Protein AF-0000000081952532 (afdb_homodimer)

Nearest PDB structures (foldseek):
  5fhx-assembly1_L  TM=3.819E-01  e=1.721E-14  Homo sapiens
  8blq-assembly1_B  TM=4.104E-01  e=1.950E-13  Homo sapiens
  5hcg-assembly1_L  TM=3.894E-01  e=5.265E-13  Homo sapiens
  6o8d-assembly1_L-2  TM=3.913E-01  e=1.157E-11  Homo sapiens
  5wlg-assembly2_I  TM=5.351E-01  e=2.099E-08  Mus musculus

Foldseek 3Di:
DPPPPPCPVPPPVPQLDFQEEAEAEAQAKDKHKDFDDDDFWKKWKWWAALLRDTHTAWIDGVVVRDTPDHDPQWDWDDDPGIIIIMGGRDALLNFTWMWMWTDDPVDTDIDHIYGYHYDDDDAQWDDKEKDDQEAEDEFQDKDKIKIKTKGFSFDLQRKKKWKFFDDVDGHTDDIDGSVPQKDWDADPPNRMIMIMHMDMDGRDDPVNAGKMKMWMDTSNDIDIYPIYGYDYDPVPDPPCPPDPPVVVVVVVVVVVVVVVVVVVVVVVVVVVVVVVVPPPPPPPPPVPPPDDPPPPPDPPPPDPPPPPDDD/DPPPPPCPVPPPVPQLDFQEEAEAEAQAKDKHKDFDDDDFWKKWKWWAALLRDTHTAWIDGVVVRDTPDHDPQWDWDDDPGIIIIMGGRDALLPFTWMWMWTDDPVDTGIDHIYGYHYDDDDAQWDDKEKDDQEAEDEFQDKDKIKIKTKGFSFDLQRKKKWKFFDDVDGHTDDIDGSVPQKDWDADPPNRMIMIMHMDMDGRDDPVNAGKMKMWMATSNDIDIYPIYGYDYDPVPPPPCPPDPPVVVVVVVVVVVVVVVVVVVVVVVVVVVVVVVVPPPPPDDPPPPPPDDPDDDPPPPPPDPPPPDDPD

InterPro domains:
  IPR003599 Immunoglobulin domain subtype [SM00409] (19-119)
  IPR003599 Immunoglobulin domain subtype [SM00409] (132-233)
  IPR007110 Immunoglobulin-like domain [PS50835] (10-116)
  IPR007110 Immunoglobulin-like domain [PS50835] (124-231)
  IPR013106 Immunoglobulin V-set domain [PF07686] (23-117)
  IPR013106 Immunoglobulin V-set domain [PF07686] (131-230)
  IPR013783 Immunoglobulin-like fold [G3DSA:2.60.40.10] (16-123)
  IPR013783 Immunoglobulin-like fold [G3DSA:2.60.40.10] (124-231)
  IPR036179 Immunoglobulin-like domain superfamily [SSF48726] (19-118)
  IPR036179 Immunoglobulin-like domain superfamily [SSF48726] (127-230)
  IPR052051 T cell receptor complex component [PTHR19433] (20-122)

Sequence (622 aa):
IILCPLHVRPILEAQCQSGSLQKVTLGDTLHVSCQVYTGQRTLVWYKLDSSRKLQLLVSVNTHEGQSIYSDNRYSFQSSESCDILSVSNVTWVDEGTYFCGVMNKNDVRFEPGTVVEIEGQSRPLQSVLQRPVYIRAQPGDSVTLSCSFNISHCPKEHTSVTWRKNNLAFRMISWTSGNDDITCQNRVNHREASCVHNLILKNASSSEDGTYLCVVTACGDTLLGTGTRIHLFNDTLLEVFGPSFTVMALSGLSVVLGVTVAVLLGVMCRKRRTNARGMRFTLPEDLHEAKSRSPIEEPVVYSQVEIRQKDIILCPLHVRPILEAQCQSGSLQKVTLGDTLHVSCQVYTGQRTLVWYKLDSSRKLQLLVSVNTHEGQSIYSDNRYSFQSSESCDILSVSNVTWVDEGTYFCGVMNKNDVRFEPGTVVEIEGQSRPLQSVLQRPVYIRAQPGDSVTLSCSFNISHCPKEHTSVTWRKNNLAFRMISWTSGNDDITCQNRVNHREASCVHNLILKNASSSEDGTYLCVVTACGDTLLGTGTRIHLFNDTLLEVFGPSFTVMALSGLSVVLGVTVAVLLGVMCRKRRTNARGMRFTLPEDLHEAKSRSPIEEPVVYSQVEIRQKD

Solvent-accessible surface area (backbone atoms only — not comparable to full-atom values): 34810 Å² total; per-residue (Å²): 134,82,79,72,76,77,74,65,68,74,74,63,86,65,68,45,58,55,45,41,81,42,79,43,50,62,56,36,70,48,75,46,43,28,73,62,68,88,67,80,38,39,39,35,32,32,37,35,42,66,68,43,32,60,40,78,40,35,18,28,33,60,70,75,70,41,69,77,39,59,43,89,68,49,46,80,46,81,52,95,66,27,31,35,41,35,32,65,59,34,52,49,76,70,24,29,33,36,32,39,28,40,53,51,97,69,48,65,53,50,44,39,29,27,36,38,44,71,43,68,90,84,51,27,52,74,50,60,46,42,38,54,56,65,44,82,42,48,72,60,36,72,47,71,40,37,41,35,34,35,36,26,76,44,63,57,66,36,19,27,45,30,35,26,37,49,66,91,40,54,42,78,75,47,75,41,42,29,78,55,79,41,51,68,44,78,39,94,53,85,55,31,30,46,32,40,37,72,49,74,46,67,54,32,44,80,81,55,46,37,31,37,30,44,38,38,33,30,34,68,37,34,47,67,31,83,32,25,38,35,45,59,56,57,82,74,71,71,71,71,74,62,72,53,67,62,60,56,49,55,53,49,51,53,51,53,53,50,51,52,52,51,50,54,50,49,53,57,52,52,58,56,53,62,66,60,65,68,74,68,77,80,71,79,71,71,71,64,73,76,59,82,76,74,75,80,78,74,81,77,75,79,76,82,79,77,80,75,82,78,132,135,83,78,72,76,76,73,65,68,73,74,63,86,64,67,48,57,55,45,42,82,43,78,43,50,61,56,36,69,46,76,47,42,27,73,61,67,87,68,80,36,37,39,34,32,31,38,35,42,67,69,42,32,58,41,80,40,35,18,29,33,60,70,76,69,42,68,78,40,59,41,88,68,49,45,80,47,81,53,93,65,27,30,33,40,35,30,65,57,35,52,50,76,70,23,29,34,38,32,40,29,41,53,52,98,70,48,65,55,51,44,39,28,27,37,39,44,72,42,70,88,83,50,28,53,74,50,60,46,42,39,56,56,66,44,83,42,47,72,59,36,71,46,72,41,35,39,34,35,34,35,26,76,45,64,56,68,37,19,26,42,32,36,26,38,48,65,89,40,53,41,78,75,45,77,41,40,29,78,54,79,42,50,67,43,79,40,93,53,85,55,29,31,45,32,40,37,72,48,76,45,68,54,32,43,78,82,54,45,36,30,37,30,44,38,40,33,30,34,69,37,36,46,67,31,83,32,26,39,35,45,58,56,57,82,74,71,70,71,73,75,63,71,52,68,63,60,56,49,54,53,51,51,54,51,54,51,50,52,51,52,51,49,53,49,49,53,55,51,53,58,57,56,61,66,61,67,68,72,69,77,79,71,81,75,76,69,67,75,80,64,77,79,75,78,85,78,73,80,77,77,77,76,79,80,74,83,76,77,85,127

Structure (mmCIF, N/CA/C/O backbone):
data_AF-0000000081952532-model_v1
#
loop_
_entity.id
_entity.type
_entity.pdbx_description
1 polymer 'Ig-like domain-containing protein'
#
loop_
_atom_site.group_PDB
_atom_site.id
_atom_site.type_symbol
_atom_site.label_atom_id
_atom_site.label_alt_id
_atom_site.label_comp_id
_atom_site.label_asym_id
_atom_site.label_entity_id
_atom_site.label_seq_id
_atom_site.pdbx_PDB_ins_code
_atom_site.Cartn_x
_atom_site.Cartn_y
_atom_site.Cartn_z
_atom_site.occupancy
_atom_site.B_iso_or_equiv
_atom_site.auth_seq_id
_atom_site.auth_comp_id
_atom_site.auth_asym_id
_atom_site.auth_atom_id
_atom_site.pdbx_PDB_model_num
ATOM 1 N N . ILE A 1 1 ? 37.312 -30.297 27.812 1 29.75 1 ILE A N 1
ATOM 2 C CA . ILE A 1 1 ? 36.5 -30.078 26.641 1 29.75 1 ILE A CA 1
ATOM 3 C C . ILE A 1 1 ? 35.062 -29.766 27.078 1 29.75 1 ILE A C 1
ATOM 5 O O . ILE A 1 1 ? 34.344 -30.641 27.609 1 29.75 1 ILE A O 1
ATOM 9 N N . ILE A 1 2 ? 34.812 -28.594 27.609 1 33.72 2 ILE A N 1
ATOM 10 C CA . ILE A 1 2 ? 33.531 -28.109 28.094 1 33.72 2 ILE A CA 1
ATOM 11 C C . ILE A 1 2 ? 32.531 -28 26.938 1 33.72 2 ILE A C 1
ATOM 13 O O . ILE A 1 2 ? 32.75 -27.219 26.016 1 33.72 2 ILE A O 1
ATOM 17 N N . LEU A 1 3 ? 31.734 -29.047 26.688 1 31.7 3 LEU A N 1
ATOM 18 C CA . LEU A 1 3 ? 30.641 -29.109 25.734 1 31.7 3 LEU A CA 1
ATOM 19 C C . LEU A 1 3 ? 29.625 -27.984 25.984 1 31.7 3 LEU A C 1
ATOM 21 O O . LEU A 1 3 ? 28.984 -27.953 27.031 1 31.7 3 LEU A O 1
ATOM 25 N N . CYS A 1 4 ? 29.891 -26.797 25.594 1 34.47 4 CYS A N 1
ATOM 26 C CA . CYS A 1 4 ? 28.891 -25.734 25.641 1 34.47 4 CYS A CA 1
ATOM 27 C C . CYS A 1 4 ? 27.625 -26.156 24.906 1 34.47 4 CYS A C 1
ATOM 29 O O . CYS A 1 4 ? 27.672 -26.438 23.703 1 34.47 4 CYS A O 1
ATOM 31 N N . PRO A 1 5 ? 26.625 -26.625 25.656 1 36.69 5 PRO A N 1
ATOM 32 C CA . PRO A 1 5 ? 25.375 -26.875 24.953 1 36.69 5 PRO A CA 1
ATOM 33 C C . PRO A 1 5 ? 24.859 -25.641 24.219 1 36.69 5 PRO A C 1
ATOM 35 O O . PRO A 1 5 ? 24.797 -24.547 24.781 1 36.69 5 PRO A O 1
ATOM 38 N N . LEU A 1 6 ? 25.156 -25.609 22.938 1 35.56 6 LEU A N 1
ATOM 39 C CA . LEU A 1 6 ? 24.438 -24.672 22.094 1 35.56 6 LEU A CA 1
ATOM 40 C C . LEU A 1 6 ? 22.938 -24.688 22.391 1 35.56 6 LEU A C 1
ATOM 42 O O . LEU A 1 6 ? 22.266 -25.703 22.156 1 35.56 6 LEU A O 1
ATOM 46 N N . HIS A 1 7 ? 22.484 -24.094 23.453 1 30.64 7 HIS A N 1
ATOM 47 C CA . HIS A 1 7 ? 21.062 -23.844 23.641 1 30.64 7 HIS A CA 1
ATOM 48 C C . HIS A 1 7 ? 20.422 -23.328 22.359 1 30.64 7 HIS A C 1
ATOM 50 O O . HIS A 1 7 ? 20.578 -22.156 22 1 30.64 7 HIS A O 1
ATOM 56 N N . VAL A 1 8 ? 20.328 -24.203 21.422 1 33.34 8 VAL A N 1
ATOM 57 C CA . VAL A 1 8 ? 19.328 -23.891 20.422 1 33.34 8 VAL A CA 1
ATOM 58 C C . VAL A 1 8 ? 18.031 -23.484 21.094 1 33.34 8 VAL A C 1
ATOM 60 O O . VAL A 1 8 ? 17.484 -24.219 21.922 1 33.34 8 VAL A O 1
ATOM 63 N N . ARG A 1 9 ? 17.828 -22.266 21.422 1 32.94 9 ARG A N 1
ATOM 64 C CA . ARG A 1 9 ? 16.484 -21.891 21.797 1 32.94 9 ARG A CA 1
ATOM 65 C C . ARG A 1 9 ? 15.445 -22.734 21.062 1 32.94 9 ARG A C 1
ATOM 67 O O . ARG A 1 9 ? 15.578 -22.969 19.859 1 32.94 9 ARG A O 1
ATOM 74 N N . PRO A 1 10 ? 14.781 -23.656 21.781 1 32.28 10 PRO A N 1
ATOM 75 C CA . PRO A 1 10 ? 13.727 -24.406 21.094 1 32.28 10 PRO A CA 1
ATOM 76 C C . PRO A 1 10 ? 13.008 -23.562 20.031 1 32.28 10 PRO A C 1
ATOM 78 O O . PRO A 1 10 ? 12.781 -22.359 20.234 1 32.28 10 PRO A O 1
ATOM 81 N N . ILE A 1 11 ? 13.258 -23.797 18.859 1 35.16 11 ILE A N 1
ATOM 82 C CA . ILE A 1 11 ? 12.289 -23.375 17.844 1 35.16 11 ILE A CA 1
ATOM 83 C C . ILE A 1 11 ? 10.875 -23.516 18.391 1 35.16 11 ILE A C 1
ATOM 85 O O . ILE A 1 11 ? 10.422 -24.625 18.688 1 35.16 11 ILE A O 1
ATOM 89 N N . LEU A 1 12 ? 10.414 -22.828 19.406 1 34.59 12 LEU A N 1
ATOM 90 C CA . LEU A 1 12 ? 8.992 -22.828 19.734 1 34.59 12 LEU A CA 1
ATOM 91 C C . LEU A 1 12 ? 8.172 -23.422 18.594 1 34.59 12 LEU A C 1
ATOM 93 O O . LEU A 1 12 ? 8.508 -23.234 17.422 1 34.59 12 LEU A O 1
ATOM 97 N N . GLU A 1 13 ? 7.473 -24.484 18.703 1 40.34 13 GLU A N 1
ATOM 98 C CA . GLU A 1 13 ? 6.477 -25.062 17.812 1 40.34 13 GLU A CA 1
ATOM 99 C C . GLU A 1 13 ? 5.844 -24.016 16.906 1 40.34 13 GLU A C 1
ATOM 101 O O . GLU A 1 13 ? 4.93 -23.297 17.328 1 40.34 13 GLU A O 1
ATOM 106 N N . ALA A 1 14 ? 6.562 -23.188 16.375 1 43.88 14 ALA A N 1
ATOM 107 C CA . ALA A 1 14 ? 6.137 -22.062 15.555 1 43.88 14 ALA A CA 1
ATOM 108 C C . ALA A 1 14 ? 5.035 -22.453 14.586 1 43.88 14 ALA A C 1
ATOM 110 O O . ALA A 1 14 ? 5.223 -23.359 13.766 1 43.88 14 ALA A O 1
ATOM 111 N N . GLN A 1 15 ? 3.814 -22.625 15.07 1 54.88 15 GLN A N 1
ATOM 112 C CA . GLN A 1 15 ? 2.697 -22.734 14.133 1 54.88 15 GLN A CA 1
ATOM 113 C C . GLN A 1 15 ? 3.027 -22.078 12.797 1 54.88 15 GLN A C 1
ATOM 115 O O . GLN A 1 15 ? 3.584 -20.969 12.766 1 54.88 15 GLN A O 1
ATOM 120 N N . CYS A 1 16 ? 3.082 -22.953 11.867 1 66.06 16 CYS A N 1
ATOM 121 C CA . CYS A 1 16 ? 3.348 -22.5 10.5 1 66.06 16 CYS A CA 1
ATOM 122 C C . CYS A 1 16 ? 2.453 -21.328 10.133 1 66.06 16 CYS A C 1
ATOM 124 O O . CYS A 1 16 ? 1.244 -21.484 9.961 1 66.06 16 CYS A O 1
ATOM 126 N N . GLN A 1 17 ? 2.818 -20.203 10.656 1 64.19 17 GLN A N 1
ATOM 127 C CA . GLN A 1 17 ? 1.94 -19.062 10.445 1 64.19 17 GLN A CA 1
ATOM 128 C C . GLN A 1 17 ? 2.215 -18.406 9.094 1 64.19 17 GLN A C 1
ATOM 130 O O . GLN A 1 17 ? 3.354 -18.031 8.805 1 64.19 17 GLN A O 1
ATOM 135 N N . SER A 1 18 ? 1.271 -18.562 8.195 1 72.06 18 SER A N 1
ATOM 136 C CA . SER A 1 18 ? 1.256 -17.781 6.969 1 72.06 18 SER A CA 1
ATOM 137 C C . SER A 1 18 ? 0.369 -16.547 7.109 1 72.06 18 SER A C 1
ATOM 139 O O . SER A 1 18 ? -0.459 -16.469 8.023 1 72.06 18 SER A O 1
ATOM 141 N N . GLY A 1 19 ? 0.655 -15.602 6.398 1 69.31 19 GLY A N 1
ATOM 142 C CA . GLY A 1 19 ? -0.18 -14.406 6.352 1 69.31 19 GLY A CA 1
ATOM 143 C C . GLY A 1 19 ? 0.127 -13.422 7.461 1 69.31 19 GLY A C 1
ATOM 144 O O . GLY A 1 19 ? -0.734 -12.625 7.848 1 69.31 19 GLY A O 1
ATOM 145 N N . SER A 1 20 ? 1.312 -13.516 7.984 1 83.31 20 SER A N 1
ATOM 146 C CA . SER A 1 20 ? 1.67 -12.633 9.094 1 83.31 20 SER A CA 1
ATOM 147 C C . SER A 1 20 ? 2.639 -11.547 8.641 1 83.31 20 SER A C 1
ATOM 149 O O . SER A 1 20 ? 3.031 -11.5 7.473 1 83.31 20 SER A O 1
ATOM 151 N N . LEU A 1 21 ? 2.738 -10.602 9.508 1 89.31 21 LEU A N 1
ATOM 152 C CA . LEU A 1 21 ? 3.809 -9.617 9.367 1 89.31 21 LEU A CA 1
ATOM 153 C C . LEU A 1 21 ? 5.059 -10.062 10.125 1 89.31 21 LEU A C 1
ATOM 155 O O . LEU A 1 21 ? 4.988 -10.398 11.305 1 89.31 21 LEU A O 1
ATOM 159 N N . GLN A 1 22 ? 6.16 -10.133 9.406 1 92 22 GLN A N 1
ATOM 160 C CA . GLN A 1 22 ? 7.43 -10.516 10.016 1 92 22 GLN A CA 1
ATOM 161 C C . GLN A 1 22 ? 8.461 -9.398 9.891 1 92 22 GLN A C 1
ATOM 163 O O . GLN A 1 22 ? 8.664 -8.852 8.805 1 92 22 GLN A O 1
ATOM 168 N N . LYS A 1 23 ? 9.031 -9.094 11 1 90.88 23 LYS A N 1
ATOM 169 C CA . LYS A 1 23 ? 10.117 -8.117 11.023 1 90.88 23 LYS A CA 1
ATOM 170 C C . LYS A 1 23 ? 11.477 -8.805 11.164 1 90.88 23 LYS A C 1
ATOM 172 O O . LYS A 1 23 ? 11.641 -9.695 12 1 90.88 23 LYS A O 1
ATOM 177 N N . VAL A 1 24 ? 12.391 -8.414 10.32 1 93.56 24 VAL A N 1
ATOM 178 C CA . VAL A 1 24 ? 13.719 -9.016 10.336 1 93.56 24 VAL A CA 1
ATOM 179 C C . VAL A 1 24 ? 14.789 -7.93 10.266 1 93.56 24 VAL A C 1
ATOM 181 O O . VAL A 1 24 ? 14.625 -6.941 9.547 1 93.56 24 VAL A O 1
ATOM 184 N N . THR A 1 25 ? 15.836 -8.094 11 1 93.75 25 THR A N 1
ATOM 185 C CA . THR A 1 25 ? 16.938 -7.133 10.992 1 93.75 25 THR A CA 1
ATOM 186 C C . THR A 1 25 ? 17.891 -7.414 9.836 1 93.75 25 THR A C 1
ATOM 188 O O . THR A 1 25 ? 18.156 -8.57 9.5 1 93.75 25 THR A O 1
ATOM 191 N N . LEU A 1 26 ? 18.438 -6.332 9.352 1 93.56 26 LEU A N 1
ATOM 192 C CA . LEU A 1 26 ? 19.422 -6.457 8.289 1 93.56 26 LEU A CA 1
ATOM 193 C C . LEU A 1 26 ? 20.547 -7.398 8.711 1 93.56 26 LEU A C 1
ATOM 195 O O . LEU A 1 26 ? 21.047 -7.32 9.836 1 93.56 26 LEU A O 1
ATOM 199 N N . GLY A 1 27 ? 20.938 -8.305 7.832 1 94.75 27 GLY A N 1
ATOM 200 C CA . GLY A 1 27 ? 22.031 -9.211 8.094 1 94.75 27 GLY A CA 1
ATOM 201 C C . GLY A 1 27 ? 21.609 -10.5 8.758 1 94.75 27 GLY A C 1
ATOM 202 O O . GLY A 1 27 ? 22.359 -11.477 8.797 1 94.75 27 GLY A O 1
ATOM 203 N N . ASP A 1 28 ? 20.406 -10.539 9.25 1 96.19 28 ASP A N 1
ATOM 204 C CA . ASP A 1 28 ? 19.906 -11.734 9.914 1 96.19 28 ASP A CA 1
ATOM 205 C C . ASP A 1 28 ? 19.344 -12.727 8.898 1 96.19 28 ASP A C 1
ATOM 207 O O . ASP A 1 28 ? 19.469 -12.531 7.688 1 96.19 28 ASP A O 1
ATOM 211 N N . THR A 1 29 ? 18.844 -13.805 9.43 1 96.19 29 THR A N 1
ATOM 212 C CA . THR A 1 29 ? 18.234 -14.828 8.578 1 96.19 29 THR A CA 1
ATOM 213 C C . THR A 1 29 ? 16.719 -14.742 8.633 1 96.19 29 THR A C 1
ATOM 215 O O . THR A 1 29 ? 16.125 -14.602 9.711 1 96.19 29 THR A O 1
ATOM 218 N N . LEU A 1 30 ? 16.094 -14.758 7.461 1 95.5 30 LEU A N 1
ATOM 219 C CA . LEU A 1 30 ? 14.648 -14.75 7.348 1 95.5 30 LEU A CA 1
ATOM 220 C C . LEU A 1 30 ? 14.109 -16.172 7.156 1 95.5 30 LEU A C 1
ATOM 222 O O . LEU A 1 30 ? 14.648 -16.938 6.359 1 95.5 30 LEU A O 1
ATOM 226 N N . HIS A 1 31 ? 13.086 -16.5 7.914 1 93.69 31 HIS A N 1
ATOM 227 C CA . HIS A 1 31 ? 12.375 -17.766 7.77 1 93.69 31 HIS A CA 1
ATOM 228 C C . HIS A 1 31 ? 10.898 -17.531 7.465 1 93.69 31 HIS A C 1
ATOM 230 O O . HIS A 1 31 ? 10.195 -16.875 8.242 1 93.69 31 HIS A O 1
ATOM 236 N N . VAL A 1 32 ? 10.492 -18 6.355 1 92.94 32 VAL A N 1
ATOM 237 C CA . VAL A 1 32 ? 9.078 -17.938 6 1 92.94 32 VAL A CA 1
ATOM 238 C C . VAL A 1 32 ? 8.477 -19.344 6.004 1 92.94 32 VAL A C 1
ATOM 240 O O . VAL A 1 32 ? 8.977 -20.234 5.324 1 92.94 32 VAL A O 1
ATOM 243 N N . SER A 1 33 ? 7.402 -19.453 6.695 1 91.38 33 SER A N 1
ATOM 244 C CA . SER A 1 33 ? 6.82 -20.781 6.871 1 91.38 33 SER A CA 1
ATOM 245 C C . SER A 1 33 ? 5.621 -20.984 5.953 1 91.38 33 SER A C 1
ATOM 247 O O . SER A 1 33 ? 4.957 -20.031 5.57 1 91.38 33 SER A O 1
ATOM 249 N N . CYS A 1 34 ? 5.418 -22.219 5.613 1 88.81 34 CYS A N 1
ATOM 250 C CA . CYS A 1 34 ? 4.277 -22.672 4.832 1 88.81 34 CYS A CA 1
ATOM 251 C C . CYS A 1 34 ? 3.699 -23.953 5.414 1 88.81 34 CYS A C 1
ATOM 253 O O . CYS A 1 34 ? 4.43 -24.766 5.992 1 88.81 34 CYS A O 1
ATOM 255 N N . GLN A 1 35 ? 2.396 -24.094 5.301 1 84.06 35 GLN A N 1
ATOM 256 C CA . GLN A 1 35 ? 1.765 -25.328 5.773 1 84.06 35 GLN A CA 1
ATOM 257 C C . GLN A 1 35 ? 2.236 -26.531 4.965 1 84.06 35 GLN A C 1
ATOM 259 O O . GLN A 1 35 ? 2.482 -26.422 3.762 1 84.06 35 GLN A O 1
ATOM 264 N N . VAL A 1 36 ? 2.34 -27.578 5.707 1 76.31 36 VAL A N 1
ATOM 265 C CA . VAL A 1 36 ? 2.729 -28.812 5.039 1 76.31 36 VAL A CA 1
ATOM 266 C C . VAL A 1 36 ? 1.508 -29.453 4.379 1 76.31 36 VAL A C 1
ATOM 268 O O . VAL A 1 36 ? 0.431 -29.516 4.98 1 76.31 36 VAL A O 1
ATOM 271 N N . TYR A 1 37 ? 1.706 -29.641 3.127 1 74.69 37 TYR A N 1
ATOM 272 C CA . TYR A 1 37 ? 0.618 -30.297 2.416 1 74.69 37 TYR A CA 1
ATOM 273 C C . TYR A 1 37 ? 0.912 -31.781 2.23 1 74.69 37 TYR A C 1
ATOM 275 O O . TYR A 1 37 ? 2.059 -32.156 1.993 1 74.69 37 TYR A O 1
ATOM 283 N N . THR A 1 38 ? -0.065 -32.531 2.574 1 72.19 38 THR A N 1
ATOM 284 C CA . THR A 1 38 ? 0.063 -33.969 2.457 1 72.19 38 THR A CA 1
ATOM 285 C C . THR A 1 38 ? 0.073 -34.406 0.991 1 72.19 38 THR A C 1
ATOM 287 O O . THR A 1 38 ? -0.65 -33.844 0.17 1 72.19 38 THR A O 1
ATOM 290 N N . GLY A 1 39 ? 0.954 -35.375 0.732 1 72.69 39 GLY A N 1
ATOM 291 C CA . GLY A 1 39 ? 1.036 -35.938 -0.595 1 72.69 39 GLY A CA 1
ATOM 292 C C . GLY A 1 39 ? 2.158 -35.375 -1.436 1 72.69 39 GLY A C 1
ATOM 293 O O . GLY A 1 39 ? 2.922 -34.531 -0.964 1 72.69 39 GLY A O 1
ATOM 294 N N . GLN A 1 40 ? 2.314 -36.062 -2.58 1 71.31 40 GLN A N 1
ATOM 295 C CA . GLN A 1 40 ? 3.332 -35.625 -3.531 1 71.31 40 GLN A CA 1
ATOM 296 C C . GLN A 1 40 ? 2.875 -34.375 -4.305 1 71.31 40 GLN A C 1
ATOM 298 O O . GLN A 1 40 ? 2.035 -34.469 -5.199 1 71.31 40 GLN A O 1
ATOM 303 N N . ARG A 1 41 ? 3.404 -33.281 -3.838 1 82.06 41 ARG A N 1
ATOM 304 C CA . ARG A 1 41 ? 3.021 -32.062 -4.531 1 82.06 41 ARG A CA 1
ATOM 305 C C . ARG A 1 41 ? 4.223 -31.141 -4.715 1 82.06 41 ARG A C 1
ATOM 307 O O . ARG A 1 41 ? 5.277 -31.359 -4.117 1 82.06 41 ARG A O 1
ATOM 314 N N . THR A 1 42 ? 4.109 -30.344 -5.711 1 90.19 42 THR A N 1
ATOM 315 C CA . THR A 1 42 ? 5.102 -29.297 -5.902 1 90.19 42 THR A CA 1
ATOM 316 C C . THR A 1 42 ? 4.738 -28.062 -5.094 1 90.19 42 THR A C 1
ATOM 318 O O . THR A 1 42 ? 3.619 -27.547 -5.195 1 90.19 42 THR A O 1
ATOM 321 N N . LEU A 1 43 ? 5.676 -27.688 -4.23 1 91.88 43 LEU A N 1
ATOM 322 C CA . LEU A 1 43 ? 5.523 -26.469 -3.451 1 91.88 43 LEU A CA 1
ATOM 323 C C . LEU A 1 43 ? 6.285 -25.312 -4.098 1 91.88 43 LEU A C 1
ATOM 325 O O . LEU A 1 43 ? 7.422 -25.484 -4.535 1 91.88 43 LEU A O 1
ATOM 329 N N . VAL A 1 44 ? 5.648 -24.172 -4.199 1 94.81 44 VAL A N 1
ATOM 330 C CA . VAL A 1 44 ? 6.281 -23.016 -4.816 1 94.81 44 VAL A CA 1
ATOM 331 C C . VAL A 1 44 ? 6.23 -21.828 -3.863 1 94.81 44 VAL A C 1
ATOM 333 O O . VAL A 1 44 ? 5.27 -21.672 -3.105 1 94.81 44 VAL A O 1
ATOM 336 N N . TRP A 1 45 ? 7.301 -21.047 -3.904 1 95.44 45 TRP A N 1
ATOM 337 C CA . TRP A 1 45 ? 7.355 -19.766 -3.191 1 95.44 45 TRP A CA 1
ATOM 338 C C . TRP A 1 45 ? 7.559 -18.609 -4.16 1 95.44 45 TRP A C 1
ATOM 340 O O . TRP A 1 45 ? 8.422 -18.672 -5.039 1 95.44 45 TRP A O 1
ATOM 350 N N . TYR A 1 46 ? 6.695 -17.594 -4.016 1 96.44 46 TYR A N 1
ATOM 351 C CA . TYR A 1 46 ? 6.809 -16.375 -4.801 1 96.44 46 TYR A CA 1
ATOM 352 C C . TYR A 1 46 ? 6.984 -15.164 -3.898 1 96.44 46 TYR A C 1
ATOM 354 O O . TYR A 1 46 ? 6.496 -15.148 -2.766 1 96.44 46 TYR A O 1
ATOM 362 N N . LYS A 1 47 ? 7.656 -14.203 -4.418 1 96 47 LYS A N 1
ATOM 363 C CA . LYS A 1 47 ? 7.773 -12.906 -3.748 1 96 47 LYS A CA 1
ATOM 364 C C . LYS A 1 47 ? 7.176 -11.789 -4.598 1 96 47 LYS A C 1
ATOM 366 O O . LYS A 1 47 ? 7.406 -11.727 -5.805 1 96 47 LYS A O 1
ATOM 371 N N . LEU A 1 48 ? 6.352 -11.016 -3.934 1 94.5 48 LEU A N 1
ATOM 372 C CA . LEU A 1 48 ? 5.824 -9.797 -4.531 1 94.5 48 LEU A CA 1
ATOM 373 C C . LEU A 1 48 ? 6.52 -8.562 -3.957 1 94.5 48 LEU A C 1
ATOM 375 O O . LEU A 1 48 ? 6.535 -8.367 -2.738 1 94.5 48 LEU A O 1
ATOM 379 N N . ASP A 1 49 ? 7.109 -7.766 -4.797 1 89.75 49 ASP A N 1
ATOM 380 C CA . ASP A 1 49 ? 7.789 -6.562 -4.324 1 89.75 49 ASP A CA 1
ATOM 381 C C . ASP A 1 49 ? 7.27 -5.32 -5.051 1 89.75 49 ASP A C 1
ATOM 383 O O . ASP A 1 49 ? 6.148 -5.32 -5.566 1 89.75 49 ASP A O 1
ATOM 387 N N . SER A 1 50 ? 8.031 -4.25 -5.047 1 82.31 50 SER A N 1
ATOM 388 C CA . SER A 1 50 ? 7.578 -2.959 -5.555 1 82.31 50 SER A CA 1
ATOM 389 C C . SER A 1 50 ? 7.414 -2.99 -7.074 1 82.31 50 SER A C 1
ATOM 391 O O . SER A 1 50 ? 6.793 -2.1 -7.652 1 82.31 50 SER A O 1
ATOM 393 N N . SER A 1 51 ? 7.91 -4.004 -7.723 1 82.25 51 SER A N 1
ATOM 394 C CA . SER A 1 51 ? 7.785 -4.125 -9.172 1 82.25 51 SER A CA 1
ATOM 395 C C . SER A 1 51 ? 6.434 -4.711 -9.562 1 82.25 51 SER A C 1
ATOM 397 O O . SER A 1 51 ? 6.09 -4.766 -10.742 1 82.25 51 SER A O 1
ATOM 399 N N . ARG A 1 52 ? 5.645 -5.176 -8.617 1 87.06 52 ARG A N 1
ATOM 400 C CA . ARG A 1 52 ? 4.328 -5.766 -8.828 1 87.06 52 ARG A CA 1
ATOM 401 C C . ARG A 1 52 ? 4.43 -7.059 -9.633 1 87.06 52 ARG A C 1
ATOM 403 O O . ARG A 1 52 ? 3.547 -7.367 -10.438 1 87.06 52 ARG A O 1
ATOM 410 N N . LYS A 1 53 ? 5.547 -7.688 -9.469 1 90 53 LYS A N 1
ATOM 411 C CA . LYS A 1 53 ? 5.75 -8.984 -10.102 1 90 53 LYS A CA 1
ATOM 412 C C . LYS A 1 53 ? 5.84 -10.102 -9.055 1 90 53 LYS A C 1
ATOM 414 O O . LYS A 1 53 ? 6.453 -9.922 -8 1 90 53 LYS A O 1
ATOM 419 N N . LEU A 1 54 ? 5.141 -11.125 -9.406 1 94.69 54 LEU A N 1
ATOM 420 C CA . LEU A 1 54 ? 5.34 -12.328 -8.609 1 94.69 54 LEU A CA 1
ATOM 421 C C . LEU A 1 54 ? 6.57 -13.094 -9.086 1 94.69 54 LEU A C 1
ATOM 423 O O . LEU A 1 54 ? 6.547 -13.719 -10.148 1 94.69 54 LEU A O 1
ATOM 427 N N . GLN A 1 55 ? 7.602 -13.086 -8.273 1 94.12 55 GLN A N 1
ATOM 428 C CA . GLN A 1 55 ? 8.867 -13.711 -8.633 1 94.12 55 GLN A CA 1
ATOM 429 C C . GLN A 1 55 ? 9.023 -15.07 -7.965 1 94.12 55 GLN A C 1
ATOM 431 O O . GLN A 1 55 ? 8.914 -15.18 -6.742 1 94.12 55 GLN A O 1
ATOM 436 N N . LEU A 1 56 ? 9.32 -16.062 -8.766 1 96.12 56 LEU A N 1
ATOM 437 C CA . LEU A 1 56 ? 9.547 -17.391 -8.227 1 96.12 56 LEU A CA 1
ATOM 438 C C . LEU A 1 56 ? 10.867 -17.453 -7.465 1 96.12 56 LEU A C 1
ATOM 440 O O . LEU A 1 56 ? 11.914 -17.078 -7.996 1 96.12 56 LEU A O 1
ATOM 444 N N . LEU A 1 57 ? 10.773 -17.906 -6.289 1 95.75 57 LEU A N 1
ATOM 445 C CA . LEU A 1 57 ? 11.977 -18.047 -5.473 1 95.75 57 LEU A CA 1
ATOM 446 C C . LEU A 1 57 ? 12.453 -19.484 -5.441 1 95.75 57 LEU A C 1
ATOM 448 O O . LEU A 1 57 ? 13.625 -19.766 -5.688 1 95.75 57 LEU A O 1
ATOM 452 N N . VAL A 1 58 ? 11.523 -20.359 -5.113 1 94 58 VAL A N 1
ATOM 453 C CA . VAL A 1 58 ? 11.852 -21.766 -4.977 1 94 58 VAL A CA 1
ATOM 454 C C . VAL A 1 58 ? 10.664 -22.625 -5.426 1 94 58 VAL A C 1
ATOM 456 O O . VAL A 1 58 ? 9.508 -22.25 -5.215 1 94 58 VAL A O 1
ATOM 459 N N . SER A 1 59 ? 10.914 -23.656 -6.117 1 93.81 59 SER A N 1
ATOM 460 C CA . SER A 1 59 ? 9.984 -24.734 -6.445 1 93.81 59 SER A CA 1
ATOM 461 C C . SER A 1 59 ? 10.523 -26.094 -5.996 1 93.81 59 SER A C 1
ATOM 463 O O . SER A 1 59 ? 11.641 -26.469 -6.348 1 93.81 59 SER A O 1
ATOM 465 N N . VAL A 1 60 ? 9.719 -26.766 -5.191 1 90.69 60 VAL A N 1
ATOM 466 C CA . VAL A 1 60 ? 10.219 -28.016 -4.605 1 90.69 60 VAL A CA 1
ATOM 467 C C . VAL A 1 60 ? 9.195 -29.125 -4.812 1 90.69 60 VAL A C 1
ATOM 469 O O . VAL A 1 60 ? 7.984 -28.906 -4.691 1 90.69 60 VAL A O 1
ATOM 472 N N . ASN A 1 61 ? 9.727 -30.234 -5.195 1 85.81 61 ASN A N 1
ATOM 473 C CA . ASN A 1 61 ? 8.922 -31.453 -5.141 1 85.81 61 ASN A CA 1
ATOM 474 C C . ASN A 1 61 ? 8.984 -32.094 -3.764 1 85.81 61 ASN A C 1
ATOM 476 O O . ASN A 1 61 ? 10.047 -32.562 -3.34 1 85.81 61 ASN A O 1
ATOM 480 N N . THR A 1 62 ? 7.91 -32.094 -3.059 1 76.88 62 THR A N 1
ATOM 481 C CA . THR A 1 62 ? 7.914 -32.531 -1.666 1 76.88 62 THR A CA 1
ATOM 482 C C . THR A 1 62 ? 8.188 -34.031 -1.568 1 76.88 62 THR A C 1
ATOM 484 O O . THR A 1 62 ? 8.609 -34.5 -0.519 1 76.88 62 THR A O 1
ATOM 487 N N . HIS A 1 63 ? 7.938 -34.812 -2.59 1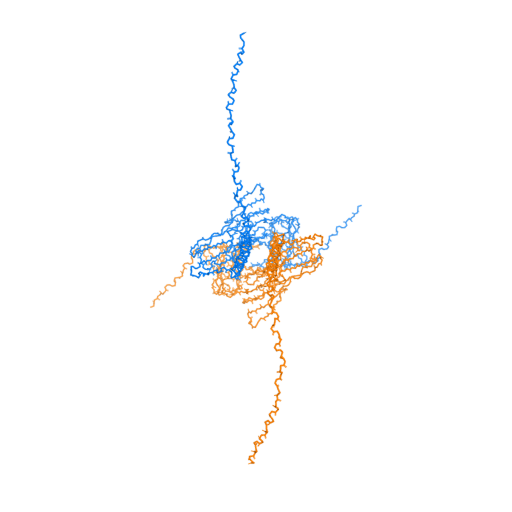 74.5 63 HIS A N 1
ATOM 488 C CA . HIS A 1 63 ? 8.211 -36.219 -2.557 1 74.5 63 HIS A CA 1
ATOM 489 C C . HIS A 1 63 ? 9.711 -36.5 -2.668 1 74.5 63 HIS A C 1
ATOM 491 O O . HIS A 1 63 ? 10.242 -37.344 -1.956 1 74.5 63 HIS A O 1
ATOM 497 N N . GLU A 1 64 ? 10.297 -35.781 -3.533 1 68.75 64 GLU A N 1
ATOM 498 C CA . GLU A 1 64 ? 11.719 -36.031 -3.754 1 68.75 64 GLU A CA 1
ATOM 499 C C . GLU A 1 64 ? 12.578 -35.188 -2.791 1 68.75 64 GLU A C 1
ATOM 501 O O . GLU A 1 64 ? 13.742 -35.531 -2.549 1 68.75 64 GLU A O 1
ATOM 506 N N . GLY A 1 65 ? 11.953 -34.344 -2.168 1 64.56 65 GLY A N 1
ATOM 507 C CA . GLY A 1 65 ? 12.656 -33.469 -1.245 1 64.56 65 GLY A CA 1
ATOM 508 C C . GLY A 1 65 ? 13.672 -32.562 -1.928 1 64.56 65 GLY A C 1
ATOM 509 O O . GLY A 1 65 ? 14.547 -32 -1.271 1 64.56 65 GLY A O 1
ATOM 510 N N . GLN A 1 66 ? 13.633 -32.625 -3.229 1 69.88 66 GLN A N 1
ATOM 511 C CA . GLN A 1 66 ? 14.625 -31.859 -3.969 1 69.88 66 GLN A CA 1
ATOM 512 C C . GLN A 1 66 ? 13.992 -30.625 -4.609 1 69.88 66 GLN A C 1
ATOM 514 O O . GLN A 1 66 ? 12.867 -30.688 -5.105 1 69.88 66 GLN A O 1
ATOM 519 N N . SER A 1 67 ? 14.781 -29.547 -4.508 1 73.56 67 SER A N 1
ATOM 520 C CA . SER A 1 67 ? 14.352 -28.312 -5.168 1 73.56 67 SER A CA 1
ATOM 521 C C . SER A 1 67 ? 14.461 -28.422 -6.684 1 73.56 67 SER A C 1
ATOM 523 O O . SER A 1 67 ? 15.477 -28.891 -7.203 1 73.56 67 SER A O 1
ATOM 525 N N . ILE A 1 68 ? 13.438 -28.25 -7.355 1 79.12 68 ILE A N 1
ATOM 526 C CA . ILE A 1 68 ? 13.414 -28.203 -8.812 1 79.12 68 ILE A CA 1
ATOM 527 C C . ILE A 1 68 ? 14.039 -26.891 -9.289 1 79.12 68 ILE A C 1
ATOM 529 O O . ILE A 1 68 ? 14.836 -26.875 -10.227 1 79.12 68 ILE A O 1
ATOM 533 N N . TYR A 1 69 ? 13.727 -25.812 -8.609 1 84.69 69 TYR A N 1
ATOM 534 C CA . TYR A 1 69 ? 14.281 -24.484 -8.82 1 84.69 69 TYR A CA 1
ATOM 535 C C . TYR A 1 69 ? 14.5 -23.766 -7.496 1 84.69 69 TYR A C 1
ATOM 537 O O . TYR A 1 69 ? 13.688 -23.875 -6.578 1 84.69 69 TYR A O 1
ATOM 545 N N . SER A 1 70 ? 15.641 -23.203 -7.395 1 80.94 70 SER A N 1
ATOM 546 C CA . SER A 1 70 ? 15.891 -22.359 -6.234 1 80.94 70 SER A CA 1
ATOM 547 C C . SER A 1 70 ? 16.781 -21.172 -6.598 1 80.94 70 SER A C 1
ATOM 549 O O . SER A 1 70 ? 17.844 -21.344 -7.195 1 80.94 70 SER A O 1
ATOM 551 N N . 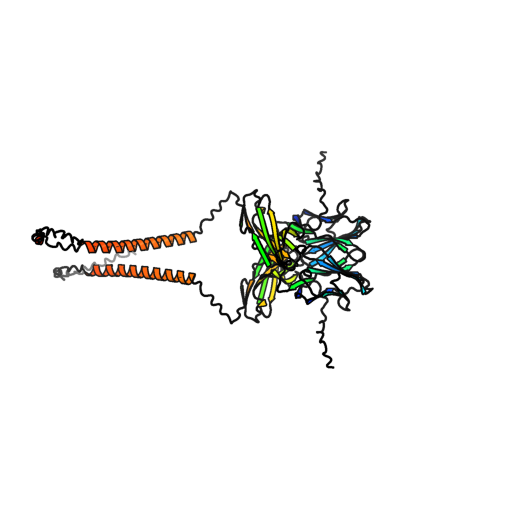ASP A 1 71 ? 16.219 -20.016 -6.398 1 83.19 71 ASP A N 1
ATOM 552 C CA . ASP A 1 71 ? 17.109 -18.859 -6.422 1 83.19 71 ASP A CA 1
ATOM 553 C C . ASP A 1 71 ? 18.281 -19.047 -5.453 1 83.19 71 ASP A C 1
ATOM 555 O O . ASP A 1 71 ? 18.094 -19.516 -4.328 1 83.19 71 ASP A O 1
ATOM 559 N N . ASN A 1 72 ? 19.438 -18.812 -5.742 1 85.38 72 ASN A N 1
ATOM 560 C CA . ASN A 1 72 ? 20.672 -19.109 -5.02 1 85.38 72 ASN A CA 1
ATOM 561 C C . ASN A 1 72 ? 20.641 -18.547 -3.598 1 85.38 72 ASN A C 1
ATOM 563 O O . ASN A 1 72 ? 21.297 -19.094 -2.699 1 85.38 72 ASN A O 1
ATOM 567 N N . ARG A 1 73 ? 19.938 -17.609 -3.377 1 91.88 73 ARG A N 1
ATOM 568 C CA . ARG A 1 73 ? 19.938 -16.984 -2.057 1 91.88 73 ARG A CA 1
ATOM 569 C C . ARG A 1 73 ? 18.969 -17.703 -1.118 1 91.88 73 ARG A C 1
ATOM 571 O O . ARG A 1 73 ? 19 -17.5 0.097 1 91.88 73 ARG A O 1
ATOM 578 N N . TYR A 1 74 ? 18.188 -18.594 -1.698 1 92.88 74 TYR A N 1
ATOM 579 C CA . TYR A 1 74 ? 17.109 -19.156 -0.888 1 92.88 74 TYR A CA 1
ATOM 580 C C . TYR A 1 74 ? 17.312 -20.656 -0.708 1 92.88 74 TYR A C 1
ATOM 582 O O . TYR A 1 74 ? 17.766 -21.344 -1.625 1 92.88 74 TYR A O 1
ATOM 590 N N . SER A 1 75 ? 17 -21.062 0.467 1 90.12 75 SER A N 1
ATOM 591 C CA . SER A 1 75 ? 17.047 -22.484 0.79 1 90.12 75 SER A CA 1
ATOM 592 C C . SER A 1 75 ? 15.719 -22.969 1.345 1 90.12 75 SER A C 1
ATOM 594 O O . SER A 1 75 ? 14.938 -22.188 1.88 1 90.12 75 SER A O 1
ATOM 596 N N . PHE A 1 76 ? 15.492 -24.25 1.126 1 89.19 76 PHE A N 1
ATOM 597 C CA . PHE A 1 76 ? 14.25 -24.875 1.556 1 89.19 76 PHE A CA 1
ATOM 598 C C . PHE A 1 76 ? 14.531 -25.984 2.562 1 89.19 76 PHE A C 1
ATOM 600 O O . PHE A 1 76 ? 15.5 -26.734 2.426 1 89.19 76 PHE A O 1
ATOM 607 N N . GLN A 1 77 ? 13.742 -25.984 3.627 1 84.81 77 GLN A N 1
ATOM 608 C CA . GLN A 1 77 ? 13.781 -27.078 4.602 1 84.81 77 GLN A CA 1
ATOM 609 C C . GLN A 1 77 ? 12.375 -27.562 4.941 1 84.81 77 GLN A C 1
ATOM 611 O O . GLN A 1 77 ? 11.477 -26.766 5.191 1 84.81 77 GLN A O 1
ATOM 616 N N . SER A 1 78 ? 12.227 -28.859 4.824 1 83 78 SER A N 1
ATOM 617 C CA . SER A 1 78 ? 10.93 -29.438 5.168 1 83 78 SER A CA 1
ATOM 618 C C . SER A 1 78 ? 10.961 -30.062 6.562 1 83 78 SER A C 1
ATOM 620 O O . SER A 1 78 ? 11.93 -30.703 6.941 1 83 78 SER A O 1
ATOM 622 N N . SER A 1 79 ? 9.961 -29.609 7.332 1 75.44 79 SER A N 1
ATOM 623 C CA . SER A 1 79 ? 9.773 -30.234 8.633 1 75.44 79 SER A CA 1
ATOM 624 C C . SER A 1 79 ? 8.43 -30.953 8.703 1 75.44 79 SER A C 1
ATOM 626 O O . SER A 1 79 ? 7.668 -30.969 7.734 1 75.44 79 SER A O 1
ATOM 628 N N . GLU A 1 80 ? 8.195 -31.672 9.828 1 74.56 80 GLU A N 1
ATOM 629 C CA . GLU A 1 80 ? 6.938 -32.375 10.031 1 74.56 80 GLU A CA 1
ATOM 630 C C . GLU A 1 80 ? 5.762 -31.422 10.094 1 74.56 80 GLU A C 1
ATOM 632 O O . GLU A 1 80 ? 4.66 -31.734 9.641 1 74.56 80 GLU A O 1
ATOM 637 N N . SER A 1 81 ? 6.086 -30.25 10.586 1 76.31 81 SER A N 1
ATOM 638 C CA . SER A 1 81 ? 4.973 -29.344 10.859 1 76.31 81 SER A CA 1
ATOM 639 C C . SER A 1 81 ? 4.91 -28.219 9.828 1 76.31 81 SER A C 1
ATOM 641 O O . SER A 1 81 ? 3.826 -27.719 9.516 1 76.31 81 SER A O 1
ATOM 643 N N . CYS A 1 82 ? 6.133 -27.828 9.344 1 84.25 82 CYS A N 1
ATOM 644 C CA . CYS A 1 82 ? 6.133 -26.672 8.461 1 84.25 82 CYS A CA 1
ATOM 645 C C . CYS A 1 82 ? 7.203 -26.812 7.387 1 84.25 82 CYS A C 1
ATOM 647 O O . CYS A 1 82 ? 8.25 -27.422 7.621 1 84.25 82 CYS A O 1
ATOM 649 N N . ASP A 1 83 ? 6.879 -26.438 6.258 1 87.69 83 ASP A N 1
ATOM 650 C CA . ASP A 1 83 ? 7.887 -26.156 5.242 1 87.69 83 ASP A CA 1
ATOM 651 C C . ASP A 1 83 ? 8.43 -24.734 5.387 1 87.69 83 ASP A C 1
ATOM 653 O O . ASP A 1 83 ? 7.668 -23.781 5.562 1 87.69 83 ASP A O 1
ATOM 657 N N . ILE A 1 84 ? 9.789 -24.641 5.344 1 90.19 84 ILE A N 1
ATOM 658 C CA . ILE A 1 84 ? 10.375 -23.344 5.684 1 90.19 84 ILE A CA 1
ATOM 659 C C . ILE A 1 84 ? 11.266 -22.875 4.543 1 90.19 84 ILE A C 1
ATOM 661 O O . ILE A 1 84 ? 12.141 -23.609 4.082 1 90.19 84 ILE A O 1
ATOM 665 N N . LEU A 1 85 ? 11.016 -21.703 4.07 1 92.69 85 LEU A N 1
ATOM 666 C CA . LEU A 1 85 ? 11.922 -20.984 3.18 1 92.69 85 LEU A CA 1
ATOM 667 C C . LEU A 1 85 ? 12.859 -20.078 3.975 1 92.69 85 LEU A C 1
ATOM 669 O O . LEU A 1 85 ? 12.414 -19.297 4.824 1 92.69 85 LEU A O 1
ATOM 673 N N . SER A 1 86 ? 14.188 -20.188 3.645 1 93.69 86 SER A N 1
ATOM 674 C CA . SER A 1 86 ? 15.148 -19.391 4.398 1 93.69 8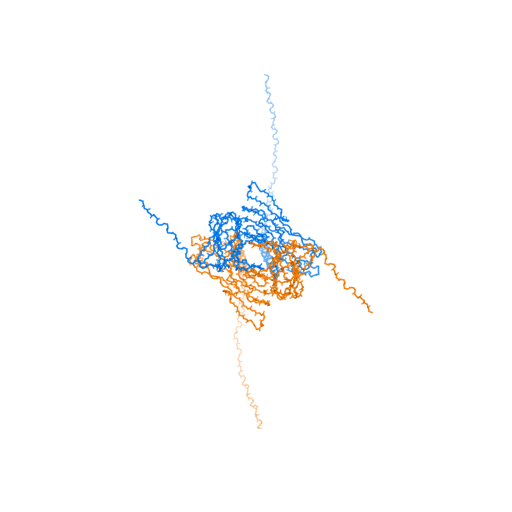6 SER A CA 1
ATOM 675 C C . SER A 1 86 ? 16.062 -18.609 3.469 1 93.69 86 SER A C 1
ATOM 677 O O . SER A 1 86 ? 16.422 -19.078 2.393 1 93.69 86 SER A O 1
ATOM 679 N N . VAL A 1 87 ? 16.406 -17.438 3.859 1 95.44 87 VAL A N 1
ATOM 680 C CA . VAL A 1 87 ? 17.422 -16.625 3.207 1 95.44 87 VAL A CA 1
ATOM 681 C C . VAL A 1 87 ? 18.328 -15.984 4.258 1 95.44 87 VAL A C 1
ATOM 683 O O . VAL A 1 87 ? 17.859 -15.32 5.18 1 95.44 87 VAL A O 1
ATOM 686 N N . SER A 1 88 ? 19.609 -16.219 4.102 1 94.62 88 SER A N 1
ATOM 687 C CA . SER A 1 88 ? 20.578 -15.664 5.043 1 94.62 88 SER A CA 1
ATOM 688 C C . SER A 1 88 ? 21.078 -14.297 4.582 1 94.62 88 SER A C 1
ATOM 690 O O . SER A 1 88 ? 20.906 -13.93 3.418 1 94.62 88 SER A O 1
ATOM 692 N N . ASN A 1 89 ? 21.625 -13.516 5.527 1 95.12 89 ASN A N 1
ATOM 693 C CA . ASN A 1 89 ? 22.172 -12.188 5.242 1 95.12 89 ASN A CA 1
ATOM 694 C C . ASN A 1 89 ? 21.172 -11.328 4.473 1 95.12 89 ASN A C 1
ATOM 696 O O . ASN A 1 89 ? 21.484 -10.82 3.393 1 95.12 89 ASN A O 1
ATOM 700 N N . VAL A 1 90 ? 20.109 -11.188 5.121 1 95.31 90 VAL A N 1
ATOM 701 C CA . VAL A 1 90 ? 18.984 -10.461 4.52 1 95.31 90 VAL A CA 1
ATOM 702 C C . VAL A 1 90 ? 19.422 -9.039 4.168 1 95.31 90 VAL A C 1
ATOM 704 O O . VAL A 1 90 ? 20.125 -8.391 4.945 1 95.31 90 VAL A O 1
ATOM 707 N N . THR A 1 91 ? 19.078 -8.602 2.992 1 93.44 91 THR A N 1
ATOM 708 C CA . THR A 1 91 ? 19.281 -7.242 2.516 1 93.44 91 THR A CA 1
ATOM 709 C C . THR A 1 91 ? 17.953 -6.551 2.268 1 93.44 91 THR A C 1
ATOM 711 O O . THR A 1 91 ? 16.891 -7.176 2.361 1 93.44 91 THR A O 1
ATOM 714 N N . TRP A 1 92 ? 18 -5.27 1.934 1 92.56 92 TRP A N 1
ATOM 715 C CA . TRP A 1 92 ? 16.797 -4.488 1.717 1 92.56 92 TRP A CA 1
ATOM 716 C C . TRP A 1 92 ? 15.992 -5.043 0.541 1 92.56 92 TRP A C 1
ATOM 718 O O . TRP A 1 92 ? 14.766 -4.926 0.507 1 92.56 92 TRP A O 1
ATOM 728 N N . VAL A 1 93 ? 16.656 -5.68 -0.363 1 92.19 93 VAL A N 1
ATOM 729 C CA . VAL A 1 93 ? 16 -6.195 -1.562 1 92.19 93 VAL A CA 1
ATOM 730 C C . VAL A 1 93 ? 15.109 -7.383 -1.196 1 92.19 93 VAL A C 1
ATOM 732 O O . VAL A 1 93 ? 14.234 -7.77 -1.97 1 92.19 93 VAL A O 1
ATOM 735 N N . ASP A 1 94 ? 15.273 -7.938 -0.001 1 94.38 94 ASP A N 1
ATOM 736 C CA . ASP A 1 94 ? 14.508 -9.102 0.427 1 94.38 94 ASP A CA 1
ATOM 737 C C . ASP A 1 94 ? 13.148 -8.695 0.994 1 94.38 94 ASP A C 1
ATOM 739 O O . ASP A 1 94 ? 12.312 -9.547 1.296 1 94.38 94 ASP A O 1
ATOM 743 N N . GLU A 1 95 ? 12.914 -7.398 1.138 1 93.69 95 GLU A N 1
ATOM 744 C CA . GLU A 1 95 ? 11.625 -6.938 1.63 1 93.69 95 GLU A CA 1
ATOM 745 C C . GLU A 1 95 ? 10.516 -7.195 0.607 1 93.69 95 GLU A C 1
ATOM 747 O O . GLU A 1 95 ? 10.734 -7.055 -0.598 1 93.69 95 GLU A O 1
ATOM 752 N N . GLY A 1 96 ? 9.312 -7.598 1.143 1 93 96 GLY A N 1
ATOM 753 C CA . GLY A 1 96 ? 8.18 -7.879 0.277 1 93 96 GLY A CA 1
ATOM 754 C C . GLY A 1 96 ? 7.18 -8.836 0.898 1 93 96 GLY A C 1
ATOM 755 O O . GLY A 1 96 ? 7.227 -9.094 2.102 1 93 96 GLY A O 1
ATOM 756 N N . THR A 1 97 ? 6.223 -9.234 0.059 1 94.19 97 THR A N 1
ATOM 757 C CA . THR A 1 97 ? 5.234 -10.219 0.485 1 94.19 97 THR A CA 1
ATOM 758 C C . THR A 1 97 ? 5.539 -11.586 -0.118 1 94.19 97 THR A C 1
ATOM 760 O O . THR A 1 97 ? 5.719 -11.711 -1.332 1 94.19 97 THR A O 1
ATOM 763 N N . TYR A 1 98 ? 5.613 -12.547 0.75 1 95.62 98 TYR A N 1
ATOM 764 C CA . TYR A 1 98 ? 5.957 -13.898 0.332 1 95.62 98 TYR A CA 1
ATOM 765 C C . TYR A 1 98 ? 4.727 -14.797 0.316 1 95.62 98 TYR A C 1
ATOM 767 O O . TYR A 1 98 ? 3.957 -14.82 1.279 1 95.62 98 TYR A O 1
ATOM 775 N N . PHE A 1 99 ? 4.59 -15.469 -0.779 1 96.06 99 PHE A N 1
ATOM 776 C CA . PHE A 1 99 ? 3.48 -16.406 -0.938 1 96.06 99 PHE A CA 1
ATOM 777 C C . PHE A 1 99 ? 3.994 -17.828 -1.126 1 96.06 99 PHE A C 1
ATOM 779 O O . PHE A 1 99 ? 4.941 -18.062 -1.88 1 96.06 99 PHE A O 1
ATOM 786 N N . CYS A 1 100 ? 3.424 -18.703 -0.448 1 94.44 100 CYS A N 1
ATOM 787 C CA . CYS A 1 100 ? 3.666 -20.125 -0.701 1 94.44 100 CYS A CA 1
ATOM 788 C C . CYS A 1 100 ? 2.395 -20.812 -1.173 1 94.44 100 CYS A C 1
ATOM 790 O O . CYS A 1 100 ? 1.288 -20.406 -0.831 1 94.44 100 CYS A O 1
ATOM 792 N N . GLY A 1 101 ? 2.576 -21.766 -2.002 1 92.69 101 GLY A N 1
ATOM 793 C CA . GLY A 1 101 ? 1.419 -22.469 -2.539 1 92.69 101 GLY A CA 1
ATOM 794 C C . GLY A 1 101 ? 1.75 -23.844 -3.074 1 92.69 101 GLY A C 1
ATOM 795 O O . GLY A 1 101 ? 2.922 -24.188 -3.262 1 92.69 101 GLY A O 1
ATOM 796 N N . VAL A 1 102 ? 0.729 -24.609 -3.248 1 92.81 102 VAL A N 1
ATOM 797 C CA . VAL A 1 102 ? 0.843 -25.953 -3.791 1 92.81 102 VAL A CA 1
ATOM 798 C C . VAL A 1 102 ? 0.321 -25.984 -5.227 1 92.81 102 VAL A C 1
ATOM 800 O O . VAL A 1 102 ? -0.774 -25.484 -5.504 1 92.81 102 VAL A O 1
ATOM 803 N N . MET A 1 103 ? 1.106 -26.594 -6.051 1 92.75 103 MET A N 1
ATOM 804 C CA . MET A 1 103 ? 0.724 -26.703 -7.457 1 92.75 103 MET A CA 1
ATOM 805 C C . MET A 1 103 ? -0.276 -27.828 -7.672 1 92.75 103 MET A C 1
ATOM 807 O O . MET A 1 103 ? -0.063 -28.953 -7.199 1 92.75 103 MET A O 1
ATOM 811 N N . ASN A 1 104 ? -1.345 -27.453 -8.266 1 90.81 104 ASN A N 1
ATOM 812 C CA . ASN A 1 104 ? -2.277 -28.422 -8.828 1 90.81 104 ASN A CA 1
ATOM 813 C C . ASN A 1 104 ? -2.16 -28.5 -10.352 1 90.81 104 ASN A C 1
ATOM 815 O O . ASN A 1 104 ? -1.354 -27.781 -10.953 1 90.81 104 ASN A O 1
ATOM 819 N N . LYS A 1 105 ? -2.842 -29.406 -10.93 1 87 105 LYS A N 1
ATOM 820 C CA . LYS A 1 105 ? -2.766 -29.594 -12.375 1 87 105 LYS A CA 1
ATOM 821 C C . LYS A 1 105 ? -3.094 -28.297 -13.109 1 87 105 LYS A C 1
ATOM 823 O O . LYS A 1 105 ? -2.459 -27.969 -14.117 1 87 105 LYS A O 1
ATOM 828 N N . ASN A 1 106 ? -4.086 -27.516 -12.578 1 90.81 106 ASN A N 1
ATOM 829 C CA . ASN A 1 106 ? -4.586 -26.391 -13.352 1 90.81 106 ASN A CA 1
ATOM 830 C C . ASN A 1 106 ? -4.566 -25.094 -12.547 1 90.81 106 ASN A C 1
ATOM 832 O O . ASN A 1 106 ? -5.137 -24.094 -12.961 1 90.81 106 ASN A O 1
ATOM 836 N N . ASP A 1 107 ? -3.963 -25.141 -11.383 1 93.44 107 ASP A N 1
ATOM 837 C CA . ASP A 1 107 ? -3.898 -23.922 -10.57 1 93.44 107 ASP A CA 1
ATOM 838 C C . ASP A 1 107 ? -2.881 -24.078 -9.438 1 93.44 107 ASP A C 1
ATOM 840 O O . ASP A 1 107 ? -2.232 -25.109 -9.32 1 93.44 107 ASP A O 1
ATOM 844 N N . VAL A 1 108 ? -2.693 -23.031 -8.805 1 94.88 108 VAL A N 1
ATOM 845 C CA . VAL A 1 108 ? -1.918 -23.047 -7.57 1 94.88 108 VAL A CA 1
ATOM 846 C C . VAL A 1 108 ? -2.797 -22.594 -6.402 1 94.88 108 VAL A C 1
ATOM 848 O O . VAL A 1 108 ? -3.516 -21.609 -6.504 1 94.88 108 VAL A O 1
ATOM 851 N N . ARG A 1 109 ? -2.771 -23.406 -5.391 1 93.75 109 ARG A N 1
ATOM 852 C CA . ARG A 1 109 ? -3.445 -23 -4.164 1 93.75 109 ARG A CA 1
ATOM 853 C C . ARG A 1 109 ? -2.479 -22.281 -3.219 1 93.75 109 ARG A C 1
ATOM 855 O O . ARG A 1 109 ? -1.627 -22.922 -2.6 1 93.75 109 ARG A O 1
ATOM 862 N N . PHE A 1 110 ? -2.754 -21 -3.004 1 94.38 110 PHE A N 1
ATOM 863 C CA . PHE A 1 110 ? -1.842 -20.188 -2.203 1 94.38 110 PHE A CA 1
ATOM 864 C C . PHE A 1 110 ? -2.363 -20.031 -0.779 1 94.38 110 PHE A C 1
ATOM 866 O O . PHE A 1 110 ? -3.572 -19.922 -0.564 1 94.38 110 PHE A O 1
ATOM 873 N N . GLU A 1 111 ? -1.442 -19.938 0.115 1 92.38 111 GLU A N 1
ATOM 874 C CA . GLU A 1 111 ? -1.738 -19.453 1.461 1 92.38 111 GLU A CA 1
ATOM 875 C C . GLU A 1 111 ? -1.676 -17.938 1.529 1 92.38 111 GLU A C 1
ATOM 877 O O . GLU A 1 111 ? -1.148 -17.281 0.622 1 92.38 111 GLU A O 1
ATOM 882 N N . PRO A 1 112 ? -2.273 -17.422 2.613 1 91.06 112 PRO A N 1
ATOM 883 C CA . PRO A 1 112 ? -2.141 -15.969 2.762 1 91.06 112 PRO A CA 1
ATOM 884 C C . PRO A 1 112 ? -0.684 -15.508 2.775 1 91.06 112 PRO A C 1
ATOM 886 O O . PRO A 1 112 ? 0.18 -16.203 3.32 1 91.06 112 PRO A O 1
ATOM 889 N N . GLY A 1 113 ? -0.469 -14.414 2.215 1 93.38 113 GLY A N 1
ATOM 890 C CA . GLY A 1 113 ? 0.882 -13.898 2.082 1 93.38 113 GLY A CA 1
ATOM 891 C C . GLY A 1 113 ? 1.477 -13.438 3.4 1 93.38 113 GLY A C 1
ATOM 892 O O . GLY A 1 113 ? 0.772 -12.883 4.246 1 93.38 113 GLY A O 1
ATOM 893 N N . THR A 1 114 ? 2.787 -13.656 3.541 1 93.12 114 THR A N 1
ATOM 894 C CA . THR A 1 114 ? 3.547 -13.148 4.68 1 93.12 114 THR A CA 1
ATOM 895 C C . THR A 1 114 ? 4.305 -11.875 4.301 1 93.12 114 THR A C 1
ATOM 897 O O . THR A 1 114 ? 5.148 -11.898 3.404 1 93.12 114 THR A O 1
ATOM 900 N N . VAL A 1 115 ? 3.965 -10.844 4.984 1 92.88 115 VAL A N 1
ATOM 901 C CA . VAL A 1 115 ? 4.648 -9.578 4.723 1 92.88 115 VAL A CA 1
ATOM 902 C C . VAL A 1 115 ? 5.941 -9.516 5.535 1 92.88 115 VAL A C 1
ATOM 904 O O . VAL A 1 115 ? 5.926 -9.711 6.75 1 92.88 115 VAL A O 1
ATOM 907 N N . VAL A 1 116 ? 7.02 -9.258 4.855 1 94.19 116 VAL A N 1
ATOM 908 C CA . VAL A 1 116 ? 8.32 -9.164 5.504 1 94.19 116 VAL A CA 1
ATOM 909 C C . VAL A 1 116 ? 8.812 -7.719 5.484 1 94.19 116 VAL A C 1
ATOM 911 O O . VAL A 1 116 ? 8.914 -7.105 4.418 1 94.19 116 VAL A O 1
ATOM 914 N N . GLU A 1 117 ? 9.078 -7.211 6.633 1 91.62 117 GLU A N 1
ATOM 915 C CA . GLU A 1 117 ? 9.656 -5.883 6.801 1 91.62 117 GLU A CA 1
ATOM 916 C C . GLU A 1 117 ? 11.078 -5.969 7.352 1 91.62 117 GLU A C 1
ATOM 918 O O . GLU A 1 117 ? 11.328 -6.641 8.352 1 91.62 117 GLU A O 1
ATOM 923 N N . ILE A 1 118 ? 11.945 -5.281 6.742 1 91.69 118 ILE A N 1
ATOM 924 C CA . ILE A 1 118 ? 13.344 -5.289 7.164 1 91.69 118 ILE A CA 1
ATOM 925 C C . ILE A 1 118 ? 13.641 -4.031 7.973 1 91.69 118 ILE A C 1
ATOM 927 O O . ILE A 1 118 ? 13.211 -2.934 7.609 1 91.69 118 ILE A O 1
ATOM 931 N N . GLU A 1 119 ? 14.367 -4.25 9.047 1 87.75 119 GLU A N 1
ATOM 932 C CA . GLU A 1 119 ? 14.773 -3.146 9.914 1 87.75 119 GLU A CA 1
ATOM 933 C C . GLU A 1 119 ? 16.281 -2.953 9.891 1 87.75 119 GLU A C 1
ATOM 935 O O . GLU A 1 119 ? 17.047 -3.928 9.844 1 87.75 119 GLU A O 1
ATOM 940 N N . GLY A 1 120 ? 16.625 -1.639 9.828 1 84.5 120 GLY A N 1
ATOM 941 C CA . GLY A 1 120 ? 18.047 -1.298 9.852 1 84.5 120 GLY A CA 1
ATOM 942 C C . GLY A 1 120 ? 18.297 0.197 9.898 1 84.5 120 GLY A C 1
ATOM 943 O O . GLY A 1 120 ? 17.375 0.994 9.688 1 84.5 120 GLY A O 1
ATOM 944 N N . GLN A 1 121 ? 19.516 0.604 10.258 1 79.88 121 GLN A N 1
ATOM 945 C CA . GLN A 1 121 ? 19.875 2.008 10.422 1 79.88 121 GLN A CA 1
ATOM 946 C C . GLN A 1 121 ? 19.984 2.709 9.07 1 79.88 121 GLN A C 1
ATOM 948 O O . GLN A 1 121 ? 19.531 3.848 8.922 1 79.88 121 GLN A O 1
ATOM 953 N N . SER A 1 122 ? 20.641 2.084 8.055 1 83.75 122 SER A N 1
ATOM 954 C CA . SER A 1 122 ? 20.781 2.678 6.734 1 83.75 122 SER A CA 1
ATOM 955 C C . SER A 1 122 ? 19.609 2.309 5.824 1 83.75 122 SER A C 1
ATOM 957 O O . SER A 1 122 ? 19.672 1.316 5.098 1 83.75 122 SER A O 1
ATOM 959 N N . ARG A 1 123 ? 18.672 3.244 5.801 1 88.25 123 ARG A N 1
ATOM 960 C CA . ARG A 1 123 ? 17.453 2.957 5.055 1 88.25 123 ARG A CA 1
ATOM 961 C C . ARG A 1 123 ? 17.641 3.27 3.572 1 88.25 123 ARG A C 1
ATOM 963 O O . ARG A 1 123 ? 18.422 4.145 3.209 1 88.25 123 ARG A O 1
ATOM 970 N N . PRO A 1 124 ? 16.859 2.553 2.775 1 91.62 124 PRO A N 1
ATOM 971 C CA . PRO A 1 124 ? 16.969 2.773 1.331 1 91.62 124 PRO A CA 1
ATOM 972 C C . PRO A 1 124 ? 16.516 4.176 0.915 1 91.62 124 PRO A C 1
ATOM 974 O O . PRO A 1 124 ? 17.062 4.738 -0.04 1 91.62 124 PRO A O 1
ATOM 977 N N . LEU A 1 125 ? 15.492 4.668 1.594 1 91.44 125 LEU A N 1
ATOM 978 C CA . LEU A 1 125 ? 15 6.008 1.295 1 91.44 125 LEU A CA 1
ATOM 979 C C . LEU A 1 125 ? 15.438 7 2.371 1 91.44 125 LEU A C 1
ATOM 981 O O . LEU A 1 125 ? 15.156 6.797 3.555 1 91.44 125 LEU A O 1
ATOM 985 N N . GLN A 1 126 ? 16.094 8.016 1.922 1 84.69 126 GLN A N 1
ATOM 986 C CA . GLN A 1 126 ? 16.609 8.992 2.881 1 84.69 126 GLN A CA 1
ATOM 987 C C . GLN A 1 126 ? 15.672 10.18 3.008 1 84.69 126 GLN A C 1
ATOM 989 O O . GLN A 1 126 ? 15.461 10.695 4.109 1 84.69 126 GLN A O 1
ATOM 994 N N . SER A 1 127 ? 15.195 10.633 1.856 1 88.75 127 SER A N 1
ATOM 995 C CA . SER A 1 127 ? 14.336 11.805 1.86 1 88.75 127 SER A CA 1
ATOM 996 C C . SER A 1 127 ? 13.461 11.852 0.612 1 88.75 127 SER A C 1
ATOM 998 O O . SER A 1 127 ? 13.812 11.289 -0.424 1 88.75 127 SER A O 1
ATOM 1000 N N . VAL A 1 128 ? 12.344 12.43 0.823 1 93.12 128 VAL A N 1
ATOM 1001 C CA . VAL A 1 128 ? 11.43 12.68 -0.286 1 93.12 128 VAL A CA 1
ATOM 1002 C C . VAL A 1 128 ? 10.992 14.148 -0.276 1 93.12 128 VAL A C 1
ATOM 1004 O O . VAL A 1 128 ? 10.617 14.68 0.77 1 93.12 128 VAL A O 1
ATOM 1007 N N . LEU A 1 129 ? 11.195 14.742 -1.401 1 95.62 129 LEU A N 1
ATOM 1008 C CA . LEU A 1 129 ? 10.781 16.141 -1.56 1 95.62 129 LEU A CA 1
ATOM 1009 C C . LEU A 1 129 ? 9.758 16.281 -2.682 1 95.62 129 LEU A C 1
ATOM 1011 O O . LEU A 1 129 ? 10 15.82 -3.805 1 95.62 129 LEU A O 1
ATOM 1015 N N . GLN A 1 130 ? 8.656 16.828 -2.318 1 95.88 130 GLN A N 1
ATOM 1016 C CA . GLN A 1 130 ? 7.605 17.062 -3.305 1 95.88 130 GLN A CA 1
ATOM 1017 C C . GLN A 1 130 ? 7.398 18.547 -3.549 1 95.88 130 GLN A C 1
ATOM 1019 O O . GLN A 1 130 ? 7.301 19.328 -2.602 1 95.88 130 GLN A O 1
ATOM 1024 N N . ARG A 1 131 ? 7.383 18.906 -4.852 1 95.69 131 ARG A N 1
ATOM 1025 C CA . ARG A 1 131 ? 7.18 20.297 -5.262 1 95.69 131 ARG A CA 1
ATOM 1026 C C . ARG A 1 131 ? 6.227 20.375 -6.449 1 95.69 131 ARG A C 1
ATOM 1028 O O . ARG A 1 131 ? 6.16 19.453 -7.266 1 95.69 131 ARG A O 1
ATOM 1035 N N . PRO A 1 132 ? 5.516 21.469 -6.613 1 95.75 132 PRO A N 1
ATOM 1036 C CA . PRO A 1 132 ? 5.367 22.547 -5.629 1 95.75 132 PRO A CA 1
ATOM 1037 C C . PRO A 1 132 ? 4.406 22.188 -4.5 1 95.75 132 PRO A C 1
ATOM 1039 O O . PRO A 1 132 ? 3.748 21.141 -4.555 1 95.75 132 PRO A O 1
ATOM 1042 N N . VAL A 1 133 ? 4.402 23 -3.439 1 94.44 133 VAL A N 1
ATOM 1043 C CA . VAL A 1 133 ? 3.531 22.734 -2.299 1 94.44 133 VAL A CA 1
ATOM 1044 C C . VAL A 1 133 ? 2.109 23.188 -2.611 1 94.44 133 VAL A C 1
ATOM 1046 O O . VAL A 1 133 ? 1.14 22.625 -2.111 1 94.44 133 VAL A O 1
ATOM 1049 N N . TYR A 1 134 ? 2.01 24.188 -3.406 1 95 134 TYR A N 1
ATOM 1050 C CA . TYR A 1 134 ? 0.717 24.766 -3.766 1 95 134 TYR A CA 1
ATOM 1051 C C . TYR A 1 134 ? 0.717 25.234 -5.211 1 95 134 TYR A C 1
ATOM 1053 O O . TYR A 1 134 ? 1.699 25.828 -5.68 1 95 134 TYR A O 1
ATOM 1061 N N . ILE A 1 135 ? -0.389 24.953 -5.902 1 92.69 135 ILE A N 1
ATOM 1062 C CA . ILE A 1 135 ? -0.545 25.391 -7.281 1 92.69 135 ILE A CA 1
ATOM 1063 C C . ILE A 1 135 ? -1.938 25.984 -7.477 1 92.69 135 ILE A C 1
ATOM 1065 O O . ILE A 1 135 ? -2.941 25.375 -7.125 1 92.69 135 ILE A O 1
ATOM 1069 N N . ARG A 1 136 ? -1.983 27.141 -7.945 1 90.81 136 ARG A N 1
ATOM 1070 C CA . ARG A 1 136 ? -3.225 27.734 -8.43 1 90.81 136 ARG A CA 1
ATOM 1071 C C . ARG A 1 136 ? -3.338 27.625 -9.945 1 90.81 136 ARG A C 1
ATOM 1073 O O . ARG A 1 136 ? -2.51 28.156 -10.68 1 90.81 136 ARG A O 1
ATOM 1080 N N . ALA A 1 137 ? -4.34 26.891 -10.344 1 89.44 137 ALA A N 1
ATOM 1081 C CA . ALA A 1 137 ? -4.441 26.641 -11.781 1 89.44 137 ALA A CA 1
ATOM 1082 C C . ALA A 1 137 ? -5.809 27.062 -12.312 1 89.44 137 ALA A C 1
ATOM 1084 O O . ALA A 1 137 ? -6.777 27.156 -11.555 1 89.44 137 ALA A O 1
ATOM 1085 N N . GLN A 1 138 ? -5.812 27.422 -13.578 1 88.38 138 GLN A N 1
ATOM 1086 C CA . GLN A 1 138 ? -7.062 27.672 -14.289 1 88.38 138 GLN A CA 1
ATOM 1087 C C . GLN A 1 138 ? -7.5 26.438 -15.086 1 88.38 138 GLN A C 1
ATOM 1089 O O . GLN A 1 138 ? -6.668 25.625 -15.484 1 88.38 138 GLN A O 1
ATOM 1094 N N . PRO A 1 139 ? -8.82 26.438 -15.227 1 86.62 139 PRO A N 1
ATOM 1095 C CA . PRO A 1 139 ? -9.281 25.312 -16.047 1 86.62 139 PRO A CA 1
ATOM 1096 C C . PRO A 1 139 ? -8.609 25.281 -17.422 1 86.62 139 PRO A C 1
ATOM 1098 O O . PRO A 1 139 ? -8.438 26.312 -18.062 1 86.62 139 PRO A O 1
ATOM 1101 N N . GLY A 1 140 ? -8.07 24.141 -17.797 1 87.94 140 GLY A N 1
ATOM 1102 C CA . GLY A 1 140 ? -7.41 23.984 -19.094 1 87.94 140 GLY A CA 1
ATOM 1103 C C . GLY A 1 140 ? -5.898 23.969 -18.984 1 87.94 140 GLY A C 1
ATOM 1104 O O . GLY A 1 140 ? -5.211 23.547 -19.922 1 87.94 140 GLY A O 1
ATOM 1105 N N . ASP A 1 141 ? -5.434 24.406 -17.859 1 89.5 141 ASP A N 1
ATOM 1106 C CA . ASP A 1 141 ? -3.99 24.469 -17.656 1 89.5 141 ASP A CA 1
ATOM 1107 C C . ASP A 1 141 ? -3.4 23.062 -17.484 1 89.5 141 ASP A C 1
ATOM 1109 O O . ASP A 1 141 ? -4.113 22.125 -17.125 1 89.5 141 ASP A O 1
ATOM 1113 N N . SER A 1 142 ? -2.125 23.031 -17.859 1 91.75 142 SER A N 1
ATOM 1114 C CA . SER A 1 142 ? -1.349 21.859 -17.5 1 91.75 142 SER A CA 1
ATOM 1115 C C . SER A 1 142 ? -0.487 22.109 -16.266 1 91.75 142 SER A C 1
ATOM 1117 O O . SER A 1 142 ? 0.135 23.172 -16.156 1 91.75 142 SER A O 1
ATOM 1119 N N . VAL A 1 143 ? -0.6 21.156 -15.391 1 92.5 143 VAL A N 1
ATOM 1120 C CA . VAL A 1 143 ? 0.164 21.312 -14.156 1 92.5 143 VAL A CA 1
ATOM 1121 C C . VAL A 1 143 ? 1.143 20.141 -14.008 1 92.5 143 VAL A C 1
ATOM 1123 O O . VAL A 1 143 ? 0.815 19 -14.336 1 92.5 143 VAL A O 1
ATOM 1126 N N . THR A 1 144 ? 2.344 20.469 -13.555 1 94.56 144 THR A N 1
ATOM 1127 C CA . THR A 1 144 ? 3.365 19.453 -13.336 1 94.56 144 THR A CA 1
ATOM 1128 C C . THR A 1 144 ? 3.719 19.344 -11.859 1 94.56 144 THR A C 1
ATOM 1130 O O . THR A 1 144 ? 4.059 20.344 -11.219 1 94.56 144 THR A O 1
ATOM 1133 N N . LEU A 1 145 ? 3.602 18.156 -11.32 1 95.88 145 LEU A N 1
ATOM 1134 C CA . LEU A 1 145 ? 4.031 17.844 -9.961 1 95.88 145 LEU A CA 1
ATOM 1135 C C . LEU A 1 145 ? 5.332 17.047 -9.969 1 95.88 145 LEU A C 1
ATOM 1137 O O . LEU A 1 145 ? 5.496 16.125 -10.773 1 95.88 145 LEU A O 1
ATOM 1141 N N . SER A 1 146 ? 6.211 17.391 -9.109 1 97.31 146 SER A N 1
ATOM 1142 C CA . SER A 1 146 ? 7.52 16.734 -9.078 1 97.31 146 SER A CA 1
ATOM 1143 C C . SER A 1 146 ? 7.781 16.094 -7.715 1 97.31 146 SER A C 1
ATOM 1145 O O . SER A 1 146 ? 7.434 16.656 -6.68 1 97.31 146 SER A O 1
ATOM 1147 N N . CYS A 1 147 ? 8.344 15 -7.77 1 97.06 147 CYS A N 1
ATOM 1148 C CA . CYS A 1 147 ? 8.75 14.258 -6.582 1 97.06 147 CYS A CA 1
ATOM 1149 C C . CYS A 1 147 ? 10.211 13.828 -6.684 1 97.06 147 CYS A C 1
ATOM 1151 O O . CYS A 1 147 ? 10.578 13.047 -7.566 1 97.06 147 CYS A O 1
ATOM 1153 N N . SER A 1 148 ? 11.047 14.344 -5.777 1 96.94 148 SER A N 1
ATOM 1154 C CA . SER A 1 148 ? 12.469 14.016 -5.738 1 96.94 148 SER A CA 1
ATOM 1155 C C . SER A 1 148 ? 12.82 13.219 -4.484 1 96.94 148 SER A C 1
ATOM 1157 O O . SER A 1 148 ? 12.297 13.492 -3.404 1 96.94 148 SER A O 1
ATOM 1159 N N . PHE A 1 149 ? 13.688 12.25 -4.711 1 95.25 149 PHE A N 1
ATOM 1160 C CA . PHE A 1 149 ? 14.062 11.414 -3.576 1 95.25 149 PHE A CA 1
ATOM 1161 C C . PHE A 1 149 ? 15.461 10.844 -3.764 1 95.25 149 PHE A C 1
ATOM 1163 O O . PHE A 1 149 ? 15.969 10.781 -4.887 1 95.25 149 PHE A O 1
ATOM 1170 N N . ASN A 1 150 ? 16.078 10.5 -2.67 1 94 150 ASN A N 1
ATOM 1171 C CA . ASN A 1 150 ? 17.391 9.883 -2.66 1 94 150 ASN A CA 1
ATOM 1172 C C . ASN A 1 150 ? 17.328 8.43 -2.217 1 94 150 ASN A C 1
ATOM 1174 O O . ASN A 1 150 ? 16.641 8.102 -1.245 1 94 150 ASN A O 1
ATOM 1178 N N . ILE A 1 151 ? 17.984 7.629 -2.996 1 93.56 151 ILE A N 1
ATOM 1179 C CA . ILE A 1 151 ? 18 6.215 -2.633 1 93.56 151 ILE A CA 1
ATOM 1180 C C . ILE A 1 151 ? 19.422 5.789 -2.279 1 93.56 151 ILE A C 1
ATOM 1182 O O . ILE A 1 151 ? 20.391 6.34 -2.803 1 93.56 151 ILE A O 1
ATOM 1186 N N . SER A 1 152 ? 19.469 4.852 -1.308 1 91.12 152 SER A N 1
ATOM 1187 C CA . SER A 1 152 ? 20.719 4.219 -0.891 1 91.12 152 SER A CA 1
ATOM 1188 C C . SER A 1 152 ? 20.531 2.719 -0.678 1 91.12 152 SER A C 1
ATOM 1190 O O . SER A 1 152 ? 19.469 2.277 -0.227 1 91.12 152 SER A O 1
ATOM 1192 N N . HIS A 1 153 ? 21.5 1.924 -1.061 1 88.75 153 HIS A N 1
ATOM 1193 C CA . HIS A 1 153 ? 21.516 0.48 -0.853 1 88.75 153 HIS A CA 1
ATOM 1194 C C . HIS A 1 153 ? 20.344 -0.19 -1.572 1 88.75 153 HIS A C 1
ATOM 1196 O O . HIS A 1 153 ? 19.844 -1.217 -1.117 1 88.75 153 HIS A O 1
ATOM 1202 N N . CYS A 1 154 ? 19.797 0.485 -2.533 1 90.94 154 CYS A N 1
ATOM 1203 C CA . CYS A 1 154 ? 18.688 -0.057 -3.312 1 90.94 154 CYS A CA 1
ATOM 1204 C C . CYS A 1 154 ? 18.859 0.272 -4.793 1 90.94 154 CYS A C 1
ATOM 1206 O O . CYS A 1 154 ? 19 1.439 -5.16 1 90.94 154 CYS A O 1
ATOM 1208 N N . PRO A 1 155 ? 18.859 -0.765 -5.543 1 88.44 155 PRO A N 1
ATOM 1209 C CA . PRO A 1 155 ? 18.906 -0.492 -6.98 1 88.44 155 PRO A CA 1
ATOM 1210 C C . PRO A 1 155 ? 17.641 0.204 -7.492 1 88.44 155 PRO A C 1
ATOM 1212 O O . PRO A 1 155 ? 16.562 -0.016 -6.957 1 88.44 155 PRO A O 1
ATOM 1215 N N . LYS A 1 156 ? 17.828 0.951 -8.516 1 87.5 156 LYS A N 1
ATOM 1216 C CA . LYS A 1 156 ? 16.734 1.75 -9.086 1 87.5 156 LYS A CA 1
ATOM 1217 C C . LYS A 1 156 ? 15.57 0.867 -9.523 1 87.5 156 LYS A C 1
ATOM 1219 O O . LYS A 1 156 ? 14.414 1.273 -9.438 1 87.5 156 LYS A O 1
ATOM 1224 N N . GLU A 1 157 ? 15.867 -0.344 -9.977 1 87.62 157 GLU A N 1
ATOM 1225 C CA . GLU A 1 157 ? 14.844 -1.243 -10.5 1 87.62 157 GLU A CA 1
ATOM 1226 C C . GLU A 1 157 ? 13.852 -1.652 -9.414 1 87.62 157 GLU A C 1
ATOM 1228 O O . GLU A 1 157 ? 12.758 -2.129 -9.711 1 87.62 157 GLU A O 1
ATOM 1233 N N . HIS A 1 158 ? 14.195 -1.427 -8.18 1 89.38 158 HIS A N 1
ATOM 1234 C CA . HIS A 1 158 ? 13.336 -1.796 -7.062 1 89.38 158 HIS A CA 1
ATOM 1235 C C . HIS A 1 158 ? 12.68 -0.566 -6.441 1 89.38 158 HIS A C 1
ATOM 1237 O O . HIS A 1 158 ? 12.328 -0.575 -5.258 1 89.38 158 HIS A O 1
ATOM 1243 N N . THR A 1 159 ? 12.57 0.45 -7.203 1 92.5 159 THR A N 1
ATOM 1244 C CA . THR A 1 159 ? 11.906 1.667 -6.746 1 92.5 159 THR A CA 1
ATOM 1245 C C . THR A 1 159 ? 10.617 1.904 -7.523 1 92.5 159 THR A C 1
ATOM 1247 O O . THR A 1 159 ? 10.438 1.374 -8.625 1 92.5 159 THR A O 1
ATOM 1250 N N . SER A 1 160 ? 9.719 2.545 -6.891 1 93.44 160 SER A N 1
ATOM 1251 C CA . SER A 1 160 ? 8.477 2.934 -7.547 1 93.44 160 SER A CA 1
ATOM 1252 C C . SER A 1 160 ? 7.918 4.227 -6.961 1 93.44 160 SER A C 1
ATOM 1254 O O . SER A 1 160 ? 8.211 4.57 -5.812 1 93.44 160 SER A O 1
ATOM 1256 N N . VAL A 1 161 ? 7.211 4.941 -7.762 1 94.81 161 VAL A N 1
ATOM 1257 C CA . VAL A 1 161 ? 6.527 6.156 -7.332 1 94.81 161 VAL A CA 1
ATOM 1258 C C . VAL A 1 161 ? 5.035 6.051 -7.648 1 94.81 161 VAL A C 1
ATOM 1260 O O . VAL A 1 161 ? 4.656 5.727 -8.773 1 94.81 161 VAL A O 1
ATOM 1263 N N . THR A 1 162 ? 4.277 6.266 -6.68 1 93 162 THR A N 1
ATOM 1264 C CA . THR A 1 162 ? 2.83 6.328 -6.844 1 93 162 THR A CA 1
ATOM 1265 C C . THR A 1 162 ? 2.305 7.711 -6.473 1 93 162 THR A C 1
ATOM 1267 O O . THR A 1 162 ? 2.723 8.289 -5.469 1 93 162 THR A O 1
ATOM 1270 N N . TRP A 1 163 ? 1.444 8.266 -7.32 1 93.56 163 TRP A N 1
ATOM 1271 C CA . TRP A 1 163 ? 0.749 9.508 -6.992 1 93.56 163 TRP A CA 1
ATOM 1272 C C . TRP A 1 163 ? -0.681 9.227 -6.543 1 93.56 163 TRP A C 1
ATOM 1274 O O . TRP A 1 163 ? -1.391 8.43 -7.168 1 93.56 163 TRP A O 1
ATOM 1284 N N . ARG A 1 164 ? -0.953 9.789 -5.453 1 91 164 ARG A N 1
ATOM 1285 C CA . ARG A 1 164 ? -2.293 9.602 -4.902 1 91 164 ARG A CA 1
ATOM 1286 C C . ARG A 1 164 ? -2.973 10.945 -4.656 1 91 164 ARG A C 1
ATOM 1288 O O . ARG A 1 164 ? -2.314 11.922 -4.293 1 91 164 ARG A O 1
ATOM 1295 N N . LYS A 1 165 ? -4.195 10.93 -4.883 1 87.56 165 LYS A N 1
ATOM 1296 C CA . LYS A 1 165 ? -5.008 12.102 -4.598 1 87.56 165 LYS A CA 1
ATOM 1297 C C . LYS A 1 165 ? -5.766 11.945 -3.283 1 87.56 165 LYS A C 1
ATOM 1299 O O . LYS A 1 165 ? -6.438 10.938 -3.066 1 87.56 165 LYS A O 1
ATOM 1304 N N . ASN A 1 166 ? -5.441 12.891 -2.379 1 77.06 166 ASN A N 1
ATOM 1305 C CA . ASN A 1 166 ? -6.059 12.867 -1.059 1 77.06 166 ASN A CA 1
ATOM 1306 C C . ASN A 1 166 ? -7.207 13.867 -0.962 1 77.06 166 ASN A C 1
ATOM 1308 O O . ASN A 1 166 ? -6.992 15.039 -0.641 1 77.06 166 ASN A O 1
ATOM 1312 N N . ASN A 1 167 ? -8.242 13.523 -1.226 1 68.5 167 ASN A N 1
ATOM 1313 C CA . ASN A 1 167 ? -9.461 14.289 -0.978 1 68.5 167 ASN A CA 1
ATOM 1314 C C . ASN A 1 167 ? -10.422 13.531 -0.069 1 68.5 167 ASN A C 1
ATOM 1316 O O . ASN A 1 167 ? -10.109 13.266 1.092 1 68.5 167 ASN A O 1
ATOM 1320 N N . LEU A 1 168 ? -11.359 13.07 -0.648 1 64.06 168 LEU A N 1
ATOM 1321 C CA . LEU A 1 168 ? -12.297 12.234 0.098 1 64.06 168 LEU A CA 1
ATOM 1322 C C . LEU A 1 168 ? -11.758 10.812 0.239 1 64.06 168 LEU A C 1
ATOM 1324 O O . LEU A 1 168 ? -12.18 10.07 1.129 1 64.06 168 LEU A O 1
ATOM 1328 N N . ALA A 1 169 ? -10.727 10.609 -0.607 1 70.5 169 ALA A N 1
ATOM 1329 C CA . ALA A 1 169 ? -10.117 9.281 -0.589 1 70.5 169 ALA A CA 1
ATOM 1330 C C . ALA A 1 169 ? -8.641 9.352 -0.958 1 70.5 169 ALA A C 1
ATOM 1332 O O . ALA A 1 169 ? -8.172 10.367 -1.487 1 70.5 169 ALA A O 1
ATOM 1333 N N . PHE A 1 170 ? -7.973 8.43 -0.571 1 79.25 170 PHE A N 1
ATOM 1334 C CA . PHE A 1 170 ? -6.566 8.289 -0.92 1 79.25 170 PHE A CA 1
ATOM 1335 C C . PHE A 1 170 ? -6.398 7.402 -2.146 1 79.25 170 PHE A C 1
ATOM 1337 O O . PHE A 1 170 ? -5.863 6.293 -2.049 1 79.25 170 PHE A O 1
ATOM 1344 N N . ARG A 1 171 ? -6.789 7.957 -3.299 1 83.25 171 ARG A N 1
ATOM 1345 C CA . ARG A 1 171 ? -6.875 7.18 -4.531 1 83.25 171 ARG A CA 1
ATOM 1346 C C . ARG A 1 171 ? -5.566 7.242 -5.312 1 83.25 171 ARG A C 1
ATOM 1348 O O . ARG A 1 171 ? -4.93 8.297 -5.379 1 83.25 171 ARG A O 1
ATOM 1355 N N . MET A 1 172 ? -5.324 6.168 -5.922 1 86.56 172 MET A N 1
ATOM 1356 C CA . MET A 1 172 ? -4.125 6.117 -6.75 1 86.56 172 MET A CA 1
ATOM 1357 C C . MET A 1 172 ? -4.387 6.719 -8.125 1 86.56 172 MET A C 1
ATOM 1359 O O . MET A 1 172 ? -5.383 6.387 -8.773 1 86.56 172 MET A O 1
ATOM 1363 N N . ILE A 1 173 ? -3.504 7.602 -8.57 1 87.38 173 ILE A N 1
ATOM 1364 C CA . ILE A 1 173 ? -3.623 8.281 -9.859 1 87.38 173 ILE A CA 1
ATOM 1365 C C . ILE A 1 173 ? -2.66 7.648 -10.867 1 87.38 173 ILE A C 1
ATOM 1367 O O . ILE A 1 173 ? -3 7.48 -12.039 1 87.38 173 ILE A O 1
ATOM 1371 N N . SER A 1 174 ? -1.611 7.305 -10.391 1 90.12 174 SER A N 1
ATOM 1372 C CA . SER A 1 174 ? -0.597 6.742 -11.273 1 90.12 174 SER A CA 1
ATOM 1373 C C . SER A 1 174 ? 0.4 5.887 -10.5 1 90.12 174 SER A C 1
ATOM 1375 O O . SER A 1 174 ? 0.489 5.988 -9.273 1 90.12 174 SER A O 1
ATOM 1377 N N . TRP A 1 175 ? 1.034 5.023 -11.203 1 89.75 175 TRP A N 1
ATOM 1378 C CA . TRP A 1 175 ? 2.121 4.188 -10.711 1 89.75 175 TRP A CA 1
ATOM 1379 C C . TRP A 1 175 ? 3.246 4.09 -11.734 1 89.75 175 TRP A C 1
ATOM 1381 O O . TRP A 1 175 ? 2.996 3.852 -12.914 1 89.75 175 TRP A O 1
ATOM 1391 N N . THR A 1 176 ? 4.426 4.324 -11.25 1 91.19 176 THR A N 1
ATOM 1392 C CA . THR A 1 176 ? 5.594 4.234 -12.117 1 91.19 176 THR A CA 1
ATOM 1393 C C . THR A 1 176 ? 6.703 3.428 -11.453 1 91.19 176 THR A C 1
ATOM 1395 O O . THR A 1 176 ? 7.016 3.645 -10.281 1 91.19 176 THR A O 1
ATOM 1398 N N . SER A 1 177 ? 7.246 2.521 -12.188 1 87.81 177 SER A N 1
ATOM 1399 C CA . SER A 1 177 ? 8.344 1.716 -11.672 1 87.81 177 SER A CA 1
ATOM 1400 C C . SER A 1 177 ? 9.688 2.387 -11.93 1 87.81 177 SER A C 1
ATOM 1402 O O . SER A 1 177 ? 9.789 3.277 -12.773 1 87.81 177 SER A O 1
ATOM 1404 N N . GLY A 1 178 ? 10.688 1.916 -11.234 1 83.06 178 GLY A N 1
ATOM 1405 C CA . GLY A 1 178 ? 12.031 2.443 -11.383 1 83.06 178 GLY A CA 1
ATOM 1406 C C . GLY A 1 178 ? 12.609 2.23 -12.766 1 83.06 178 GLY A C 1
ATOM 1407 O O . GLY A 1 178 ? 13.555 2.92 -13.164 1 83.06 178 GLY A O 1
ATOM 1408 N N . ASN A 1 179 ? 12.062 1.357 -13.469 1 77.75 179 ASN A N 1
ATOM 1409 C CA . ASN A 1 179 ? 12.547 1.08 -14.82 1 77.75 179 ASN A CA 1
ATOM 1410 C C . ASN A 1 179 ? 11.898 1.999 -15.844 1 77.75 179 ASN A C 1
ATOM 1412 O O . ASN A 1 179 ? 12.312 2.027 -17 1 77.75 179 ASN A O 1
ATOM 1416 N N . ASP A 1 180 ? 11.031 2.703 -15.438 1 83.56 180 ASP A N 1
ATOM 1417 C CA . ASP A 1 180 ? 10.25 3.527 -16.359 1 83.56 180 ASP A CA 1
ATOM 1418 C C . ASP A 1 180 ? 10.664 4.996 -16.266 1 83.56 180 ASP A C 1
ATOM 1420 O O . ASP A 1 180 ? 11.836 5.328 -16.438 1 83.56 180 ASP A O 1
ATOM 1424 N N . ASP A 1 181 ? 9.758 5.883 -16.062 1 84.94 181 ASP A N 1
ATOM 1425 C CA . ASP A 1 181 ? 9.938 7.324 -16.172 1 84.94 181 ASP A CA 1
ATOM 1426 C C . ASP A 1 181 ? 10.453 7.914 -14.859 1 84.94 181 ASP A C 1
ATOM 1428 O O . ASP A 1 181 ? 9.969 8.953 -14.406 1 84.94 181 ASP A O 1
ATOM 1432 N N . ILE A 1 182 ? 11.32 7.18 -14.195 1 91.31 182 ILE A N 1
ATOM 1433 C CA . ILE A 1 182 ? 12.031 7.734 -13.047 1 91.31 182 ILE A CA 1
ATOM 1434 C C . ILE A 1 182 ? 13.484 8.008 -13.422 1 91.31 182 ILE A C 1
ATOM 1436 O O . ILE A 1 182 ? 14.203 7.094 -13.828 1 91.31 182 ILE A O 1
ATOM 1440 N N . THR A 1 183 ? 13.953 9.234 -13.336 1 92.25 183 THR A N 1
ATOM 1441 C CA . THR A 1 183 ? 15.312 9.617 -13.68 1 92.25 183 THR A CA 1
ATOM 1442 C C . THR A 1 183 ? 16.188 9.664 -12.438 1 92.25 183 THR A C 1
ATOM 1444 O O . THR A 1 183 ? 15.883 10.367 -11.477 1 92.25 183 THR A O 1
ATOM 1447 N N . CYS A 1 184 ? 17.234 8.906 -12.539 1 91.25 184 CYS A N 1
ATOM 1448 C CA . CYS A 1 184 ? 18.141 8.875 -11.391 1 91.25 184 CYS A CA 1
ATOM 1449 C C . CYS A 1 184 ? 19.547 9.266 -11.805 1 91.25 184 CYS A C 1
ATOM 1451 O O . CYS A 1 184 ? 19.984 8.953 -12.914 1 91.25 184 CYS A O 1
ATOM 1453 N N . GLN A 1 185 ? 20.234 10.023 -10.961 1 90.38 185 GLN A N 1
ATOM 1454 C CA . GLN A 1 185 ? 21.625 10.391 -11.117 1 90.38 185 GLN A CA 1
ATOM 1455 C C . GLN A 1 185 ? 22.469 9.828 -9.977 1 90.38 185 GLN A C 1
ATOM 1457 O O . GLN A 1 185 ? 22.172 10.07 -8.805 1 90.38 185 GLN A O 1
ATOM 1462 N N . ASN A 1 186 ? 23.422 9.078 -10.375 1 85.19 186 ASN A N 1
ATOM 1463 C CA . ASN A 1 186 ? 24.312 8.508 -9.359 1 85.19 186 ASN A CA 1
ATOM 1464 C C . ASN A 1 186 ? 25.094 9.594 -8.625 1 85.19 186 ASN A C 1
ATOM 1466 O O . ASN A 1 186 ? 25.516 10.578 -9.242 1 85.19 186 ASN A O 1
ATOM 1470 N N . ARG A 1 187 ? 25.156 9.43 -7.336 1 75.62 187 ARG A N 1
ATOM 1471 C CA . ARG A 1 187 ? 25.953 10.344 -6.531 1 75.62 187 ARG A CA 1
ATOM 1472 C C . ARG A 1 187 ? 27.375 9.82 -6.352 1 75.62 187 ARG A C 1
ATOM 1474 O O . ARG A 1 187 ? 27.703 8.719 -6.805 1 75.62 187 ARG A O 1
ATOM 1481 N N . VAL A 1 188 ? 28.219 10.602 -5.805 1 66.06 188 VAL A N 1
ATOM 1482 C CA . VAL A 1 188 ? 29.641 10.328 -5.66 1 66.06 188 VAL A CA 1
ATOM 1483 C C . VAL A 1 188 ? 29.844 8.961 -5.016 1 66.06 188 VAL A C 1
ATOM 1485 O O . VAL A 1 188 ? 30.688 8.18 -5.449 1 66.06 188 VAL A O 1
ATOM 1488 N N . ASN A 1 189 ? 28.969 8.688 -4.031 1 63.78 189 ASN A N 1
ATOM 1489 C CA . ASN A 1 189 ? 29 7.348 -3.455 1 63.78 189 ASN A CA 1
ATOM 1490 C C . ASN A 1 189 ? 28.156 6.371 -4.266 1 63.78 189 ASN A C 1
ATOM 1492 O O . ASN A 1 189 ? 26.969 6.586 -4.449 1 63.78 189 ASN A O 1
ATOM 1496 N N . HIS A 1 190 ? 28.719 5.473 -4.828 1 64.31 190 HIS A N 1
ATOM 1497 C CA . HIS A 1 190 ? 28.172 4.57 -5.836 1 64.31 190 HIS A CA 1
ATOM 1498 C C . HIS A 1 190 ? 26.938 3.844 -5.316 1 64.31 190 HIS A C 1
ATOM 1500 O O . HIS A 1 190 ? 26.203 3.236 -6.094 1 64.31 190 HIS A O 1
ATOM 1506 N N . ARG A 1 191 ? 26.641 4.062 -4.051 1 75.81 191 ARG A N 1
ATOM 1507 C CA . ARG A 1 191 ? 25.484 3.316 -3.555 1 75.81 191 ARG A CA 1
ATOM 1508 C C . ARG A 1 191 ? 24.312 4.246 -3.275 1 75.81 191 ARG A C 1
ATOM 1510 O O . ARG A 1 191 ? 23.328 3.842 -2.658 1 75.81 191 ARG A O 1
ATOM 1517 N N . GLU A 1 192 ? 24.547 5.551 -3.771 1 87.5 192 GLU A N 1
ATOM 1518 C CA . GLU A 1 192 ? 23.484 6.531 -3.578 1 87.5 192 GLU A CA 1
ATOM 1519 C C . GLU A 1 192 ? 23.094 7.18 -4.898 1 87.5 192 GLU A C 1
ATOM 1521 O O . GLU A 1 192 ? 23.922 7.324 -5.801 1 87.5 192 GLU A O 1
ATOM 1526 N N . ALA A 1 193 ? 21.891 7.383 -5.047 1 92.5 193 ALA A N 1
ATOM 1527 C CA . ALA A 1 193 ? 21.391 8.047 -6.25 1 92.5 193 ALA A CA 1
ATOM 1528 C C . ALA A 1 193 ? 20.281 9.047 -5.906 1 92.5 193 ALA A C 1
ATOM 1530 O O . ALA A 1 193 ? 19.547 8.859 -4.938 1 92.5 193 ALA A O 1
ATOM 1531 N N . SER A 1 194 ? 20.312 10.148 -6.641 1 94.38 194 SER A N 1
ATOM 1532 C CA . SER A 1 194 ? 19.219 11.109 -6.59 1 94.38 194 SER A CA 1
ATOM 1533 C C . SER A 1 194 ? 18.234 10.891 -7.742 1 94.38 194 SER A C 1
ATOM 1535 O O . SER A 1 194 ? 18.641 10.883 -8.906 1 94.38 194 SER A O 1
ATOM 1537 N N . CYS A 1 195 ? 16.969 10.758 -7.363 1 95.69 195 CYS A N 1
ATOM 1538 C CA . CYS A 1 195 ? 15.977 10.422 -8.375 1 95.69 195 CYS A CA 1
ATOM 1539 C C . CYS A 1 195 ? 14.852 11.445 -8.406 1 95.69 195 CYS A C 1
ATOM 1541 O O . CYS A 1 195 ? 14.602 12.117 -7.402 1 95.69 195 CYS A O 1
ATOM 1543 N N . VAL A 1 196 ? 14.234 11.586 -9.586 1 96.44 196 VAL A N 1
ATOM 1544 C CA . VAL A 1 196 ? 13.133 12.523 -9.75 1 96.44 196 VAL A CA 1
ATOM 1545 C C . VAL A 1 196 ? 12.055 11.906 -10.641 1 96.44 196 VAL A C 1
ATOM 1547 O O . VAL A 1 196 ? 12.367 11.234 -11.625 1 96.44 196 VAL A O 1
ATOM 1550 N N . HIS A 1 197 ? 10.828 12.055 -10.266 1 96.94 197 HIS A N 1
ATOM 1551 C CA . HIS A 1 197 ? 9.68 11.711 -11.102 1 96.94 197 HIS A CA 1
ATOM 1552 C C . HIS A 1 197 ? 8.719 12.891 -11.227 1 96.94 197 HIS A C 1
ATOM 1554 O O . HIS A 1 197 ? 8.445 13.578 -10.234 1 96.94 197 HIS A O 1
ATOM 1560 N N . ASN A 1 198 ? 8.227 13.062 -12.406 1 96.38 198 ASN A N 1
ATOM 1561 C CA . ASN A 1 198 ? 7.273 14.141 -12.672 1 96.38 198 ASN A CA 1
ATOM 1562 C C . ASN A 1 198 ? 5.922 13.602 -13.125 1 96.38 198 ASN A C 1
ATOM 1564 O O . ASN A 1 198 ? 5.859 12.727 -13.992 1 96.38 198 ASN A O 1
ATOM 1568 N N . LEU A 1 199 ? 4.891 14.062 -12.508 1 94.88 199 LEU A N 1
ATOM 1569 C CA . LEU A 1 199 ? 3.527 13.789 -12.953 1 94.88 199 LEU A CA 1
ATOM 1570 C C . LEU A 1 199 ? 2.936 14.984 -13.68 1 94.88 199 LEU A C 1
ATOM 1572 O O . LEU A 1 199 ? 2.873 16.094 -13.125 1 94.88 199 LEU A O 1
ATOM 1576 N N . ILE A 1 200 ? 2.5 14.805 -14.82 1 93.56 200 ILE A N 1
ATOM 1577 C CA . ILE A 1 200 ? 1.893 15.883 -15.594 1 93.56 200 ILE A CA 1
ATOM 1578 C C . ILE A 1 200 ? 0.378 15.688 -15.648 1 93.56 200 ILE A C 1
ATOM 1580 O O . ILE A 1 200 ? -0.107 14.672 -16.156 1 93.56 200 ILE A O 1
ATOM 1584 N N . LEU A 1 201 ? -0.344 16.562 -15.109 1 91.62 201 LEU A N 1
ATOM 1585 C CA . LEU A 1 201 ? -1.8 16.594 -15.203 1 91.62 201 LEU A CA 1
ATOM 1586 C C . LEU A 1 201 ? -2.252 17.547 -16.312 1 91.62 201 LEU A C 1
ATOM 1588 O O . LEU A 1 201 ? -2.059 18.75 -16.203 1 91.62 201 LEU A O 1
ATOM 1592 N N . LYS A 1 202 ? -2.828 17.016 -17.234 1 90.19 202 LYS A N 1
ATOM 1593 C CA . LYS A 1 202 ? -3.248 17.828 -18.359 1 90.19 202 LYS A CA 1
ATOM 1594 C C . LYS A 1 202 ? -4.703 18.266 -18.219 1 90.19 202 LYS A C 1
ATOM 1596 O O . LYS A 1 202 ? -5.508 17.562 -17.609 1 90.19 202 LYS A O 1
ATOM 1601 N N . ASN A 1 203 ? -5.012 19.438 -18.781 1 85.88 203 ASN A N 1
ATOM 1602 C CA . ASN A 1 203 ? -6.375 19.953 -18.828 1 85.88 203 ASN A CA 1
ATOM 1603 C C . ASN A 1 203 ? -7.027 19.922 -17.438 1 85.88 203 ASN A C 1
ATOM 1605 O O . ASN A 1 203 ? -8.062 19.281 -17.25 1 85.88 203 ASN A O 1
ATOM 1609 N N . ALA A 1 204 ? -6.445 20.688 -16.672 1 82.06 204 ALA A N 1
ATOM 1610 C CA . ALA A 1 204 ? -6.934 20.734 -15.297 1 82.06 204 ALA A CA 1
ATOM 1611 C C . ALA A 1 204 ? -8.406 21.125 -15.25 1 82.06 204 ALA A C 1
ATOM 1613 O O . ALA A 1 204 ? -8.828 22.062 -15.938 1 82.06 204 ALA A O 1
ATOM 1614 N N . SER A 1 205 ? -9.211 20.281 -14.742 1 82.69 205 SER A N 1
ATOM 1615 C CA . SER A 1 205 ? -10.625 20.562 -14.469 1 82.69 205 SER A CA 1
ATOM 1616 C C . SER A 1 205 ? -10.922 20.469 -12.977 1 82.69 205 SER A C 1
ATOM 1618 O O . SER A 1 205 ? -10.008 20.328 -12.156 1 82.69 205 SER A O 1
ATOM 1620 N N . SER A 1 206 ? -12.164 20.75 -12.625 1 76.81 206 SER A N 1
ATOM 1621 C CA . SER A 1 206 ? -12.57 20.719 -11.219 1 76.81 206 SER A CA 1
ATOM 1622 C C . SER A 1 206 ? -12.227 19.375 -10.586 1 76.81 206 SER A C 1
ATOM 1624 O O . SER A 1 206 ? -12.062 19.281 -9.367 1 76.81 206 SER A O 1
ATOM 1626 N N . SER A 1 207 ? -12.023 18.438 -11.461 1 77.12 207 SER A N 1
ATOM 1627 C CA . SER A 1 207 ? -11.711 17.109 -10.961 1 77.12 207 SER A CA 1
ATOM 1628 C C . SER A 1 207 ? -10.297 17.047 -10.391 1 77.12 207 SER A C 1
ATOM 1630 O O . SER A 1 207 ? -9.984 16.188 -9.57 1 77.12 207 SER A O 1
ATOM 1632 N N . GLU A 1 208 ? -9.594 18.078 -10.812 1 79.25 208 GLU A N 1
ATOM 1633 C CA . GLU A 1 208 ? -8.203 18.047 -10.367 1 79.25 208 GLU A CA 1
ATOM 1634 C C . GLU A 1 208 ? -8.031 18.812 -9.055 1 79.25 208 GLU A C 1
ATOM 1636 O O . GLU A 1 208 ? -6.965 18.766 -8.445 1 79.25 208 GLU A O 1
ATOM 1641 N N . ASP A 1 209 ? -9.016 19.422 -8.641 1 84.75 209 ASP A N 1
ATOM 1642 C CA . ASP A 1 209 ? -8.938 20.094 -7.348 1 84.75 209 ASP A CA 1
ATOM 1643 C C . ASP A 1 209 ? -8.75 19.094 -6.215 1 84.75 209 ASP A C 1
ATOM 1645 O O . ASP A 1 209 ? -9.508 18.125 -6.094 1 84.75 209 ASP A O 1
ATOM 1649 N N . GLY A 1 210 ? -7.699 19.281 -5.539 1 88.19 210 GLY A N 1
ATOM 1650 C CA . GLY A 1 210 ? -7.402 18.359 -4.441 1 88.19 210 GLY A CA 1
ATOM 1651 C C . GLY A 1 210 ? -5.934 18.344 -4.062 1 88.19 210 GLY A C 1
ATOM 1652 O O . GLY A 1 210 ? -5.145 19.141 -4.574 1 88.19 210 GLY A O 1
ATOM 1653 N N . THR A 1 211 ? -5.613 17.594 -3.072 1 90.94 211 THR A N 1
ATOM 1654 C CA . THR A 1 211 ? -4.234 17.438 -2.627 1 90.94 211 THR A CA 1
ATOM 1655 C C . THR A 1 211 ? -3.631 16.141 -3.188 1 90.94 211 THR A C 1
ATOM 1657 O O . THR A 1 211 ? -4.219 15.07 -3.061 1 90.94 211 THR A O 1
ATOM 1660 N N . TYR A 1 212 ? -2.514 16.344 -3.807 1 92.75 212 TYR A N 1
ATOM 1661 C CA . TYR A 1 212 ? -1.812 15.211 -4.406 1 92.75 212 TYR A CA 1
ATOM 1662 C C . TYR A 1 212 ? -0.572 14.844 -3.598 1 92.75 212 TYR A C 1
ATOM 1664 O O . TYR A 1 212 ? 0.217 15.719 -3.232 1 92.75 212 TYR A O 1
ATOM 1672 N N . LEU A 1 213 ? -0.405 13.586 -3.336 1 92.19 213 LEU A N 1
ATOM 1673 C CA . LEU A 1 213 ? 0.746 13.078 -2.594 1 92.19 213 LEU A CA 1
ATOM 1674 C C . LEU A 1 213 ? 1.517 12.055 -3.42 1 92.19 213 LEU A C 1
ATOM 1676 O O . LEU A 1 213 ? 0.916 11.211 -4.086 1 92.19 213 LEU A O 1
ATOM 1680 N N . CYS A 1 214 ? 2.785 12.203 -3.434 1 95.06 214 CYS A N 1
ATOM 1681 C CA . CYS A 1 214 ? 3.59 11.141 -4.016 1 95.06 214 CYS A CA 1
ATOM 1682 C C . CYS A 1 214 ? 4.043 10.148 -2.951 1 95.06 214 CYS A C 1
ATOM 1684 O O . CYS A 1 214 ? 4.363 10.547 -1.828 1 95.06 214 CYS A O 1
ATOM 1686 N N . VAL A 1 215 ? 3.904 8.977 -3.207 1 91.94 215 VAL A N 1
ATOM 1687 C CA . VAL A 1 215 ? 4.363 7.879 -2.359 1 91.94 215 VAL A CA 1
ATOM 1688 C C . VAL A 1 215 ? 5.527 7.156 -3.035 1 91.94 215 VAL A C 1
ATOM 1690 O O . VAL A 1 215 ? 5.355 6.547 -4.094 1 91.94 215 VAL A O 1
ATOM 1693 N N . VAL A 1 216 ? 6.66 7.191 -2.406 1 94.19 216 VAL A N 1
ATOM 1694 C CA . VAL A 1 216 ? 7.855 6.582 -2.977 1 94.19 216 VAL A CA 1
ATOM 1695 C C . VAL A 1 216 ? 8.195 5.301 -2.217 1 94.19 216 VAL A C 1
ATOM 1697 O O . VAL A 1 216 ? 8.156 5.277 -0.985 1 94.19 216 VAL A O 1
ATOM 1700 N N . THR A 1 217 ? 8.445 4.285 -2.959 1 92.94 217 THR A N 1
ATOM 1701 C CA . THR A 1 217 ? 8.883 3.023 -2.371 1 92.94 217 THR A CA 1
ATOM 1702 C C . THR A 1 217 ? 10.219 2.582 -2.963 1 92.94 217 THR A C 1
ATOM 1704 O O . THR A 1 217 ? 10.391 2.592 -4.184 1 92.94 217 THR A O 1
ATOM 1707 N N . ALA A 1 218 ? 11.188 2.283 -2.141 1 93.31 218 ALA A N 1
ATOM 1708 C CA . ALA A 1 218 ? 12.484 1.731 -2.527 1 93.31 218 ALA A CA 1
ATOM 1709 C C . ALA A 1 218 ? 12.836 0.51 -1.682 1 93.31 218 ALA A C 1
ATOM 1711 O O . ALA A 1 218 ? 13.07 0.627 -0.477 1 93.31 218 ALA A O 1
ATOM 1712 N N . CYS A 1 219 ? 12.945 -0.624 -2.291 1 91.62 219 CYS A N 1
ATOM 1713 C CA . CYS A 1 219 ? 13.242 -1.88 -1.609 1 91.62 219 CYS A CA 1
ATOM 1714 C C . CYS A 1 219 ? 12.359 -2.053 -0.378 1 91.62 219 CYS A C 1
ATOM 1716 O O . CYS A 1 219 ? 12.859 -2.346 0.71 1 91.62 219 CYS A O 1
ATOM 1718 N N . GLY A 1 220 ? 11.055 -1.761 -0.614 1 88.19 220 GLY A N 1
ATOM 1719 C CA . GLY A 1 220 ? 10.062 -1.979 0.433 1 88.19 220 GLY A CA 1
ATOM 1720 C C . GLY A 1 220 ? 9.922 -0.798 1.376 1 88.19 220 GLY A C 1
ATOM 1721 O O . GLY A 1 220 ? 8.922 -0.677 2.082 1 88.19 220 GLY A O 1
ATOM 1722 N N . ASP A 1 221 ? 11.016 0.047 1.474 1 89.44 221 ASP A N 1
ATOM 1723 C CA . ASP A 1 221 ? 10.945 1.27 2.27 1 89.44 221 ASP A CA 1
ATOM 1724 C C . ASP A 1 221 ? 10.055 2.314 1.594 1 89.44 221 ASP A C 1
ATOM 1726 O O . ASP A 1 221 ? 10.164 2.537 0.386 1 89.44 221 ASP A O 1
ATOM 1730 N N . THR A 1 222 ? 9.141 2.865 2.4 1 91 222 THR A N 1
ATOM 1731 C CA . THR A 1 222 ? 8.172 3.783 1.806 1 91 222 THR A CA 1
ATOM 1732 C C . THR A 1 222 ? 8.172 5.121 2.543 1 91 222 THR A C 1
ATOM 1734 O O . THR A 1 222 ? 8.281 5.156 3.771 1 91 222 THR A O 1
ATOM 1737 N N . LEU A 1 223 ? 8.125 6.211 1.773 1 91.38 223 LEU A N 1
ATOM 1738 C CA . LEU A 1 223 ? 7.988 7.559 2.311 1 91.38 223 LEU A CA 1
ATOM 1739 C C . LEU A 1 223 ? 6.934 8.344 1.537 1 91.38 223 LEU A C 1
ATOM 1741 O O . LEU A 1 223 ? 6.73 8.109 0.344 1 91.38 223 LEU A O 1
ATOM 1745 N N . LEU A 1 224 ? 6.27 9.18 2.256 1 89.31 224 LEU A N 1
ATOM 1746 C CA . LEU A 1 224 ? 5.25 10.031 1.656 1 89.31 224 LEU A CA 1
ATOM 1747 C C . LEU A 1 224 ? 5.785 11.438 1.421 1 89.31 224 LEU A C 1
ATOM 1749 O O . LEU A 1 224 ? 6.508 11.984 2.26 1 89.31 224 LEU A O 1
ATOM 1753 N N . GLY A 1 225 ? 5.449 11.977 0.294 1 90.31 225 GLY A N 1
ATOM 1754 C CA . GLY A 1 225 ? 5.715 13.391 0.083 1 90.31 225 GLY A CA 1
ATOM 1755 C C . GLY A 1 225 ? 4.848 14.297 0.938 1 90.31 225 GLY A C 1
ATOM 1756 O O . GLY A 1 225 ? 3.891 13.836 1.562 1 90.31 225 GLY A O 1
ATOM 1757 N N . THR A 1 226 ? 5.199 15.578 0.948 1 88.75 226 THR A N 1
ATOM 1758 C CA . THR A 1 226 ? 4.492 16.531 1.786 1 88.75 226 THR A CA 1
ATOM 1759 C C . THR A 1 226 ? 3.148 16.906 1.168 1 88.75 226 THR A C 1
ATOM 1761 O O . THR A 1 226 ? 2.27 17.438 1.852 1 88.75 226 THR A O 1
ATOM 1764 N N . GLY A 1 227 ? 2.98 16.672 -0.076 1 91.38 227 GLY A N 1
ATOM 1765 C CA . GLY A 1 227 ? 1.717 16.953 -0.735 1 91.38 227 GLY A CA 1
ATOM 1766 C C . GLY A 1 227 ? 1.728 18.266 -1.511 1 91.38 227 GLY A C 1
ATOM 1767 O O . GLY A 1 227 ? 2.434 19.203 -1.144 1 91.38 227 GLY A O 1
ATOM 1768 N N . THR A 1 228 ? 0.992 18.266 -2.557 1 94.06 228 THR A N 1
ATOM 1769 C CA . THR A 1 228 ? 0.744 19.469 -3.354 1 94.06 228 THR A CA 1
ATOM 1770 C C . THR A 1 228 ? -0.75 19.766 -3.428 1 94.06 228 THR A C 1
ATOM 1772 O O . THR A 1 228 ? -1.533 18.938 -3.895 1 94.06 228 THR A O 1
ATOM 1775 N N . ARG A 1 229 ? -1.132 20.922 -3 1 93.44 229 ARG A N 1
ATOM 1776 C CA . ARG A 1 229 ? -2.525 21.344 -3.09 1 93.44 229 ARG A CA 1
ATOM 1777 C C . ARG A 1 229 ? -2.785 22.109 -4.387 1 93.44 229 ARG A C 1
ATOM 1779 O O . ARG A 1 229 ? -2.172 23.141 -4.637 1 93.44 229 ARG A O 1
ATOM 1786 N N . ILE A 1 230 ? -3.68 21.562 -5.168 1 91.5 230 ILE A N 1
ATOM 1787 C CA . ILE A 1 230 ? -4.09 22.234 -6.398 1 91.5 230 ILE A CA 1
ATOM 1788 C C . ILE A 1 230 ? -5.453 22.891 -6.195 1 91.5 230 ILE A C 1
ATOM 1790 O O . ILE A 1 230 ? -6.418 22.234 -5.812 1 91.5 230 ILE A O 1
ATOM 1794 N N . HIS A 1 231 ? -5.539 24.172 -6.398 1 90.56 231 HIS A N 1
ATOM 1795 C CA . HIS A 1 231 ? -6.793 24.906 -6.336 1 90.56 231 HIS A CA 1
ATOM 1796 C C . HIS A 1 231 ? -7.195 25.422 -7.711 1 90.56 231 HIS A C 1
ATOM 1798 O O . HIS A 1 231 ? -6.426 26.141 -8.359 1 90.56 231 HIS A O 1
ATOM 1804 N N . LEU A 1 232 ? -8.352 24.984 -8.102 1 86.31 232 LEU A N 1
ATOM 1805 C CA . LEU A 1 232 ? -8.844 25.469 -9.391 1 86.31 232 LEU A CA 1
ATOM 1806 C C . LEU A 1 232 ? -9.797 26.641 -9.211 1 86.31 232 LEU A C 1
ATOM 1808 O O . LEU A 1 232 ? -10.727 26.578 -8.398 1 86.31 232 LEU A O 1
ATOM 1812 N N . PHE A 1 233 ? -9.367 27.828 -9.633 1 76.25 233 PHE A N 1
ATOM 1813 C CA . PHE A 1 233 ? -10.188 29.031 -9.547 1 76.25 233 PHE A CA 1
ATOM 1814 C C . PHE A 1 233 ? -11.266 29.031 -10.625 1 76.25 233 PHE A C 1
ATOM 1816 O O . PHE A 1 233 ? -10.984 28.781 -11.797 1 76.25 233 PHE A O 1
ATOM 1823 N N . ASN A 1 234 ? -12.344 28.5 -10.234 1 61.66 234 ASN A N 1
ATOM 1824 C CA . ASN A 1 234 ? -13.391 28.875 -11.18 1 61.66 234 ASN A CA 1
ATOM 1825 C C . ASN A 1 234 ? -13.68 30.359 -11.148 1 61.66 234 ASN A C 1
ATOM 1827 O O . ASN A 1 234 ? -13.695 30.984 -10.078 1 61.66 234 ASN A O 1
ATOM 1831 N N . ASP A 1 235 ? -13.242 31.141 -12.117 1 53.69 235 ASP A N 1
ATOM 1832 C CA . ASP A 1 235 ? -13.523 32.562 -12.219 1 53.69 235 ASP A CA 1
ATOM 1833 C C . ASP A 1 235 ? -14.789 32.938 -11.445 1 53.69 235 ASP A C 1
ATOM 1835 O O . ASP A 1 235 ? -15.07 34.125 -11.219 1 53.69 235 ASP A O 1
ATOM 1839 N N . THR A 1 236 ? -15.727 32.094 -11.492 1 50.12 236 THR A N 1
ATOM 1840 C CA . THR A 1 236 ? -16.922 32.781 -11.023 1 50.12 236 THR A CA 1
ATOM 1841 C C . THR A 1 236 ? -16.766 33.188 -9.562 1 50.12 236 THR A C 1
ATOM 1843 O O . THR A 1 236 ? -17.266 34.25 -9.148 1 50.12 236 THR A O 1
ATOM 1846 N N . LEU A 1 237 ? -16.75 32.219 -8.609 1 43.75 237 LEU A N 1
ATOM 1847 C CA . LEU A 1 237 ? -17.031 32.625 -7.246 1 43.75 237 LEU A CA 1
ATOM 1848 C C . LEU A 1 237 ? -15.773 33.188 -6.582 1 43.75 237 LEU A C 1
ATOM 1850 O O . LEU A 1 237 ? -14.781 32.469 -6.426 1 43.75 237 LEU A O 1
ATOM 1854 N N . LEU A 1 238 ? -15.375 34.375 -6.898 1 41.97 238 LEU A N 1
ATOM 1855 C CA . LEU A 1 238 ? -14.531 35.219 -6.066 1 41.97 238 LEU A CA 1
ATOM 1856 C C . LEU A 1 238 ? -14.695 34.875 -4.59 1 41.97 238 LEU A C 1
ATOM 1858 O O . LEU A 1 238 ? -15.727 35.188 -3.982 1 41.97 238 LEU A O 1
ATOM 1862 N N . GLU A 1 239 ? -14.508 33.812 -4.219 1 44.34 239 GLU A N 1
ATOM 1863 C CA . GLU A 1 239 ? -14.508 33.719 -2.764 1 44.34 239 GLU A CA 1
ATOM 1864 C C . GLU A 1 239 ? -13.633 34.781 -2.135 1 44.34 239 GLU A C 1
ATOM 1866 O O . GLU A 1 239 ? -12.414 34.812 -2.338 1 44.34 239 GLU A O 1
ATOM 1871 N N . VAL A 1 240 ? -14.164 35.969 -2.066 1 39.5 240 VAL A N 1
ATOM 1872 C CA . VAL A 1 240 ? -13.703 37.062 -1.203 1 39.5 240 VAL A CA 1
ATOM 1873 C C . VAL A 1 240 ? -13.188 36.5 0.115 1 39.5 240 VAL A C 1
ATOM 1875 O O . VAL A 1 240 ? -13.969 36.031 0.949 1 39.5 240 VAL A O 1
ATOM 1878 N N . PHE A 1 241 ? -12.281 35.719 0.094 1 44.56 241 PHE A N 1
ATOM 1879 C CA . PHE A 1 241 ? -11.641 35.531 1.39 1 44.56 241 PHE A CA 1
ATOM 1880 C C . PHE A 1 241 ? -11.492 36.844 2.137 1 44.56 241 PHE A C 1
ATOM 1882 O O . PHE A 1 241 ? -10.711 37.719 1.73 1 44.56 241 PHE A O 1
ATOM 1889 N N . GLY A 1 242 ? -12.578 37.375 2.619 1 42 242 GLY A N 1
ATOM 1890 C CA . GLY A 1 242 ? -12.555 38.531 3.525 1 42 242 GLY A CA 1
ATOM 1891 C C . GLY A 1 242 ? -11.508 38.406 4.613 1 42 242 GLY A C 1
ATOM 1892 O O . GLY A 1 242 ? -11.195 37.312 5.059 1 42 242 GLY A O 1
ATOM 1893 N N . PRO A 1 243 ? -10.523 39.219 4.559 1 47.72 243 PRO A N 1
ATOM 1894 C CA . PRO A 1 243 ? -9.633 39.25 5.723 1 47.72 243 PRO A CA 1
ATOM 1895 C C . PRO A 1 243 ? -10.359 38.875 7.023 1 47.72 243 PRO A C 1
ATOM 1897 O O . PRO A 1 243 ? -11.555 39.156 7.152 1 47.72 243 PRO A O 1
ATOM 1900 N N . SER A 1 244 ? -9.961 37.969 7.668 1 51.41 244 SER A N 1
ATOM 1901 C CA . SER A 1 244 ? -10.609 37.594 8.922 1 51.41 244 SER A CA 1
ATOM 1902 C C . SER A 1 244 ? -11.008 38.812 9.727 1 51.41 244 SER A C 1
ATOM 1904 O O . SER A 1 244 ? -10.258 39.781 9.805 1 51.41 244 SER A O 1
ATOM 1906 N N . PHE A 1 245 ? -12.336 39.031 9.93 1 54.22 245 PHE A N 1
ATOM 1907 C CA . PHE A 1 245 ? -12.922 40.062 10.766 1 54.22 245 PHE A CA 1
ATOM 1908 C C . PHE A 1 245 ? -12.094 40.281 12.023 1 54.22 245 PHE A C 1
ATOM 1910 O O . PHE A 1 245 ? -11.906 41.406 12.477 1 54.22 245 PHE A O 1
ATOM 1917 N N . THR A 1 246 ? -11.461 39.25 12.43 1 57.47 246 THR A N 1
ATOM 1918 C CA . THR A 1 246 ? -10.68 39.312 13.656 1 57.47 246 THR A CA 1
ATOM 1919 C C . THR A 1 246 ? -9.383 40.094 13.422 1 57.47 246 THR A C 1
ATOM 1921 O O . THR A 1 246 ? -8.969 40.875 14.258 1 57.47 246 THR A O 1
ATOM 1924 N N . VAL A 1 247 ? -8.758 39.812 12.305 1 57.59 247 VAL A N 1
ATOM 1925 C CA . VAL A 1 247 ? -7.535 40.562 12.016 1 57.59 247 VAL A CA 1
ATOM 1926 C C . VAL A 1 247 ? -7.867 42.031 11.75 1 57.59 247 VAL A C 1
ATOM 1928 O O . VAL A 1 247 ? -7.172 42.906 12.234 1 57.59 247 VAL A O 1
ATOM 1931 N N . MET A 1 248 ? -8.977 42.219 11.109 1 59.56 248 MET A N 1
ATOM 1932 C CA . MET A 1 248 ? -9.414 43.594 10.852 1 59.56 248 MET A CA 1
ATOM 1933 C C . MET A 1 248 ? -9.797 44.281 12.148 1 59.56 248 MET A C 1
ATOM 1935 O O . MET A 1 248 ? -9.461 45.438 12.352 1 59.56 248 MET A O 1
ATOM 1939 N N . ALA A 1 249 ? -10.328 43.594 13.117 1 61.41 249 ALA A N 1
ATOM 1940 C CA . ALA A 1 249 ? -10.742 44.156 14.398 1 61.41 249 ALA A CA 1
ATOM 1941 C C . ALA A 1 249 ? -9.531 44.469 15.281 1 61.41 249 ALA A C 1
ATOM 1943 O O . ALA A 1 249 ? -9.445 45.531 15.883 1 61.41 249 ALA A O 1
ATOM 1944 N N . LEU A 1 250 ? -8.516 43.625 15.32 1 62.38 250 LEU A N 1
ATOM 1945 C CA . LEU A 1 250 ? -7.328 43.812 16.141 1 62.38 250 LEU A CA 1
ATOM 1946 C C . LEU A 1 250 ? -6.449 44.906 15.586 1 62.38 250 LEU A C 1
ATOM 1948 O O . LEU A 1 250 ? -5.883 45.719 16.344 1 62.38 250 LEU A O 1
ATOM 1952 N N . SER A 1 251 ? -6.434 45 14.32 1 64.62 251 SER A N 1
ATOM 1953 C CA . SER A 1 251 ? -5.699 46.125 13.711 1 64.62 251 SER A CA 1
ATOM 1954 C C . SER A 1 251 ? -6.398 47.438 13.961 1 64.62 251 SER A C 1
ATOM 1956 O O . SER A 1 251 ? -5.742 48.469 14.227 1 64.62 251 SER A O 1
ATOM 1958 N N . GLY A 1 252 ? -7.719 47.438 13.914 1 66.94 252 GLY A N 1
ATOM 1959 C CA . GLY A 1 252 ? -8.477 48.625 14.25 1 66.94 252 GLY A CA 1
ATOM 1960 C C . GLY A 1 252 ? -8.273 49.062 15.688 1 66.94 252 GLY A C 1
ATOM 1961 O O . GLY A 1 252 ? -8.062 50.25 15.953 1 66.94 252 GLY A O 1
ATOM 1962 N N . LEU A 1 253 ? -8.156 48.156 16.656 1 70.81 253 LEU A N 1
ATOM 1963 C CA . LEU A 1 253 ? -7.945 48.438 18.078 1 70.81 253 LEU A CA 1
ATOM 1964 C C . LEU A 1 253 ? -6.559 49.031 18.312 1 70.81 253 LEU A C 1
ATOM 1966 O O . LEU A 1 253 ? -6.402 49.969 19.078 1 70.81 253 LEU A O 1
ATOM 1970 N N . SER A 1 254 ? -5.605 48.594 17.609 1 71.75 254 SER A N 1
ATOM 1971 C CA . SER A 1 254 ? -4.246 49.094 17.734 1 71.75 254 SER A CA 1
ATOM 1972 C C . SER A 1 254 ? -4.145 50.531 17.219 1 71.75 254 SER A C 1
ATOM 1974 O O . SER A 1 254 ? -3.467 51.375 17.812 1 71.75 254 SER A O 1
ATOM 1976 N N . VAL A 1 255 ? -4.918 50.844 16.234 1 72.38 255 VAL A N 1
ATOM 1977 C CA . VAL A 1 255 ? -4.934 52.188 15.672 1 72.38 255 VAL A CA 1
ATOM 1978 C C . VAL A 1 255 ? -5.656 53.156 16.625 1 72.38 255 VAL A C 1
ATOM 1980 O O . VAL A 1 255 ? -5.176 54.25 16.891 1 72.38 255 VAL A O 1
ATOM 1983 N N . VAL A 1 256 ? -6.703 52.656 17.25 1 71.81 256 VAL A N 1
ATOM 1984 C CA . VAL A 1 256 ? -7.461 53.5 18.172 1 71.81 256 VAL A CA 1
ATOM 1985 C C . VAL A 1 256 ? -6.625 53.781 19.406 1 71.81 256 VAL A C 1
ATOM 1987 O O . VAL A 1 256 ? -6.57 54.938 19.875 1 71.81 256 VAL A O 1
ATOM 1990 N N . LEU A 1 257 ? -5.844 52.844 19.859 1 74.44 257 LEU A N 1
ATOM 1991 C CA . LEU A 1 257 ? -4.988 53 21.031 1 74.44 257 LEU A CA 1
ATOM 1992 C C . LEU A 1 257 ? -3.811 53.938 20.719 1 74.44 257 LEU A C 1
ATOM 1994 O O . LEU A 1 257 ? -3.432 54.75 21.531 1 74.44 257 LEU A O 1
ATOM 1998 N N . GLY A 1 258 ? -3.344 53.875 19.578 1 75.88 258 GLY A N 1
ATOM 1999 C CA . GLY A 1 258 ? -2.283 54.75 19.141 1 75.88 258 GLY A CA 1
ATOM 2000 C C . GLY A 1 258 ? -2.73 56.188 19.031 1 75.88 258 GLY A C 1
ATOM 2001 O O . GLY A 1 258 ? -2.035 57.125 19.484 1 75.88 258 GLY A O 1
ATOM 2002 N N . VAL A 1 259 ? -3.928 56.344 18.547 1 78 259 VAL A N 1
ATOM 2003 C CA . VAL A 1 259 ? -4.477 57.688 18.391 1 78 259 VAL A CA 1
ATOM 2004 C C . VAL A 1 259 ? -4.789 58.281 19.766 1 78 259 VAL A C 1
ATOM 2006 O O . VAL A 1 259 ? -4.52 59.469 20.016 1 78 259 VAL A O 1
ATOM 2009 N N . THR A 1 260 ? -5.215 57.438 20.672 1 77.44 260 THR A N 1
ATOM 2010 C CA . THR A 1 260 ? -5.52 57.875 22.016 1 77.44 260 THR A CA 1
ATOM 2011 C C . THR A 1 260 ? -4.246 58.312 22.75 1 77.44 260 THR A C 1
ATOM 2013 O O . THR A 1 260 ? -4.223 59.344 23.422 1 77.44 260 THR A O 1
ATOM 2016 N N . VAL A 1 261 ? -3.17 57.625 22.562 1 76.81 261 VAL A N 1
ATOM 2017 C CA . VAL A 1 261 ? -1.885 57.969 23.156 1 76.81 261 VAL A CA 1
ATOM 2018 C C . VAL A 1 261 ? -1.344 59.25 22.531 1 76.81 261 VAL A C 1
ATOM 2020 O O . VAL A 1 261 ? -0.852 60.125 23.234 1 76.81 261 VAL A O 1
ATOM 2023 N N . ALA A 1 262 ? -1.536 59.406 21.312 1 79.62 262 ALA A N 1
ATOM 2024 C CA . ALA A 1 262 ? -1.064 60.625 20.609 1 79.62 262 ALA A CA 1
ATOM 2025 C C . ALA A 1 262 ? -1.852 61.844 21.047 1 79.62 262 ALA A C 1
ATOM 2027 O O . ALA A 1 262 ? -1.272 62.906 21.266 1 79.62 262 ALA A O 1
ATOM 2028 N N . VAL A 1 263 ? -3.096 61.688 21.266 1 79.19 263 VAL A N 1
ATOM 2029 C CA . VAL A 1 263 ? -3.945 62.781 21.703 1 79.19 263 VAL A CA 1
ATOM 2030 C C . VAL A 1 263 ? -3.604 63.156 23.141 1 79.19 263 VAL A C 1
ATOM 2032 O O . VAL A 1 263 ? -3.471 64.312 23.469 1 79.19 263 VAL A O 1
ATOM 2035 N N . LEU A 1 264 ? -3.322 62.188 23.953 1 77.5 264 LEU A N 1
ATOM 2036 C CA . LEU A 1 264 ? -2.992 62.438 25.344 1 77.5 264 LEU A CA 1
ATOM 2037 C C . LEU A 1 264 ? -1.624 63.125 25.469 1 77.5 264 LEU A C 1
ATOM 2039 O O . LEU A 1 264 ? -1.45 64.062 26.266 1 77.5 264 LEU A O 1
ATOM 2043 N N . LEU A 1 265 ? -0.782 62.75 24.594 1 78 265 LEU A N 1
ATOM 2044 C CA . LEU A 1 265 ? 0.527 63.406 24.562 1 78 265 LEU A CA 1
ATOM 2045 C C . LEU A 1 265 ? 0.417 64.812 24.016 1 78 265 LEU A C 1
ATOM 2047 O O . LEU A 1 265 ? 1.08 65.75 24.516 1 78 265 LEU A O 1
ATOM 2051 N N . GLY A 1 266 ? -0.435 65 23.031 1 75.69 266 GLY A N 1
ATOM 2052 C CA . GLY A 1 266 ? -0.688 66.312 22.516 1 75.69 266 GLY A CA 1
ATOM 2053 C C . GLY A 1 266 ? -1.29 67.25 23.547 1 75.69 266 GLY A C 1
ATOM 2054 O O . GLY A 1 266 ? -0.865 68.375 23.672 1 75.69 266 GLY A O 1
ATOM 2055 N N . VAL A 1 267 ? -2.191 66.75 24.312 1 75.25 267 VAL A N 1
ATOM 2056 C CA . VAL A 1 267 ? -2.834 67.5 25.359 1 75.25 267 VAL A CA 1
ATOM 2057 C C . VAL A 1 267 ? -1.827 67.875 26.453 1 75.25 267 VAL A C 1
ATOM 2059 O O . VAL A 1 267 ? -1.796 69 26.953 1 75.25 267 VAL A O 1
ATOM 2062 N N . MET A 1 268 ? -0.934 67 26.75 1 72.44 268 MET A N 1
ATOM 2063 C CA . MET A 1 268 ? 0.092 67.188 27.766 1 72.44 268 MET A CA 1
ATOM 2064 C C . MET A 1 268 ? 1.128 68.188 27.281 1 72.44 268 MET A C 1
ATOM 2066 O O . MET A 1 268 ? 1.586 69.062 28.062 1 72.44 268 MET A O 1
ATOM 2070 N N . CYS A 1 269 ? 1.341 68.188 26.031 1 72.88 269 CYS A N 1
ATOM 2071 C CA . CYS A 1 269 ? 2.299 69.125 25.453 1 72.88 269 CYS A CA 1
ATOM 2072 C C . CYS A 1 269 ? 1.687 70.562 25.328 1 72.88 269 CYS A C 1
ATOM 2074 O O . CYS A 1 269 ? 2.365 71.562 25.531 1 72.88 269 CYS A O 1
ATOM 2076 N N . ARG A 1 270 ? 0.443 70.688 25.016 1 70.75 270 ARG A N 1
ATOM 2077 C CA . ARG A 1 270 ? -0.226 72 24.875 1 70.75 270 ARG A CA 1
ATOM 2078 C C . ARG A 1 270 ? -0.39 72.688 26.234 1 70.75 270 ARG A C 1
ATOM 2080 O O . ARG A 1 270 ? -0.214 73.875 26.359 1 70.75 270 ARG A O 1
ATOM 2087 N N . LYS A 1 271 ? -0.625 71.938 27.312 1 68.06 271 LYS A N 1
ATOM 2088 C CA . LYS A 1 271 ? -0.757 72.5 28.656 1 68.06 271 LYS A CA 1
ATOM 2089 C C . LYS A 1 271 ? 0.59 72.938 29.188 1 68.06 271 LYS A C 1
ATOM 2091 O O . LYS A 1 271 ? 0.657 73.938 29.906 1 68.06 271 LYS A O 1
ATOM 2096 N N . ARG A 1 272 ? 1.632 72.438 28.688 1 62.25 272 ARG A N 1
ATOM 2097 C CA . ARG A 1 272 ? 2.965 72.875 29.078 1 62.25 272 ARG A CA 1
ATOM 2098 C C . ARG A 1 272 ? 3.346 74.188 28.328 1 62.25 272 ARG A C 1
ATOM 2100 O O . ARG A 1 272 ? 4.062 75 28.875 1 62.25 272 ARG A O 1
ATOM 2107 N N . ARG A 1 273 ? 2.768 74.438 27.141 1 62.41 273 ARG A N 1
ATOM 2108 C CA . ARG A 1 273 ? 3.109 75.625 26.375 1 62.41 273 ARG A CA 1
ATOM 2109 C C . ARG A 1 273 ? 2.318 76.812 26.859 1 62.41 273 ARG A C 1
ATOM 2111 O O . ARG A 1 273 ? 2.814 77.938 26.812 1 62.41 273 ARG A O 1
ATOM 2118 N N . THR A 1 274 ? 1.134 76.75 27.391 1 63 274 THR A N 1
ATOM 2119 C CA . THR A 1 274 ? 0.383 77.875 27.875 1 63 274 THR A CA 1
ATOM 2120 C C . THR A 1 274 ? 0.908 78.375 29.234 1 63 274 THR A C 1
ATOM 2122 O O . THR A 1 274 ? 0.869 79.562 29.547 1 63 274 THR A O 1
ATOM 2125 N N . ASN A 1 275 ? 1.447 77.5 30.078 1 58.75 275 ASN A N 1
ATOM 2126 C CA . ASN A 1 275 ? 1.989 78 31.359 1 58.75 275 ASN A CA 1
ATOM 2127 C C . ASN A 1 275 ? 3.35 78.625 31.156 1 58.75 275 ASN A C 1
ATOM 2129 O O . ASN A 1 275 ? 3.793 79.438 32.031 1 58.75 275 ASN A O 1
ATOM 2133 N N . ALA A 1 276 ? 4 78.5 30.125 1 54 276 ALA A N 1
ATOM 2134 C CA . ALA A 1 276 ? 5.289 79.125 29.938 1 54 276 ALA A CA 1
ATOM 2135 C C . ALA A 1 276 ? 5.105 80.5 29.344 1 54 276 ALA A C 1
ATOM 2137 O O . ALA A 1 276 ? 6.031 81.312 29.344 1 54 276 ALA A O 1
ATOM 2138 N N . ARG A 1 277 ? 4.004 80.875 28.688 1 49.81 277 ARG A N 1
ATOM 2139 C CA . ARG A 1 277 ? 3.914 82.188 28.109 1 49.81 277 ARG A CA 1
ATOM 2140 C C . ARG A 1 277 ? 3.664 83.25 29.188 1 49.81 277 ARG A C 1
ATOM 2142 O O . ARG A 1 277 ? 3.676 84.438 28.906 1 49.81 277 ARG A O 1
ATOM 2149 N N . GLY A 1 278 ? 3.236 82.875 30.453 1 48.16 278 GLY A N 1
ATOM 2150 C CA . GLY A 1 278 ? 2.936 84 31.359 1 48.16 278 GLY A CA 1
ATOM 2151 C C . GLY A 1 278 ? 4.176 84.625 31.938 1 48.16 278 GLY A C 1
ATOM 2152 O O . GLY A 1 278 ? 4.082 85.625 32.688 1 48.16 278 GLY A O 1
ATOM 2153 N N . MET A 1 279 ? 5.285 83.938 32.156 1 43.19 279 MET A N 1
ATOM 2154 C CA . MET A 1 279 ? 6.309 84.688 32.875 1 43.19 279 MET A CA 1
ATOM 2155 C C . MET A 1 279 ? 7.082 85.625 31.938 1 43.19 279 MET A C 1
ATOM 2157 O O . MET A 1 279 ? 8.117 85.25 31.391 1 43.19 279 MET A O 1
ATOM 2161 N N . ARG A 1 280 ? 6.418 86.312 31.031 1 39.22 280 ARG A N 1
ATOM 2162 C CA . ARG A 1 280 ? 7.23 87.375 30.422 1 39.22 280 ARG A CA 1
ATOM 2163 C C . ARG A 1 280 ? 7.598 88.438 31.438 1 39.22 280 ARG A C 1
ATOM 2165 O O . ARG A 1 280 ? 6.727 89.188 31.906 1 39.22 280 ARG A O 1
ATOM 2172 N N . PHE A 1 281 ? 8.664 88.25 32.344 1 39.38 281 PHE A N 1
ATOM 2173 C CA . PHE A 1 281 ? 9.297 89.312 33.094 1 39.38 281 PHE A CA 1
ATOM 2174 C C . PHE A 1 281 ? 9.734 90.438 32.125 1 39.38 281 PHE A C 1
ATOM 2176 O O . PHE A 1 281 ? 10.422 90.188 31.141 1 39.38 281 PHE A O 1
ATOM 2183 N N . THR A 1 282 ? 8.938 91.5 31.969 1 36.38 282 THR A N 1
ATOM 2184 C CA . THR A 1 282 ? 9.328 92.812 31.344 1 36.38 282 THR A CA 1
ATOM 2185 C C . THR A 1 282 ? 10.562 93.375 32.031 1 36.38 282 THR A C 1
ATOM 2187 O O . THR A 1 282 ? 10.523 93.688 33.219 1 36.38 282 THR A O 1
ATOM 2190 N N . LEU A 1 283 ? 11.742 92.875 31.812 1 35.78 283 LEU A N 1
ATOM 2191 C CA . LEU A 1 283 ? 12.969 93.562 32.219 1 35.78 283 LEU A CA 1
ATOM 2192 C C . LEU A 1 283 ? 12.969 95 31.766 1 35.78 283 LEU A C 1
ATOM 2194 O O . LEU A 1 283 ? 12.539 95.312 30.641 1 35.78 283 LEU A O 1
ATOM 2198 N N . PRO A 1 284 ? 12.852 96 32.75 1 37.84 284 PRO A N 1
ATOM 2199 C CA . PRO A 1 284 ? 12.875 97.438 32.438 1 37.84 284 PRO A CA 1
ATOM 2200 C C . PRO A 1 284 ? 14.047 97.875 31.547 1 37.84 284 PRO A C 1
ATOM 2202 O O . PRO A 1 284 ? 15.117 97.25 31.625 1 37.84 284 PRO A O 1
ATOM 2205 N N . GLU A 1 285 ? 13.836 98.25 30.312 1 36.06 285 GLU A N 1
ATOM 2206 C CA . GLU A 1 285 ? 14.648 98.688 29.172 1 36.06 285 GLU A CA 1
ATOM 2207 C C . GLU A 1 285 ? 15.68 99.688 29.578 1 36.06 285 GLU A C 1
ATOM 2209 O O . GLU A 1 285 ? 16.422 100.25 28.734 1 36.06 285 GLU A O 1
ATOM 2214 N N . ASP A 1 286 ? 15.508 100.312 30.844 1 35.44 286 ASP A N 1
ATOM 2215 C CA . ASP A 1 286 ? 16.203 101.562 30.812 1 35.44 286 ASP A CA 1
ATOM 2216 C C . ASP A 1 286 ? 17.703 101.375 30.625 1 35.44 286 ASP A C 1
ATOM 2218 O O . ASP A 1 286 ? 18.469 102.375 30.578 1 35.44 286 ASP A O 1
ATOM 2222 N N . LEU A 1 287 ? 18.078 100.188 31.094 1 32.12 287 LEU A N 1
ATOM 2223 C CA . LEU A 1 287 ? 19.484 100.375 31.422 1 32.12 287 LEU A CA 1
ATOM 2224 C C . LEU A 1 287 ? 20.328 100.562 30.156 1 32.12 287 LEU A C 1
ATOM 2226 O O . LEU A 1 287 ? 21.531 100.375 30.188 1 32.12 287 LEU A O 1
ATOM 2230 N N . HIS A 1 288 ? 19.609 100.625 28.953 1 29.95 288 HIS A N 1
ATOM 2231 C CA . HIS A 1 288 ? 20.438 100.438 27.781 1 29.95 288 HIS A CA 1
ATOM 2232 C C . HIS A 1 288 ? 21.531 101.5 27.688 1 29.95 288 HIS A C 1
ATOM 2234 O O . HIS A 1 288 ? 22.188 101.625 26.656 1 29.95 288 HIS A O 1
ATOM 2240 N N . GLU A 1 289 ? 21.391 102.5 28.703 1 30.12 289 GLU A N 1
ATOM 2241 C CA . GLU A 1 289 ? 22.156 103.625 28.219 1 30.12 289 GLU A CA 1
ATOM 2242 C C . GLU A 1 289 ? 23.594 103.25 27.875 1 30.12 289 GLU A C 1
ATOM 2244 O O . GLU A 1 289 ? 24.266 103.938 27.094 1 30.12 289 GLU A O 1
ATOM 2249 N N . ALA A 1 290 ? 24.172 102.438 28.766 1 30 290 ALA A N 1
ATOM 2250 C CA . ALA A 1 290 ? 25.578 102.75 28.922 1 30 290 ALA A CA 1
ATOM 2251 C C . ALA A 1 290 ? 26.422 102.188 27.797 1 30 290 ALA A C 1
ATOM 2253 O O . ALA A 1 290 ? 27.625 101.938 27.953 1 30 290 ALA A O 1
ATOM 2254 N N . LYS A 1 291 ? 25.766 101.562 26.844 1 28.06 291 LYS A N 1
ATOM 2255 C CA . LYS A 1 291 ? 26.578 100.562 26.156 1 28.06 291 LYS A CA 1
ATOM 2256 C C . LYS A 1 291 ? 27.875 101.125 25.609 1 28.06 291 LYS A C 1
ATOM 2258 O O . LYS A 1 291 ? 28.953 100.625 25.828 1 28.06 291 LYS A O 1
ATOM 2263 N N . SER A 1 292 ? 27.828 101.312 24.344 1 28.36 292 SER A N 1
ATOM 2264 C CA . SER A 1 292 ? 28.844 100.812 23.422 1 28.36 292 SER A CA 1
ATOM 2265 C C . SER A 1 292 ? 29.969 101.812 23.219 1 28.36 292 SER A C 1
ATOM 2267 O O . SER A 1 292 ? 29.797 102.812 22.516 1 28.36 292 SER A O 1
ATOM 2269 N N . ARG A 1 293 ? 30.516 102.312 24.375 1 26.36 293 ARG A N 1
ATOM 2270 C CA . ARG A 1 293 ? 31.672 103.125 24.141 1 26.36 293 ARG A CA 1
ATOM 2271 C C . ARG A 1 293 ? 32.688 102.438 23.266 1 26.36 293 ARG A C 1
ATOM 2273 O O . ARG A 1 293 ? 33.031 101.25 23.5 1 26.36 293 ARG A O 1
ATOM 2280 N N . SER A 1 294 ? 32.75 102.75 21.969 1 29.86 294 SER A N 1
ATOM 2281 C CA . SER A 1 294 ? 33.562 102.375 20.812 1 29.86 294 SER A CA 1
ATOM 2282 C C . SER A 1 294 ? 35.031 102.438 21.125 1 29.86 294 SER A C 1
ATOM 2284 O O . SER A 1 294 ? 35.562 103.5 21.469 1 29.86 294 SER A O 1
ATOM 2286 N N . PRO A 1 295 ? 35.594 101.562 22.047 1 30.44 295 PRO A N 1
ATOM 2287 C CA . PRO A 1 295 ? 37 101.875 22.312 1 30.44 295 PRO A CA 1
ATOM 2288 C C . PRO A 1 295 ? 37.844 102 21.031 1 30.44 295 PRO A C 1
ATOM 2290 O O . PRO A 1 295 ? 37.531 101.312 20.031 1 30.44 295 PRO A O 1
ATOM 2293 N N . ILE A 1 296 ? 38.5 103.125 20.781 1 30.81 296 ILE A N 1
ATOM 2294 C CA . ILE A 1 296 ? 39.406 103.625 19.781 1 30.81 296 ILE A CA 1
ATOM 2295 C C . ILE A 1 296 ? 40.594 102.75 19.625 1 30.81 296 ILE A C 1
ATOM 2297 O O . ILE A 1 296 ? 41.469 102.688 20.5 1 30.81 296 ILE A O 1
ATOM 2301 N N . GLU A 1 297 ? 40.375 101.375 19.531 1 29.48 297 GLU A N 1
ATOM 2302 C CA . GLU A 1 297 ? 41.656 100.625 19.469 1 29.48 297 GLU A CA 1
ATOM 2303 C C . GLU A 1 297 ? 42.531 101.125 18.344 1 29.48 297 GLU A C 1
ATOM 2305 O O . GLU A 1 297 ? 42.094 101.25 17.203 1 29.48 297 GLU A O 1
ATOM 2310 N N . GLU A 1 298 ? 43.531 101.938 18.578 1 32.81 298 GLU A N 1
ATOM 2311 C CA . GLU A 1 298 ? 44.719 102.438 17.859 1 32.81 298 GLU A CA 1
ATOM 2312 C C . GLU A 1 298 ? 45.469 101.312 17.172 1 32.81 298 GLU A C 1
ATOM 2314 O O . GLU A 1 298 ? 45.625 100.25 17.734 1 32.81 298 GLU A O 1
ATOM 2319 N N . PRO A 1 299 ? 45.562 101.312 15.781 1 36.03 299 PRO A N 1
ATOM 2320 C CA . PRO A 1 299 ? 46.156 100.375 14.852 1 36.03 299 PRO A CA 1
ATOM 2321 C C . PRO A 1 299 ? 47.656 100.125 15.125 1 36.03 299 PRO A C 1
ATOM 2323 O O . PRO A 1 299 ? 48.469 101 15.016 1 36.03 299 PRO A O 1
ATOM 2326 N N . VAL A 1 300 ? 48.094 99.625 16.344 1 30.81 300 VAL A N 1
ATOM 2327 C CA . VAL A 1 300 ? 49.531 99.562 16.531 1 30.81 300 VAL A CA 1
ATOM 2328 C C . VAL A 1 300 ? 50.188 98.75 15.43 1 30.81 300 VAL A C 1
ATOM 2330 O O . VAL A 1 300 ? 49.875 97.562 15.305 1 30.81 300 VAL A O 1
ATOM 2333 N N . VAL A 1 301 ? 50.5 99.375 14.32 1 30.98 301 VAL A N 1
ATOM 2334 C CA . VAL A 1 301 ? 51.219 98.875 13.117 1 30.98 301 VAL A CA 1
ATOM 2335 C C . VAL A 1 301 ? 52.531 98.25 13.508 1 30.98 301 VAL A C 1
ATOM 2337 O O . VAL A 1 301 ? 53.438 98.938 14.031 1 30.98 301 VAL A O 1
ATOM 2340 N N . TYR A 1 302 ? 52.594 97.125 14.18 1 29.53 302 TYR A N 1
ATOM 2341 C CA . TYR A 1 302 ? 53.875 96.5 14.492 1 29.53 302 TYR A CA 1
ATOM 2342 C C . TYR A 1 302 ? 54.719 96.312 13.234 1 29.53 302 TYR A C 1
ATOM 2344 O O . TYR A 1 302 ? 54.188 95.875 12.188 1 29.53 302 TYR A O 1
ATOM 2352 N N . SER A 1 303 ? 55.781 97.125 13.062 1 30.8 303 SER A N 1
ATOM 2353 C CA . SER A 1 303 ? 56.875 97.312 12.125 1 30.8 303 SER A CA 1
ATOM 2354 C C . SER A 1 303 ? 57.562 95.938 11.828 1 30.8 303 SER A C 1
ATOM 2356 O O . SER A 1 303 ? 57.656 95.125 12.703 1 30.8 303 SER A O 1
ATOM 2358 N N . GLN A 1 304 ? 57.594 95.5 10.57 1 31.22 304 GLN A N 1
ATOM 2359 C CA . GLN A 1 304 ? 58.156 94.438 9.789 1 31.22 304 GLN A CA 1
ATOM 2360 C C . GLN A 1 304 ? 59.656 94.312 10.008 1 31.22 304 GLN A C 1
ATOM 2362 O O . GLN A 1 304 ? 60.406 95.188 9.586 1 31.22 304 GLN A O 1
ATOM 2367 N N . VAL A 1 305 ? 60.25 94.125 11.242 1 32.03 305 VAL A N 1
ATOM 2368 C CA . VAL A 1 305 ? 61.719 94.062 11.328 1 32.03 305 VAL A CA 1
ATOM 2369 C C . VAL A 1 305 ? 62.25 92.938 10.469 1 32.03 305 VAL A C 1
ATOM 2371 O O . VAL A 1 305 ? 61.844 91.75 10.641 1 32.03 305 VAL A O 1
ATOM 2374 N N . GLU A 1 306 ? 62.594 93.188 9.195 1 32.75 306 GLU A N 1
ATOM 2375 C CA . GLU A 1 306 ? 63.281 92.375 8.188 1 32.75 306 GLU A CA 1
ATOM 2376 C C . GLU A 1 306 ? 64.625 91.812 8.727 1 32.75 306 GLU A C 1
ATOM 2378 O O . GLU A 1 306 ? 65.438 92.625 9.18 1 32.75 306 GLU A O 1
ATOM 2383 N N . ILE A 1 307 ? 64.625 90.688 9.43 1 32.06 307 ILE A N 1
ATOM 2384 C CA . ILE A 1 307 ? 65.875 90.062 9.852 1 32.06 307 ILE A CA 1
ATOM 2385 C C . ILE A 1 307 ? 66.688 89.688 8.625 1 32.06 307 ILE A C 1
ATOM 2387 O O . ILE A 1 307 ? 66.312 88.875 7.801 1 32.06 307 ILE A O 1
ATOM 2391 N N . ARG A 1 308 ? 67.438 90.562 8.07 1 30.75 308 ARG A N 1
ATOM 2392 C CA . ARG A 1 308 ? 68.5 90.438 7.051 1 30.75 308 ARG A CA 1
ATOM 2393 C C . ARG A 1 308 ? 69.625 89.5 7.5 1 30.75 308 ARG A C 1
ATOM 2395 O O . ARG A 1 308 ? 70.312 89.812 8.5 1 30.75 308 ARG A O 1
ATOM 2402 N N . GLN A 1 309 ? 69.312 88.125 7.531 1 29.47 309 GLN A N 1
ATOM 2403 C CA . GLN A 1 309 ? 70.438 87.25 7.59 1 29.47 309 GLN A CA 1
ATOM 2404 C C . GLN A 1 309 ? 71.5 87.688 6.566 1 29.47 309 GLN A C 1
ATOM 2406 O O . GLN A 1 309 ? 71.188 87.938 5.406 1 29.47 309 GLN A O 1
ATOM 2411 N N . LYS A 1 310 ? 72.688 88 7.086 1 32.47 310 LYS A N 1
ATOM 2412 C CA . LYS A 1 310 ? 74.062 88.375 6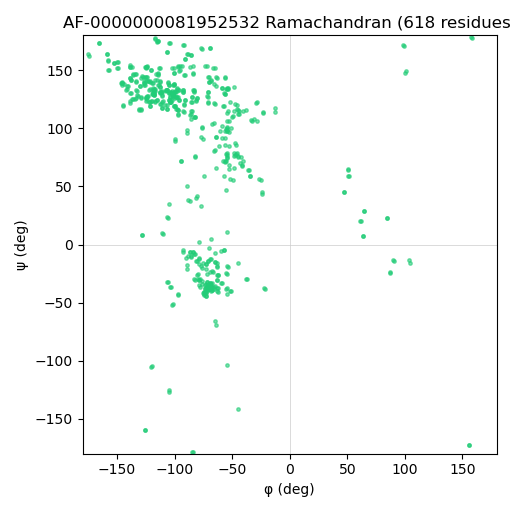.777 1 32.47 310 LYS A CA 1
ATOM 2413 C C . LYS A 1 310 ? 74.625 87.438 5.723 1 32.47 310 LYS A C 1
ATOM 2415 O O . LYS A 1 310 ? 74.5 86.188 5.816 1 32.47 310 LYS A O 1
ATOM 2420 N N . ASP A 1 311 ? 75.312 87.938 4.727 1 28.78 311 ASP A N 1
ATOM 2421 C CA . ASP A 1 311 ? 76.438 87.5 3.947 1 28.78 311 ASP A CA 1
ATOM 2422 C C . ASP A 1 311 ? 77.562 87 4.859 1 28.78 311 ASP A C 1
ATOM 2424 O O . ASP A 1 311 ? 77.938 87.625 5.848 1 28.78 311 ASP A O 1
ATOM 2428 N N . ILE B 1 1 ? -36.156 -0.392 -41.656 1 29.59 1 ILE B N 1
ATOM 2429 C CA . ILE B 1 1 ? -35.281 -1.084 -40.719 1 29.59 1 ILE B CA 1
ATOM 2430 C C . ILE B 1 1 ? -33.906 -0.428 -40.75 1 29.59 1 ILE B C 1
ATOM 2432 O O . ILE B 1 1 ? -33.156 -0.512 -41.719 1 29.59 1 ILE B O 1
ATOM 2436 N N . ILE B 1 2 ? -33.75 0.715 -40.156 1 33.69 2 ILE B N 1
ATOM 2437 C CA . ILE B 1 2 ? -32.531 1.505 -40.031 1 33.69 2 ILE B CA 1
ATOM 2438 C C . ILE B 1 2 ? -31.484 0.732 -39.188 1 33.69 2 ILE B C 1
ATOM 2440 O O . ILE B 1 2 ? -31.703 0.455 -38.031 1 33.69 2 ILE B O 1
ATOM 2444 N N . LEU B 1 3 ? -30.609 -0.044 -39.844 1 31.5 3 LEU B N 1
ATOM 2445 C CA . LEU B 1 3 ? -29.469 -0.739 -39.281 1 31.5 3 LEU B CA 1
ATOM 2446 C C . LEU B 1 3 ? -28.562 0.234 -38.531 1 31.5 3 LEU B C 1
ATOM 2448 O O . LEU B 1 3 ? -27.969 1.127 -39.156 1 31.5 3 LEU B O 1
ATOM 2452 N N . CYS B 1 4 ? -28.891 0.636 -37.375 1 34.91 4 CYS B N 1
ATOM 2453 C CA . CYS B 1 4 ? -27.953 1.4 -36.562 1 34.91 4 CYS B CA 1
ATOM 2454 C C . CYS B 1 4 ? -26.625 0.66 -36.406 1 34.91 4 CYS B C 1
ATOM 2456 O O . CYS B 1 4 ? -26.594 -0.464 -35.906 1 34.91 4 CYS B O 1
ATOM 2458 N N . PRO B 1 5 ? -25.641 1.042 -37.219 1 36.94 5 PRO B N 1
ATOM 2459 C CA . PRO B 1 5 ? -24.344 0.44 -36.969 1 36.94 5 PRO B CA 1
ATOM 2460 C C . PRO B 1 5 ? -23.875 0.639 -35.5 1 36.94 5 PRO B C 1
ATOM 2462 O O . PRO B 1 5 ? -23.922 1.758 -35 1 36.94 5 PRO B O 1
ATOM 2465 N N . LEU B 1 6 ? -24.109 -0.382 -34.719 1 35.81 6 LEU B N 1
ATOM 2466 C CA . LEU B 1 6 ? -23.406 -0.428 -33.438 1 35.81 6 LEU B CA 1
ATOM 2467 C C . LEU B 1 6 ? -21.938 -0.078 -33.625 1 35.81 6 LEU B C 1
ATOM 2469 O O . LEU B 1 6 ? -21.188 -0.831 -34.25 1 35.81 6 LEU B O 1
ATOM 2473 N N . HIS B 1 7 ? -21.609 1.16 -33.812 1 30.95 7 HIS B N 1
ATOM 2474 C CA . HIS B 1 7 ? -20.203 1.563 -33.656 1 30.95 7 HIS B CA 1
ATOM 2475 C C . HIS B 1 7 ? -19.547 0.908 -32.469 1 30.95 7 HIS B C 1
ATOM 2477 O O . HIS B 1 7 ? -19.766 1.348 -31.328 1 30.95 7 HIS B O 1
ATOM 2483 N N . VAL B 1 8 ? -19.391 -0.345 -32.594 1 33.34 8 VAL B N 1
ATOM 2484 C CA . VAL B 1 8 ? -18.359 -0.874 -31.688 1 33.34 8 VAL B CA 1
ATOM 2485 C C . VAL B 1 8 ? -17.109 0.009 -31.75 1 33.34 8 VAL B C 1
ATOM 2487 O O . VAL B 1 8 ? -16.547 0.209 -32.812 1 33.34 8 VAL B O 1
ATOM 2490 N N . ARG B 1 9 ? -17.031 1.027 -31.016 1 33.59 9 ARG B N 1
ATOM 2491 C CA . ARG B 1 9 ? -15.711 1.652 -30.891 1 33.59 9 ARG B CA 1
ATOM 2492 C C . ARG B 1 9 ? -14.602 0.624 -31.078 1 33.59 9 ARG B C 1
ATOM 2494 O O . ARG B 1 9 ? -14.664 -0.471 -30.516 1 33.59 9 ARG B O 1
ATOM 2501 N N . PRO B 1 10 ? -13.906 0.64 -32.219 1 32.31 10 PRO B N 1
ATOM 2502 C CA . PRO B 1 10 ? -12.781 -0.287 -32.312 1 32.31 10 PRO B CA 1
ATOM 2503 C C . PRO B 1 10 ? -12.07 -0.521 -30.984 1 32.31 10 PRO B C 1
ATOM 2505 O O . PRO B 1 10 ? -11.914 0.412 -30.188 1 32.31 10 PRO B O 1
ATOM 2508 N N . ILE B 1 11 ? -12.25 -1.619 -30.453 1 35.84 11 ILE B N 1
ATOM 2509 C CA . ILE B 1 11 ? -11.266 -2.057 -29.469 1 35.84 11 ILE B CA 1
ATOM 2510 C C . ILE B 1 11 ? -9.867 -1.608 -29.891 1 35.84 11 ILE B C 1
ATOM 2512 O O . ILE B 1 11 ? -9.367 -2.039 -30.938 1 35.84 11 ILE B O 1
ATOM 2516 N N . LEU B 1 12 ? -9.5 -0.365 -29.984 1 34.88 12 LEU B N 1
ATOM 2517 C CA . LEU B 1 12 ? -8.102 0.009 -30.156 1 34.88 12 LEU B CA 1
ATOM 2518 C C . LEU B 1 12 ? -7.18 -1.178 -29.891 1 34.88 12 LEU B C 1
ATOM 2520 O O . LEU B 1 12 ? -7.434 -1.969 -28.984 1 34.88 12 LEU B O 1
ATOM 2524 N N . GLU B 1 13 ? -6.449 -1.727 -30.797 1 40.22 13 GLU B N 1
ATOM 2525 C CA . GLU B 1 13 ? -5.367 -2.699 -30.672 1 40.22 13 GLU B CA 1
ATOM 2526 C C . GLU B 1 13 ? -4.719 -2.645 -29.297 1 40.22 13 GLU B C 1
ATOM 2528 O O . GLU B 1 13 ? -3.861 -1.796 -29.047 1 40.22 13 GLU B O 1
ATOM 2533 N N . ALA B 1 14 ? -5.441 -2.586 -28.312 1 43.78 14 ALA B N 1
ATOM 2534 C CA . ALA B 1 14 ? -5.004 -2.424 -26.938 1 43.78 14 ALA B CA 1
ATOM 2535 C C . ALA B 1 14 ? -3.842 -3.361 -26.609 1 43.78 14 ALA B C 1
ATOM 2537 O O . ALA B 1 14 ? -3.953 -4.578 -26.781 1 43.78 14 ALA B O 1
ATOM 2538 N N . GLN B 1 15 ? -2.639 -3.002 -27.031 1 54.47 15 GLN B N 1
ATOM 2539 C CA . GLN B 1 15 ? -1.477 -3.717 -26.516 1 54.47 15 GLN B CA 1
ATOM 2540 C C . GLN B 1 15 ? -1.782 -4.363 -25.172 1 54.47 15 GLN B C 1
ATOM 2542 O O . GLN B 1 15 ? -2.395 -3.738 -24.297 1 54.47 15 GLN B O 1
ATOM 2547 N N . CYS B 1 16 ? -1.769 -5.66 -25.266 1 65.12 16 CYS B N 1
ATOM 2548 C CA . CYS B 1 16 ? -2.002 -6.449 -24.062 1 65.12 16 CYS B CA 1
ATOM 2549 C C . CYS B 1 16 ? -1.157 -5.941 -22.906 1 65.12 16 CYS B C 1
ATOM 2551 O O . CYS B 1 16 ? 0.068 -6.066 -22.922 1 65.12 16 CYS B O 1
ATOM 2553 N N . GLN B 1 17 ? -1.62 -4.879 -22.375 1 63.38 17 GLN B N 1
ATOM 2554 C CA . GLN B 1 17 ? -0.792 -4.262 -21.344 1 63.38 17 GLN B CA 1
ATOM 2555 C C . GLN B 1 17 ? -1.063 -4.887 -19.969 1 63.38 17 GLN B C 1
ATOM 2557 O O . GLN B 1 17 ? -2.203 -4.898 -19.5 1 63.38 17 GLN B O 1
ATOM 2562 N N . SER B 1 18 ? -0.101 -5.645 -19.516 1 71.94 18 SER B N 1
ATOM 2563 C CA . SER B 1 18 ? -0.085 -6.082 -18.125 1 71.94 18 SER B CA 1
ATOM 2564 C C . SER B 1 18 ? 0.733 -5.129 -17.266 1 71.94 18 SER B C 1
ATOM 2566 O O . SER B 1 18 ? 1.524 -4.336 -17.781 1 71.94 18 SER B O 1
ATOM 2568 N N . GLY B 1 19 ? 0.428 -5.074 -16.078 1 69.25 19 GLY B N 1
ATOM 2569 C CA . GLY B 1 19 ? 1.2 -4.297 -15.117 1 69.25 19 GLY B CA 1
ATOM 2570 C C . GLY B 1 19 ? 0.805 -2.834 -15.078 1 69.25 19 GLY B C 1
ATOM 2571 O O . GLY B 1 19 ? 1.61 -1.979 -14.703 1 69.25 19 GLY B O 1
ATOM 2572 N N . SER B 1 20 ? -0.385 -2.562 -15.508 1 83.12 20 SER B N 1
ATOM 2573 C CA . SER B 1 20 ? -0.827 -1.172 -15.555 1 83.12 20 SER B CA 1
ATOM 2574 C C . SER B 1 20 ? -1.84 -0.878 -14.453 1 83.12 20 SER B C 1
ATOM 2576 O O . SER B 1 20 ? -2.199 -1.768 -13.68 1 83.12 20 SER B O 1
ATOM 2578 N N . LEU B 1 21 ? -2.008 0.393 -14.289 1 89.19 21 LEU B N 1
ATOM 2579 C CA . LEU B 1 21 ? -3.127 0.851 -13.469 1 89.19 21 LEU B CA 1
ATOM 2580 C C . LEU B 1 21 ? -4.367 1.074 -14.328 1 89.19 21 LEU B C 1
ATOM 2582 O O . LEU B 1 21 ? -4.309 1.774 -15.344 1 89.19 21 LEU B O 1
ATOM 2586 N N . GLN B 1 22 ? -5.449 0.413 -13.961 1 91.81 22 GLN B N 1
ATOM 2587 C CA . GLN B 1 22 ? -6.711 0.57 -14.68 1 91.81 22 GLN B CA 1
ATOM 2588 C C . GLN B 1 22 ? -7.793 1.137 -13.766 1 91.81 22 GLN B C 1
ATOM 2590 O O . GLN B 1 22 ? -7.996 0.642 -12.648 1 91.81 22 GLN B O 1
ATOM 2595 N N . LYS B 1 23 ? -8.414 2.148 -14.25 1 90.81 23 LYS B N 1
ATOM 2596 C CA . LYS B 1 23 ? -9.547 2.729 -13.539 1 90.81 23 LYS B CA 1
ATOM 2597 C C . LYS B 1 23 ? -10.867 2.328 -14.188 1 90.81 23 LYS B C 1
ATOM 2599 O O . LYS B 1 23 ? -11.008 2.389 -15.414 1 90.81 23 LYS B O 1
ATOM 2604 N N . VAL B 1 24 ? -11.789 1.876 -13.367 1 93.5 24 VAL B N 1
ATOM 2605 C CA . VAL B 1 24 ? -13.078 1.434 -13.875 1 93.5 24 VAL B CA 1
ATOM 2606 C C . VAL B 1 24 ? -14.203 2.021 -13.023 1 93.5 24 VAL B C 1
ATOM 2608 O O . VAL B 1 24 ? -14.078 2.111 -11.797 1 93.5 24 VAL B O 1
ATOM 2611 N N . THR B 1 25 ? -15.258 2.422 -13.656 1 93.75 25 THR B N 1
ATOM 2612 C CA . THR B 1 25 ? -16.406 2.975 -12.945 1 93.75 25 THR B CA 1
ATOM 2613 C C . THR B 1 25 ? -17.312 1.861 -12.445 1 93.75 25 THR B C 1
ATOM 2615 O O . THR B 1 25 ? -17.5 0.852 -13.125 1 93.75 25 THR B O 1
ATOM 2618 N N . LEU B 1 26 ? -17.906 2.156 -11.305 1 93.5 26 LEU B N 1
ATOM 2619 C CA . LEU B 1 26 ? -18.859 1.209 -10.75 1 93.5 26 LEU B CA 1
ATOM 2620 C C . LEU B 1 26 ? -19.938 0.865 -11.766 1 93.5 26 LEU B C 1
ATOM 2622 O O . LEU B 1 26 ? -20.469 1.751 -12.438 1 93.5 26 LEU B O 1
ATOM 2626 N N . GLY B 1 27 ? -20.25 -0.416 -11.922 1 94.69 27 GLY B N 1
ATOM 2627 C CA . GLY B 1 27 ? -21.312 -0.855 -12.812 1 94.69 27 GLY B CA 1
ATOM 2628 C C . GLY B 1 27 ? -20.828 -1.15 -14.219 1 94.69 27 GLY B C 1
ATOM 2629 O O . GLY B 1 27 ? -21.531 -1.787 -15.008 1 94.69 27 GLY B O 1
ATOM 2630 N N . ASP B 1 28 ? -19.656 -0.715 -14.531 1 96.06 28 ASP B N 1
ATOM 2631 C CA . ASP B 1 28 ? -19.109 -0.947 -15.859 1 96.06 28 ASP B CA 1
ATOM 2632 C C . ASP B 1 28 ? -18.453 -2.326 -15.953 1 96.06 28 ASP B C 1
ATOM 2634 O O . ASP B 1 28 ? -18.578 -3.139 -15.031 1 96.06 28 ASP B O 1
ATOM 2638 N N . THR B 1 29 ? -17.922 -2.58 -17.109 1 96.19 29 THR B N 1
ATOM 2639 C CA . THR B 1 29 ? -17.234 -3.85 -17.344 1 96.19 29 THR B CA 1
ATOM 2640 C C . THR B 1 29 ? -15.719 -3.672 -17.266 1 96.19 29 THR B C 1
ATOM 2642 O O . THR B 1 29 ? -15.172 -2.729 -17.828 1 96.19 29 THR B O 1
ATOM 2645 N N . LEU B 1 30 ? -15.078 -4.539 -16.5 1 95.5 30 LEU B N 1
ATOM 2646 C CA . LEU B 1 30 ? -13.625 -4.543 -16.391 1 95.5 30 LEU B CA 1
ATOM 2647 C C . LEU B 1 30 ? -13.008 -5.566 -17.344 1 95.5 30 LEU B C 1
ATOM 2649 O O . LEU B 1 30 ? -13.492 -6.695 -17.438 1 95.5 30 LEU B O 1
ATOM 2653 N N . HIS B 1 31 ? -11.984 -5.148 -18.062 1 93.69 31 HIS B N 1
ATOM 2654 C CA . HIS B 1 31 ? -11.203 -6.027 -18.922 1 93.69 31 HIS B CA 1
ATOM 2655 C C . HIS B 1 31 ? -9.734 -6.031 -18.516 1 93.69 31 HIS B C 1
ATOM 2657 O O . HIS B 1 31 ? -9.086 -4.984 -18.5 1 93.69 31 HIS B O 1
ATOM 2663 N N . VAL B 1 32 ? -9.273 -7.168 -18.156 1 92.88 32 VAL B N 1
ATOM 2664 C CA . VAL B 1 32 ? -7.855 -7.32 -17.828 1 92.88 32 VAL B CA 1
ATOM 2665 C C . VAL B 1 32 ? -7.176 -8.18 -18.891 1 92.88 32 VAL B C 1
ATOM 2667 O O . VAL B 1 32 ? -7.598 -9.312 -19.141 1 92.88 32 VAL B O 1
ATOM 2670 N N . SER B 1 33 ? -6.129 -7.656 -19.406 1 91.31 33 SER B N 1
ATOM 2671 C CA . SER B 1 33 ? -5.48 -8.344 -20.531 1 91.31 33 SER B CA 1
ATOM 2672 C C . SER B 1 33 ? -4.254 -9.117 -20.062 1 91.31 33 SER B C 1
ATOM 2674 O O . SER B 1 33 ? -3.629 -8.758 -19.062 1 91.31 33 SER B O 1
ATOM 2676 N N . CYS B 1 34 ? -3.977 -10.148 -20.781 1 88.81 34 CYS B N 1
ATOM 2677 C CA . CYS B 1 34 ? -2.797 -10.992 -20.609 1 88.81 34 CYS B CA 1
ATOM 2678 C C . CYS B 1 34 ? -2.166 -11.336 -21.938 1 88.81 34 CYS B C 1
ATOM 2680 O O . CYS B 1 34 ? -2.865 -11.445 -22.953 1 88.81 34 CYS B O 1
ATOM 2682 N N . GLN B 1 35 ? -0.855 -11.445 -21.953 1 84.06 35 GLN B N 1
ATOM 2683 C CA . GLN B 1 35 ? -0.169 -11.836 -23.172 1 84.06 35 GLN B CA 1
ATOM 2684 C C . GLN B 1 35 ? -0.565 -13.25 -23.594 1 84.06 35 GLN B C 1
ATOM 2686 O O . GLN B 1 35 ? -0.796 -14.117 -22.75 1 84.06 35 GLN B O 1
ATOM 2691 N N . VAL B 1 36 ? -0.642 -13.359 -24.875 1 76.56 36 VAL B N 1
ATOM 2692 C CA . VAL B 1 36 ? -0.952 -14.68 -25.406 1 76.56 36 VAL B CA 1
ATOM 2693 C C . VAL B 1 36 ? 0.314 -15.531 -25.453 1 76.56 36 VAL B C 1
ATOM 2695 O O . VAL B 1 36 ? 1.374 -15.062 -25.859 1 76.56 36 VAL B O 1
ATOM 2698 N N . TYR B 1 37 ? 0.154 -16.625 -24.781 1 74.88 37 TYR B N 1
ATOM 2699 C CA . TYR B 1 37 ? 1.292 -17.531 -24.812 1 74.88 37 TYR B CA 1
ATOM 2700 C C . TYR B 1 37 ? 1.082 -18.641 -25.844 1 74.88 37 TYR B C 1
ATOM 2702 O O . TYR B 1 37 ? -0.035 -19.141 -26 1 74.88 37 TYR B O 1
ATOM 2710 N N . THR B 1 38 ? 2.066 -18.797 -26.609 1 72.5 38 THR B N 1
ATOM 2711 C CA . THR B 1 38 ? 2.016 -19.828 -27.641 1 72.5 38 THR B CA 1
ATOM 2712 C C . THR B 1 38 ? 2.084 -21.219 -27.031 1 72.5 38 THR B C 1
ATOM 2714 O O . THR B 1 38 ? 2.803 -21.438 -26.047 1 72.5 38 THR B O 1
ATOM 2717 N N . GLY B 1 39 ? 1.272 -22.094 -27.625 1 73.31 39 GLY B N 1
ATOM 2718 C CA . GLY B 1 39 ? 1.275 -23.5 -27.234 1 73.31 39 GLY B CA 1
ATOM 2719 C C . GLY B 1 39 ? 0.15 -23.844 -26.266 1 73.31 39 GLY B C 1
ATOM 2720 O O . GLY B 1 39 ? -0.683 -22.984 -25.953 1 73.31 39 GLY B O 1
ATOM 2721 N N . GLN B 1 40 ? 0.065 -25.156 -26.062 1 71.81 40 GLN B N 1
ATOM 2722 C CA . GLN B 1 40 ? -0.947 -25.672 -25.141 1 71.81 40 GLN B CA 1
ATOM 2723 C C . GLN B 1 40 ? -0.54 -25.453 -23.688 1 71.81 40 GLN B C 1
ATOM 2725 O O . GLN B 1 40 ? 0.329 -26.156 -23.172 1 71.81 40 GLN B O 1
ATOM 2730 N N . ARG B 1 41 ? -1.153 -24.406 -23.172 1 82.12 41 ARG B N 1
ATOM 2731 C CA . ARG B 1 41 ? -0.818 -24.125 -21.781 1 82.12 41 ARG B CA 1
ATOM 2732 C C . ARG B 1 41 ? -2.061 -23.734 -20.984 1 82.12 41 ARG B C 1
ATOM 2734 O O . ARG B 1 41 ? -3.119 -23.484 -21.562 1 82.12 41 ARG B O 1
ATOM 2741 N N . THR B 1 42 ? -1.968 -24 -19.75 1 90.25 42 THR B N 1
ATOM 2742 C CA . THR B 1 42 ? -3.012 -23.516 -18.844 1 90.25 42 THR B CA 1
ATOM 2743 C C . THR B 1 42 ? -2.732 -22.094 -18.406 1 90.25 42 THR B C 1
ATOM 2745 O O . THR B 1 42 ? -1.642 -21.781 -17.922 1 90.25 42 THR B O 1
ATOM 2748 N N . LEU B 1 43 ? -3.713 -21.25 -18.688 1 91.81 43 LEU B N 1
ATOM 2749 C CA . LEU B 1 43 ? -3.643 -19.859 -18.25 1 91.81 43 LEU B CA 1
ATOM 2750 C C . LEU B 1 43 ? -4.445 -19.656 -16.969 1 91.81 43 LEU B C 1
ATOM 2752 O O . LEU B 1 43 ? -5.559 -20.156 -16.844 1 91.81 43 LEU B O 1
ATOM 2756 N N . VAL B 1 44 ? -3.867 -18.953 -16.016 1 94.81 44 VAL B N 1
ATOM 2757 C CA . VAL B 1 44 ? -4.547 -18.734 -14.75 1 94.81 44 VAL B CA 1
ATOM 2758 C C . VAL B 1 44 ? -4.578 -17.234 -14.445 1 94.81 44 VAL B C 1
ATOM 2760 O O . VAL B 1 44 ? -3.646 -16.5 -14.789 1 94.81 44 VAL B O 1
ATOM 2763 N N . TRP B 1 45 ? -5.688 -16.828 -13.836 1 95.38 45 TRP B N 1
ATOM 2764 C CA . TRP B 1 45 ? -5.82 -15.469 -13.32 1 95.38 45 TRP B CA 1
ATOM 2765 C C . TRP B 1 45 ? -6.059 -15.484 -11.812 1 95.38 45 TRP B C 1
ATOM 2767 O O . TRP B 1 45 ? -6.895 -16.25 -11.32 1 95.38 45 TRP B O 1
ATOM 2777 N N . TYR B 1 46 ? -5.25 -14.68 -11.109 1 96.38 46 TYR B N 1
ATOM 2778 C CA . TYR B 1 46 ? -5.414 -14.508 -9.664 1 96.38 46 TYR B CA 1
ATOM 2779 C C . TYR B 1 46 ? -5.672 -13.047 -9.32 1 96.38 46 TYR B C 1
ATOM 2781 O O . TYR B 1 46 ? -5.207 -12.141 -10.023 1 96.38 46 TYR B O 1
ATOM 2789 N N . LYS B 1 47 ? -6.391 -12.867 -8.258 1 95.88 47 LYS B N 1
ATOM 2790 C CA . LYS B 1 47 ? -6.594 -11.539 -7.703 1 95.88 47 LYS B CA 1
ATOM 2791 C C . LYS B 1 47 ? -6.031 -11.445 -6.285 1 95.88 47 LYS B C 1
ATOM 2793 O O . LYS B 1 47 ? -6.238 -12.344 -5.469 1 95.88 47 LYS B O 1
ATOM 2798 N N . LEU B 1 48 ? -5.262 -10.391 -6.094 1 94.38 48 LEU B N 1
ATOM 2799 C CA . LEU B 1 48 ? -4.789 -10.039 -4.762 1 94.38 48 LEU B CA 1
ATOM 2800 C C . LEU B 1 48 ? -5.562 -8.844 -4.203 1 94.38 48 LEU B C 1
ATOM 2802 O O . LEU B 1 48 ? -5.621 -7.789 -4.832 1 94.38 48 LEU B O 1
ATOM 2806 N N . ASP B 1 49 ? -6.168 -9.016 -3.068 1 89.69 49 ASP B N 1
ATOM 2807 C CA . ASP B 1 49 ? -6.918 -7.918 -2.465 1 89.69 49 ASP B CA 1
ATOM 2808 C C . ASP B 1 49 ? -6.449 -7.652 -1.036 1 89.69 49 ASP B C 1
ATOM 2810 O O . ASP B 1 49 ? -5.32 -7.984 -0.675 1 89.69 49 ASP B O 1
ATOM 2814 N N . SER B 1 50 ? -7.27 -6.996 -0.237 1 82.12 50 SER B N 1
ATOM 2815 C CA . SER B 1 50 ? -6.883 -6.539 1.092 1 82.12 50 SER B CA 1
ATOM 2816 C C . SER B 1 50 ? -6.68 -7.711 2.045 1 82.12 50 SER B C 1
ATOM 2818 O O . SER B 1 50 ? -6.09 -7.551 3.117 1 82.12 50 SER B O 1
ATOM 2820 N N . SER B 1 51 ? -7.098 -8.883 1.67 1 82.06 51 SER B N 1
ATOM 2821 C CA . SER B 1 51 ? -6.93 -10.062 2.51 1 82.06 51 SER B CA 1
ATOM 2822 C C . SER B 1 51 ? -5.539 -10.664 2.344 1 82.06 51 SER B C 1
ATOM 2824 O O . SER B 1 51 ? -5.168 -11.586 3.07 1 82.06 51 SER B O 1
ATOM 2826 N N . ARG B 1 52 ? -4.762 -10.195 1.41 1 86.69 52 ARG B N 1
ATOM 2827 C CA . ARG B 1 52 ? -3.408 -10.664 1.127 1 86.69 52 ARG B CA 1
ATOM 2828 C C . ARG B 1 52 ? -3.422 -12.117 0.646 1 86.69 52 ARG B C 1
ATOM 2830 O O . ARG B 1 52 ? -2.502 -12.883 0.941 1 86.69 52 ARG B O 1
ATOM 2837 N N . LYS B 1 53 ? -4.5 -12.453 0.03 1 89.94 53 LYS B N 1
ATOM 2838 C CA . LYS B 1 53 ? -4.617 -13.789 -0.563 1 89.94 53 LYS B CA 1
ATOM 2839 C C . LYS B 1 53 ? -4.672 -13.703 -2.086 1 89.94 53 LYS B C 1
ATOM 2841 O O . LYS B 1 53 ? -5.324 -12.812 -2.641 1 89.94 53 LYS B O 1
ATOM 2846 N N . LEU B 1 54 ? -3.92 -14.578 -2.633 1 94.62 54 LEU B N 1
ATOM 2847 C CA . LEU B 1 54 ? -4.07 -14.758 -4.074 1 94.62 54 LEU B CA 1
ATOM 2848 C C . LEU B 1 54 ? -5.246 -15.68 -4.387 1 94.62 54 LEU B C 1
ATOM 2850 O O . LEU B 1 54 ? -5.156 -16.891 -4.195 1 94.62 54 LEU B O 1
ATOM 2854 N N . GLN B 1 55 ? -6.289 -15.109 -4.922 1 94.06 55 GLN B N 1
ATOM 2855 C CA . GLN B 1 55 ? -7.512 -15.859 -5.203 1 94.06 55 GLN B CA 1
ATOM 2856 C C . GLN B 1 55 ? -7.605 -16.219 -6.684 1 94.06 55 GLN B C 1
ATOM 2858 O O . GLN B 1 55 ? -7.52 -15.352 -7.547 1 94.06 55 GLN B O 1
ATOM 2863 N N . LEU B 1 56 ? -7.84 -17.484 -6.938 1 96 56 LEU B N 1
ATOM 2864 C CA . LEU B 1 56 ? -8.008 -17.938 -8.312 1 96 56 LEU B CA 1
ATOM 2865 C C . LEU B 1 56 ? -9.336 -17.453 -8.883 1 96 56 LEU B C 1
ATOM 2867 O O . LEU B 1 56 ? -10.391 -17.672 -8.273 1 96 56 LEU B O 1
ATOM 2871 N N . LEU B 1 57 ? -9.25 -16.844 -9.984 1 95.69 57 LEU B N 1
ATOM 2872 C CA . LEU B 1 57 ? -10.461 -16.359 -10.648 1 95.69 57 LEU B CA 1
ATOM 2873 C C . LEU B 1 57 ? -10.859 -17.281 -11.789 1 95.69 57 LEU B C 1
ATOM 2875 O O . LEU B 1 57 ? -12.008 -17.719 -11.875 1 95.69 57 LEU B O 1
ATOM 2879 N N . VAL B 1 58 ? -9.906 -17.531 -12.641 1 93.94 58 VAL B N 1
ATOM 2880 C CA . VAL B 1 58 ? -10.156 -18.344 -13.82 1 93.94 58 VAL B CA 1
ATOM 2881 C C . VAL B 1 58 ? -8.914 -19.172 -14.148 1 93.94 58 VAL B C 1
ATOM 2883 O O . VAL B 1 58 ? -7.785 -18.719 -13.953 1 93.94 58 VAL B O 1
ATOM 2886 N N . SER B 1 59 ? -9.094 -20.391 -14.523 1 93.75 59 SER B N 1
ATOM 2887 C CA . SER B 1 59 ? -8.102 -21.281 -15.109 1 93.75 59 SER B CA 1
ATOM 2888 C C . SER B 1 59 ? -8.578 -21.828 -16.453 1 93.75 59 SER B C 1
ATOM 2890 O O . SER B 1 59 ? -9.664 -22.406 -16.531 1 93.75 59 SER B O 1
ATOM 2892 N N . VAL B 1 60 ? -7.762 -21.594 -17.469 1 90.69 60 VAL B N 1
ATOM 2893 C CA . VAL B 1 60 ? -8.211 -21.969 -18.812 1 90.69 60 VAL B CA 1
ATOM 2894 C C . VAL B 1 60 ? -7.121 -22.781 -19.516 1 90.69 60 VAL B C 1
ATOM 2896 O O . VAL B 1 60 ? -5.93 -22.484 -19.391 1 90.69 60 VAL B O 1
ATOM 2899 N N . ASN B 1 61 ? -7.582 -23.797 -20.125 1 85.94 61 ASN B N 1
ATOM 2900 C CA . ASN B 1 61 ? -6.707 -24.5 -21.062 1 85.94 61 ASN B CA 1
ATOM 2901 C C . ASN B 1 61 ? -6.77 -23.859 -22.453 1 85.94 61 ASN B C 1
ATOM 2903 O O . ASN B 1 61 ? -7.816 -23.891 -23.109 1 85.94 61 ASN B O 1
ATOM 2907 N N . THR B 1 62 ? -5.719 -23.25 -22.875 1 77 62 THR B N 1
ATOM 2908 C CA . THR B 1 62 ? -5.73 -22.469 -24.109 1 77 62 THR B CA 1
ATOM 2909 C C . THR B 1 62 ? -5.93 -23.375 -25.328 1 77 62 THR B C 1
ATOM 2911 O O . THR B 1 62 ? -6.348 -22.906 -26.391 1 77 62 THR B O 1
ATOM 2914 N N . HIS B 1 63 ? -5.617 -24.625 -25.266 1 74.56 63 HIS B N 1
ATOM 2915 C CA . HIS B 1 63 ? -5.824 -25.531 -26.391 1 74.56 63 HIS B CA 1
ATOM 2916 C C . HIS B 1 63 ? -7.301 -25.875 -26.562 1 74.56 63 HIS B C 1
ATOM 2918 O O . HIS B 1 63 ? -7.809 -25.891 -27.688 1 74.56 63 HIS B O 1
ATOM 2924 N N . GLU B 1 64 ? -7.922 -26.078 -25.469 1 68.38 64 GLU B N 1
ATOM 2925 C CA . GLU B 1 64 ? -9.32 -26.469 -25.547 1 68.38 64 GLU B CA 1
ATOM 2926 C C . GLU B 1 64 ? -10.242 -25.25 -25.547 1 68.38 64 GLU B C 1
ATOM 2928 O O . GLU B 1 64 ? -11.391 -25.344 -25.984 1 68.38 64 GLU B O 1
ATOM 2933 N N . GLY B 1 65 ? -9.688 -24.203 -25.266 1 64.5 65 GLY B N 1
ATOM 2934 C CA . GLY B 1 65 ? -10.453 -22.969 -25.188 1 64.5 65 GLY B CA 1
ATOM 2935 C C . GLY B 1 65 ? -11.492 -22.984 -24.094 1 64.5 65 GLY B C 1
ATOM 2936 O O . GLY B 1 65 ? -12.398 -22.141 -24.078 1 64.5 65 GLY B O 1
ATOM 2937 N N . GLN B 1 66 ? -11.422 -24.031 -23.312 1 69.62 66 GLN B N 1
ATOM 2938 C CA . GLN B 1 66 ? -12.438 -24.156 -22.266 1 69.62 66 GLN B CA 1
ATOM 2939 C C . GLN B 1 66 ? -11.852 -23.828 -20.906 1 69.62 66 GLN B C 1
ATOM 2941 O O . GLN B 1 66 ? -10.711 -24.188 -20.609 1 69.62 66 GLN B O 1
ATOM 2946 N N . SER B 1 67 ? -12.695 -23.109 -20.156 1 73.25 67 SER B N 1
ATOM 2947 C CA . SER B 1 67 ? -12.312 -22.812 -18.781 1 73.25 67 SER B CA 1
ATOM 2948 C C . SER B 1 67 ? -12.375 -24.047 -17.906 1 73.25 67 SER B C 1
ATOM 2950 O O . SER B 1 67 ? -13.352 -24.797 -17.953 1 73.25 67 SER B O 1
ATOM 2952 N N . ILE B 1 68 ? -11.352 -24.406 -17.297 1 78.88 68 ILE B N 1
ATOM 2953 C CA . ILE B 1 68 ? -11.289 -25.484 -16.328 1 78.88 68 ILE B CA 1
ATOM 2954 C C . ILE B 1 68 ? -11.969 -25.047 -15.031 1 78.88 68 ILE B C 1
ATOM 2956 O O . ILE B 1 68 ? -12.742 -25.797 -14.438 1 78.88 68 ILE B O 1
ATOM 2960 N N . TYR B 1 69 ? -11.727 -23.812 -14.633 1 84.44 69 TYR B N 1
ATOM 2961 C CA . TYR B 1 69 ? -12.344 -23.156 -13.484 1 84.44 69 TYR B CA 1
ATOM 2962 C C . TYR B 1 69 ? -12.633 -21.688 -13.789 1 84.44 69 TYR B C 1
ATOM 2964 O O . TYR B 1 69 ? -11.836 -21.016 -14.453 1 84.44 69 TYR B O 1
ATOM 2972 N N . SER B 1 70 ? -13.812 -21.312 -13.461 1 80.69 70 SER B N 1
ATOM 2973 C CA . SER B 1 70 ? -14.133 -19.906 -13.562 1 80.69 70 SER B CA 1
ATOM 2974 C C . SER B 1 70 ? -15.078 -19.469 -12.445 1 80.69 70 SER B C 1
ATOM 2976 O O . SER B 1 70 ? -16.125 -20.094 -12.227 1 80.69 70 SER B O 1
ATOM 2978 N N . ASP B 1 71 ? -14.602 -18.547 -11.695 1 83 71 ASP B N 1
ATOM 2979 C CA . ASP B 1 71 ? -15.555 -17.875 -10.812 1 83 71 ASP B CA 1
ATOM 2980 C C . ASP B 1 71 ? -16.719 -17.312 -11.609 1 83 71 ASP B C 1
ATOM 2982 O O . ASP B 1 71 ? -16.531 -16.734 -12.688 1 83 71 ASP B O 1
ATOM 2986 N N . ASN B 1 72 ? -17.891 -17.453 -11.273 1 85.31 72 ASN B N 1
ATOM 2987 C CA . ASN B 1 72 ? -19.109 -17.156 -12 1 85.31 72 ASN B CA 1
ATOM 2988 C C . ASN B 1 72 ? -19.156 -15.711 -12.477 1 85.31 72 ASN B C 1
ATOM 2990 O O . ASN B 1 72 ? -19.797 -15.398 -13.477 1 85.31 72 ASN B O 1
ATOM 2994 N N . ARG B 1 73 ? -18.5 -14.906 -11.867 1 91.88 73 ARG B N 1
ATOM 2995 C CA . ARG B 1 73 ? -18.562 -13.5 -12.234 1 91.88 73 ARG B CA 1
ATOM 2996 C C . ARG B 1 73 ? -17.578 -13.18 -13.359 1 91.88 73 ARG B C 1
ATOM 2998 O O . ARG B 1 73 ? -17.656 -12.117 -13.977 1 91.88 73 ARG B O 1
ATOM 3005 N N . TYR B 1 74 ? -16.734 -14.125 -13.633 1 92.81 74 TYR B N 1
ATOM 3006 C CA . TYR B 1 74 ? -15.648 -13.812 -14.57 1 92.81 74 TYR B CA 1
ATOM 3007 C C . TYR B 1 74 ? -15.773 -14.641 -15.836 1 92.81 74 TYR B C 1
ATOM 3009 O O . TYR B 1 74 ? -16.172 -15.812 -15.797 1 92.81 74 TYR B O 1
ATOM 3017 N N . SER B 1 75 ? -15.477 -13.984 -16.875 1 90.31 75 SER B N 1
ATOM 3018 C CA . SER B 1 75 ? -15.461 -14.648 -18.172 1 90.31 75 SER B CA 1
ATOM 3019 C C . SER B 1 75 ? -14.117 -14.469 -18.875 1 90.31 75 SER B C 1
ATOM 3021 O O . SER B 1 75 ? -13.391 -13.516 -18.594 1 90.31 75 SER B O 1
ATOM 3023 N N . PHE B 1 76 ? -13.797 -15.43 -19.719 1 88.75 76 PHE B N 1
ATOM 3024 C CA . PHE B 1 76 ? -12.531 -15.445 -20.438 1 88.75 76 PHE B CA 1
ATOM 3025 C C . PHE B 1 76 ? -12.773 -15.383 -21.953 1 88.75 76 PHE B C 1
ATOM 3027 O O . PHE B 1 76 ? -13.703 -16.016 -22.453 1 88.75 76 PHE B O 1
ATOM 3034 N N . GLN B 1 77 ? -12.039 -14.523 -22.625 1 85.06 77 GLN B N 1
ATOM 3035 C CA . GLN B 1 77 ? -12.047 -14.469 -24.078 1 85.06 77 GLN B CA 1
ATOM 3036 C C . GLN B 1 77 ? -10.625 -14.438 -24.641 1 85.06 77 GLN B C 1
ATOM 3038 O O . GLN B 1 77 ? -9.773 -13.695 -24.156 1 85.06 77 GLN B O 1
ATOM 3043 N N . SER B 1 78 ? -10.391 -15.344 -25.562 1 83.31 78 SER B N 1
ATOM 3044 C CA . SER B 1 78 ? -9.078 -15.383 -26.203 1 83.31 78 SER B CA 1
ATOM 3045 C C . SER B 1 78 ? -9.109 -14.703 -27.562 1 83.31 78 SER B C 1
ATOM 3047 O O . SER B 1 78 ? -10.062 -14.867 -28.328 1 83.31 78 SER B O 1
ATOM 3049 N N . SER B 1 79 ? -8.18 -13.758 -27.688 1 75.44 79 SER B N 1
ATOM 3050 C CA . SER B 1 79 ? -7.984 -13.156 -29 1 75.44 79 SER B CA 1
ATOM 3051 C C . SER B 1 79 ? -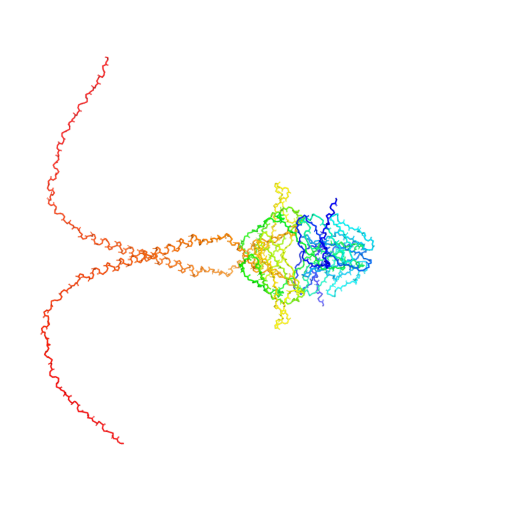6.605 -13.484 -29.562 1 75.44 79 SER B C 1
ATOM 3053 O O . SER B 1 79 ? -5.82 -14.188 -28.922 1 75.44 79 SER B O 1
ATOM 3055 N N . GLU B 1 80 ? -6.352 -13.062 -30.828 1 74.75 80 GLU B N 1
ATOM 3056 C CA . GLU B 1 80 ? -5.059 -13.289 -31.469 1 74.75 80 GLU B CA 1
ATOM 3057 C C . GLU B 1 80 ? -3.941 -12.562 -30.734 1 74.75 80 GLU B C 1
ATOM 3059 O O . GLU B 1 80 ? -2.816 -13.055 -30.641 1 74.75 80 GLU B O 1
ATOM 3064 N N . SER B 1 81 ? -4.324 -11.453 -30.156 1 76.31 81 SER B N 1
ATOM 3065 C CA . SER B 1 81 ? -3.268 -10.609 -29.594 1 76.31 81 SER B CA 1
ATOM 3066 C C . SER B 1 81 ? -3.24 -10.688 -28.078 1 76.31 81 SER B C 1
ATOM 3068 O O . SER B 1 81 ? -2.178 -10.555 -27.453 1 76.31 81 SER B O 1
ATOM 3070 N N . CYS B 1 82 ? -4.469 -10.883 -27.5 1 84.31 82 CYS B N 1
ATOM 3071 C CA . CYS B 1 82 ? -4.512 -10.828 -26.047 1 84.31 82 CYS B CA 1
ATOM 3072 C C . CYS B 1 82 ? -5.555 -11.797 -25.5 1 84.31 82 CYS B C 1
ATOM 3074 O O . CYS B 1 82 ? -6.574 -12.047 -26.141 1 84.31 82 CYS B O 1
ATOM 3076 N N . ASP B 1 83 ? -5.219 -12.422 -24.484 1 87.69 83 ASP B N 1
ATOM 3077 C CA . ASP B 1 83 ? -6.219 -13.078 -23.641 1 87.69 83 ASP B CA 1
ATOM 3078 C C . ASP B 1 83 ? -6.84 -12.094 -22.656 1 87.69 83 ASP B C 1
ATOM 3080 O O . ASP B 1 83 ? -6.129 -11.312 -22.016 1 87.69 83 ASP B O 1
ATOM 3084 N N . ILE B 1 84 ? -8.211 -12.141 -22.594 1 90.25 84 ILE B N 1
ATOM 3085 C CA . ILE B 1 84 ? -8.867 -11.086 -21.828 1 90.25 84 ILE B CA 1
ATOM 3086 C C . ILE B 1 84 ? -9.766 -11.711 -20.75 1 90.25 84 ILE B C 1
ATOM 3088 O O . ILE B 1 84 ? -10.578 -12.578 -21.047 1 90.25 84 ILE B O 1
ATOM 3092 N N . LEU B 1 85 ? -9.555 -11.305 -19.531 1 92.75 85 LEU B N 1
ATOM 3093 C CA . LEU B 1 85 ? -10.477 -11.578 -18.438 1 92.75 85 LEU B CA 1
ATOM 3094 C C . LEU B 1 85 ? -11.477 -10.438 -18.281 1 92.75 85 LEU B C 1
ATOM 3096 O O . LEU B 1 85 ? -11.094 -9.266 -18.203 1 92.75 85 LEU B O 1
ATOM 3100 N N . SER B 1 86 ? -12.781 -10.836 -18.188 1 93.62 86 SER B N 1
ATOM 3101 C CA . SER B 1 86 ? -13.805 -9.797 -18.078 1 93.62 86 SER B CA 1
ATOM 3102 C C . SER B 1 86 ? -14.734 -10.062 -16.891 1 93.62 86 SER B C 1
ATOM 3104 O O . SER B 1 86 ? -15.039 -11.211 -16.578 1 93.62 86 SER B O 1
ATOM 3106 N N . VAL B 1 87 ? -15.156 -9.031 -16.266 1 95.44 87 VAL B N 1
ATOM 3107 C CA . VAL B 1 87 ? -16.203 -9.07 -15.242 1 95.44 87 VAL B CA 1
ATOM 3108 C C . VAL B 1 87 ? -17.172 -7.902 -15.453 1 95.44 87 VAL B C 1
ATOM 3110 O O . VAL B 1 87 ? -16.75 -6.746 -15.516 1 95.44 87 VAL B O 1
ATOM 3113 N N . SER B 1 88 ? -18.422 -8.242 -15.57 1 94.62 88 SER B N 1
ATOM 3114 C CA . SER B 1 88 ? -19.438 -7.215 -15.773 1 94.62 88 SER B CA 1
ATOM 3115 C C . SER B 1 88 ? -20 -6.723 -14.438 1 94.62 88 SER B C 1
ATOM 3117 O O . SER B 1 88 ? -19.828 -7.375 -13.406 1 94.62 88 SER B O 1
ATOM 3119 N N . ASN B 1 89 ? -20.609 -5.523 -14.461 1 95.12 89 ASN B N 1
ATOM 3120 C CA . ASN B 1 89 ? -21.219 -4.93 -13.273 1 95.12 89 ASN B CA 1
ATOM 3121 C C . ASN B 1 89 ? -20.266 -4.922 -12.094 1 95.12 89 ASN B C 1
ATOM 3123 O O . ASN B 1 89 ? -20.578 -5.445 -11.023 1 95.12 89 ASN B O 1
ATOM 3127 N N . VAL B 1 90 ? -19.219 -4.285 -12.359 1 95.25 90 VAL B N 1
ATOM 3128 C CA . VAL B 1 90 ? -18.125 -4.234 -11.391 1 95.25 90 VAL B CA 1
ATOM 3129 C C . VAL B 1 90 ? -18.641 -3.613 -10.086 1 95.25 90 VAL B C 1
ATOM 3131 O O . VAL B 1 90 ? -19.391 -2.633 -10.109 1 95.25 90 VAL B O 1
ATOM 3134 N N . THR B 1 91 ? -18.297 -4.223 -8.992 1 93.38 91 THR B N 1
ATOM 3135 C CA . THR B 1 91 ? -18.547 -3.725 -7.648 1 93.38 91 THR B CA 1
ATOM 3136 C C . THR B 1 91 ? -17.25 -3.398 -6.93 1 93.38 91 THR B C 1
ATOM 3138 O O . THR B 1 91 ? -16.156 -3.672 -7.445 1 93.38 91 THR B O 1
ATOM 3141 N N . TRP B 1 92 ? -17.359 -2.836 -5.73 1 92.5 92 TRP B N 1
ATOM 3142 C CA . TRP B 1 92 ? -16.188 -2.439 -4.965 1 92.5 92 TRP B CA 1
ATOM 3143 C C . TRP B 1 92 ? -15.32 -3.65 -4.617 1 92.5 92 TRP B C 1
ATOM 3145 O O . TRP B 1 92 ? -14.102 -3.537 -4.48 1 92.5 92 TRP B O 1
ATOM 3155 N N . VAL B 1 93 ? -15.93 -4.785 -4.543 1 92.12 93 VAL B N 1
ATOM 3156 C CA . VAL B 1 93 ? -15.219 -5.996 -4.152 1 92.12 93 VAL B CA 1
ATOM 3157 C C . VAL B 1 93 ? -14.281 -6.43 -5.273 1 92.12 93 VAL B C 1
ATOM 3159 O O . VAL B 1 93 ? -13.359 -7.223 -5.055 1 92.12 93 VAL B O 1
ATOM 3162 N N . ASP B 1 94 ? -14.438 -5.879 -6.477 1 94.31 94 ASP B N 1
ATOM 3163 C CA . ASP B 1 94 ? -13.617 -6.254 -7.625 1 94.31 94 ASP B CA 1
ATOM 3164 C C . ASP B 1 94 ? -12.305 -5.484 -7.641 1 94.31 94 ASP B C 1
ATOM 3166 O O . ASP B 1 94 ? -11.43 -5.754 -8.469 1 94.31 94 ASP B O 1
ATOM 3170 N N . GLU B 1 95 ? -12.141 -4.535 -6.738 1 93.69 95 GLU B N 1
ATOM 3171 C CA . GLU B 1 95 ? -10.883 -3.793 -6.664 1 93.69 95 GLU B CA 1
ATOM 3172 C C . GLU B 1 95 ? -9.742 -4.684 -6.176 1 93.69 95 GLU B C 1
ATOM 3174 O O . GLU B 1 95 ? -9.945 -5.531 -5.305 1 93.69 95 GLU B O 1
ATOM 3179 N N . GLY B 1 96 ? -8.539 -4.469 -6.801 1 93 96 GLY B N 1
ATOM 3180 C CA . GLY B 1 96 ? -7.371 -5.254 -6.434 1 93 96 GLY B CA 1
ATOM 3181 C C . GLY B 1 96 ? -6.332 -5.336 -7.535 1 93 96 GLY B C 1
ATOM 3182 O O . GLY B 1 96 ? -6.398 -4.586 -8.516 1 93 96 GLY B O 1
ATOM 3183 N N . THR B 1 97 ? -5.336 -6.176 -7.273 1 94.06 97 THR B N 1
ATOM 3184 C CA . THR B 1 97 ? -4.305 -6.43 -8.281 1 94.06 97 THR B CA 1
ATOM 3185 C C . THR B 1 97 ? -4.523 -7.781 -8.945 1 94.06 97 THR B C 1
ATOM 3187 O O . THR B 1 97 ? -4.664 -8.797 -8.266 1 94.06 97 THR B O 1
ATOM 3190 N N . TYR B 1 98 ? -4.562 -7.738 -10.25 1 95.5 98 TYR B N 1
ATOM 3191 C CA . TYR B 1 98 ? -4.824 -8.945 -11.031 1 95.5 98 TYR B CA 1
ATOM 3192 C C . TYR B 1 98 ? -3.547 -9.461 -11.68 1 95.5 98 TYR B C 1
ATOM 3194 O O . TYR B 1 98 ? -2.805 -8.695 -12.297 1 95.5 98 TYR B O 1
ATOM 3202 N N . PHE B 1 99 ? -3.34 -10.719 -11.484 1 96 99 PHE B N 1
ATOM 3203 C CA . PHE B 1 99 ? -2.178 -11.383 -12.07 1 96 99 PHE B CA 1
ATOM 3204 C C . PHE B 1 99 ? -2.607 -12.461 -13.055 1 96 99 PHE B C 1
ATOM 3206 O O . PHE B 1 99 ? -3.508 -13.25 -12.758 1 96 99 PHE B O 1
ATOM 3213 N N . CYS B 1 100 ? -2.027 -12.461 -14.172 1 94.44 100 CYS B N 1
ATOM 3214 C CA . CYS B 1 100 ? -2.186 -13.578 -15.102 1 94.44 100 CYS B CA 1
ATOM 3215 C C . CYS B 1 100 ? -0.867 -14.312 -15.297 1 94.44 100 CYS B C 1
ATOM 3217 O O . CYS B 1 100 ? 0.207 -13.727 -15.156 1 94.44 100 CYS B O 1
ATOM 3219 N N . GLY B 1 101 ? -0.974 -15.562 -15.508 1 92.62 101 GLY B N 1
ATOM 3220 C CA . GLY B 1 101 ? 0.232 -16.359 -15.664 1 92.62 101 GLY B CA 1
ATOM 3221 C C . GLY B 1 101 ? -0.011 -17.672 -16.391 1 92.62 101 GLY B C 1
ATOM 3222 O O . GLY B 1 101 ? -1.159 -18.078 -16.578 1 92.62 101 GLY B O 1
ATOM 3223 N N . VAL B 1 102 ? 1.048 -18.25 -16.828 1 92.69 102 VAL B N 1
ATOM 3224 C CA . VAL B 1 102 ? 1.02 -19.531 -17.516 1 92.69 102 VAL B CA 1
ATOM 3225 C C . VAL B 1 102 ? 1.575 -20.625 -16.594 1 92.69 102 VAL B C 1
ATOM 3227 O O . VAL B 1 102 ? 2.65 -20.469 -16.016 1 92.69 102 VAL B O 1
ATOM 3230 N N . MET B 1 103 ? 0.838 -21.688 -16.562 1 92.81 103 MET B N 1
ATOM 3231 C CA . MET B 1 103 ? 1.257 -22.812 -15.734 1 92.81 103 MET B CA 1
ATOM 3232 C C . MET B 1 103 ? 2.328 -23.641 -16.438 1 92.81 103 MET B C 1
ATOM 3234 O O . MET B 1 103 ? 2.172 -24.016 -17.594 1 92.81 103 MET B O 1
ATOM 3238 N N . ASN B 1 104 ? 3.391 -23.797 -15.727 1 90.75 104 ASN B N 1
ATOM 3239 C CA . ASN B 1 104 ? 4.391 -24.797 -16.094 1 90.75 104 ASN B CA 1
ATOM 3240 C C . ASN B 1 104 ? 4.324 -26.031 -15.18 1 90.75 104 ASN B C 1
ATOM 3242 O O . ASN B 1 104 ? 3.496 -26.078 -14.266 1 90.75 104 ASN B O 1
ATOM 3246 N N . LYS B 1 105 ? 5.074 -27.016 -15.508 1 87 105 LYS B N 1
ATOM 3247 C CA . LYS B 1 105 ? 5.051 -28.25 -14.727 1 87 105 LYS B CA 1
ATOM 3248 C C . LYS B 1 105 ? 5.328 -27.969 -13.25 1 87 105 LYS B C 1
ATOM 3250 O O . LYS B 1 105 ? 4.711 -28.578 -12.375 1 87 105 LYS B O 1
ATOM 3255 N N . ASN B 1 106 ? 6.258 -27 -12.969 1 90.88 106 ASN B N 1
ATOM 3256 C CA . ASN B 1 106 ? 6.719 -26.859 -11.594 1 90.88 106 ASN B CA 1
ATOM 3257 C C . ASN B 1 106 ? 6.605 -25.406 -11.117 1 90.88 106 ASN B C 1
ATOM 3259 O O . ASN B 1 106 ? 7.129 -25.062 -10.055 1 90.88 106 ASN B O 1
ATOM 3263 N N . ASP B 1 107 ? 5.988 -24.578 -11.891 1 93.44 107 ASP B N 1
ATOM 3264 C CA . ASP B 1 107 ? 5.832 -23.188 -11.477 1 93.44 107 ASP B CA 1
ATOM 3265 C C . ASP B 1 107 ? 4.793 -22.469 -12.344 1 93.44 107 ASP B C 1
ATOM 3267 O O . ASP B 1 107 ? 4.195 -23.078 -13.234 1 93.44 107 ASP B O 1
ATOM 3271 N N . VAL B 1 108 ? 4.527 -21.328 -11.969 1 94.88 108 VAL B N 1
ATOM 3272 C CA . VAL B 1 108 ? 3.721 -20.422 -12.789 1 94.88 108 VAL B CA 1
ATOM 3273 C C . VAL B 1 108 ? 4.543 -19.203 -13.172 1 94.88 108 VAL B C 1
ATOM 3275 O O . VAL B 1 108 ? 5.207 -18.609 -12.328 1 94.88 108 VAL B O 1
ATOM 3278 N N . ARG B 1 109 ? 4.531 -18.938 -14.445 1 93.75 109 ARG B N 1
ATOM 3279 C CA . ARG B 1 109 ? 5.152 -17.703 -14.898 1 93.75 109 ARG B CA 1
ATOM 3280 C C . ARG B 1 109 ? 4.125 -16.578 -14.984 1 93.75 109 ARG B C 1
ATOM 3282 O O . ARG B 1 109 ? 3.289 -16.562 -15.891 1 93.75 109 ARG B O 1
ATOM 3289 N N . PHE B 1 110 ? 4.328 -15.57 -14.117 1 94.38 110 PHE B N 1
ATOM 3290 C CA . PHE B 1 110 ? 3.355 -14.492 -14.039 1 94.38 110 PHE B CA 1
ATOM 3291 C C . PHE B 1 110 ? 3.834 -13.266 -14.812 1 94.38 110 PHE B C 1
ATOM 3293 O O . PHE B 1 110 ? 5.031 -12.969 -14.836 1 94.38 110 PHE B O 1
ATOM 3300 N N . GLU B 1 111 ? 2.885 -12.57 -15.344 1 92.38 111 GLU B N 1
ATOM 3301 C CA . GLU B 1 111 ? 3.121 -11.211 -15.828 1 92.38 111 GLU B CA 1
ATOM 3302 C C . GLU B 1 111 ? 2.977 -10.188 -14.703 1 92.38 111 GLU B C 1
ATOM 3304 O O . GLU B 1 111 ? 2.438 -10.5 -13.641 1 92.38 111 GLU B O 1
ATOM 3309 N N . PRO B 1 112 ? 3.518 -8.992 -14.984 1 91.06 112 PRO B N 1
ATOM 3310 C CA . PRO B 1 112 ? 3.307 -7.957 -13.969 1 91.06 112 PRO B CA 1
ATOM 3311 C C . PRO B 1 112 ? 1.829 -7.727 -13.656 1 91.06 112 PRO B C 1
ATOM 3313 O O . PRO B 1 112 ? 0.988 -7.797 -14.555 1 91.06 112 PRO B O 1
ATOM 3316 N N . GLY B 1 113 ? 1.579 -7.473 -12.461 1 93.38 113 GLY B N 1
ATOM 3317 C CA . GLY B 1 113 ? 0.207 -7.312 -12.008 1 93.38 113 GLY B CA 1
ATOM 3318 C C . GLY B 1 113 ? -0.446 -6.043 -12.516 1 93.38 113 GLY B C 1
ATOM 3319 O O . GLY B 1 113 ? 0.206 -5 -12.617 1 93.38 113 GLY B O 1
ATOM 3320 N N . THR B 1 114 ? -1.749 -6.141 -12.812 1 93.12 114 THR B N 1
ATOM 3321 C CA . THR B 1 114 ? -2.564 -4.984 -13.172 1 93.12 114 THR B CA 1
ATOM 3322 C C . THR B 1 114 ? -3.379 -4.504 -11.977 1 93.12 114 THR B C 1
ATOM 3324 O O . THR B 1 114 ? -4.199 -5.246 -11.438 1 93.12 114 THR B O 1
ATOM 3327 N N . VAL B 1 115 ? -3.115 -3.301 -11.609 1 92.75 115 VAL B N 1
ATOM 3328 C CA . VAL B 1 115 ? -3.857 -2.734 -10.492 1 92.75 115 VAL B CA 1
ATOM 3329 C C . VAL B 1 115 ? -5.172 -2.139 -10.992 1 92.75 115 VAL B C 1
ATOM 3331 O O . VAL B 1 115 ? -5.18 -1.328 -11.922 1 92.75 115 VAL B O 1
ATOM 3334 N N . VAL B 1 116 ? -6.246 -2.561 -10.383 1 94.12 116 VAL B N 1
ATOM 3335 C CA . VAL B 1 116 ? -7.566 -2.074 -10.758 1 94.12 116 VAL B CA 1
ATOM 3336 C C . VAL B 1 116 ? -8.133 -1.193 -9.648 1 94.12 116 VAL B C 1
ATOM 3338 O O . VAL B 1 116 ? -8.242 -1.628 -8.5 1 94.12 116 VAL B O 1
ATOM 3341 N N . GLU B 1 117 ? -8.461 -0.004 -10.008 1 91.62 117 GLU B N 1
ATOM 3342 C CA . GLU B 1 117 ? -9.109 0.942 -9.109 1 91.62 117 GLU B CA 1
ATOM 3343 C C . GLU B 1 117 ? -10.539 1.236 -9.562 1 91.62 117 GLU B C 1
ATOM 3345 O O . GLU B 1 117 ? -10.773 1.573 -10.727 1 91.62 117 GLU B O 1
ATOM 3350 N N . ILE B 1 118 ? -11.422 1.151 -8.664 1 91.75 118 ILE B N 1
ATOM 3351 C CA . ILE B 1 118 ? -12.828 1.399 -8.977 1 91.75 118 ILE B CA 1
ATOM 3352 C C . ILE B 1 118 ? -13.211 2.811 -8.539 1 91.75 118 ILE B C 1
ATOM 3354 O O . ILE B 1 118 ? -12.828 3.256 -7.457 1 91.75 118 ILE B O 1
ATOM 3358 N N . GLU B 1 119 ? -13.945 3.445 -9.422 1 87.75 119 GLU B N 1
ATOM 3359 C CA . GLU B 1 119 ? -14.43 4.793 -9.148 1 87.75 119 GLU B CA 1
ATOM 3360 C C . GLU B 1 119 ? -15.953 4.824 -9.016 1 87.75 119 GLU B C 1
ATOM 3362 O O . GLU B 1 119 ? -16.656 4.125 -9.75 1 87.75 119 GLU B O 1
ATOM 3367 N N . GLY B 1 120 ? -16.359 5.598 -7.988 1 84.5 120 GLY B N 1
ATOM 3368 C CA . GLY B 1 120 ? -17.781 5.762 -7.773 1 84.5 120 GLY B CA 1
ATOM 3369 C C . GLY B 1 120 ? -18.125 6.75 -6.672 1 84.5 120 GLY B C 1
ATOM 3370 O O . GLY B 1 120 ? -17.234 7.148 -5.906 1 84.5 120 GLY B O 1
ATOM 3371 N N . GLN B 1 121 ? -19.344 7.219 -6.641 1 80 121 GLN B N 1
ATOM 3372 C CA . GLN B 1 121 ? -19.781 8.227 -5.684 1 80 121 GLN B CA 1
ATOM 3373 C C . GLN B 1 121 ? -19.906 7.641 -4.277 1 80 121 GLN B C 1
ATOM 3375 O O . GLN B 1 121 ? -19.516 8.281 -3.301 1 80 121 GLN B O 1
ATOM 3380 N N . SER B 1 122 ? -20.5 6.445 -4.121 1 83.69 122 SER B N 1
ATOM 3381 C CA . SER B 1 122 ? -20.641 5.805 -2.82 1 83.69 122 SER B CA 1
ATOM 3382 C C . SER B 1 122 ? -19.438 4.938 -2.494 1 83.69 122 SER B C 1
ATOM 3384 O O . SER B 1 122 ? -19.406 3.75 -2.826 1 83.69 122 SER B O 1
ATOM 3386 N N . ARG B 1 123 ? -18.562 5.543 -1.698 1 88.19 123 ARG B N 1
ATOM 3387 C CA . ARG B 1 123 ? -17.312 4.855 -1.409 1 88.19 123 ARG B CA 1
ATOM 3388 C C . ARG B 1 123 ? -17.469 3.908 -0.223 1 88.19 123 ARG B C 1
ATOM 3390 O O . ARG B 1 123 ? -18.297 4.148 0.664 1 88.19 123 ARG B O 1
ATOM 3397 N N . PRO B 1 124 ? -16.641 2.879 -0.244 1 91.56 124 PRO B N 1
ATOM 3398 C CA . PRO B 1 124 ? -16.719 1.906 0.849 1 91.56 124 PRO B CA 1
ATOM 3399 C C . PRO B 1 124 ? -16.328 2.506 2.201 1 91.56 124 PRO B C 1
ATOM 3401 O O . PRO B 1 124 ? -16.859 2.092 3.234 1 91.56 124 PRO B O 1
ATOM 3404 N N . LEU B 1 125 ? -15.359 3.402 2.17 1 91.44 125 LEU B N 1
ATOM 3405 C CA . LEU B 1 125 ? -14.938 4.059 3.402 1 91.44 125 LEU B CA 1
ATOM 3406 C C . LEU B 1 125 ? -15.461 5.492 3.461 1 91.44 125 LEU B C 1
ATOM 3408 O O . LEU B 1 125 ? -15.211 6.285 2.549 1 91.44 125 LEU B O 1
ATOM 3412 N N . GLN B 1 126 ? -16.156 5.754 4.516 1 84.69 126 GLN B N 1
ATOM 3413 C CA . GLN B 1 126 ? -16.75 7.082 4.637 1 84.69 126 GLN B CA 1
ATOM 3414 C C . GLN B 1 126 ? -15.883 8 5.488 1 84.69 126 GLN B C 1
ATOM 3416 O O . GLN B 1 126 ? -15.734 9.188 5.184 1 84.69 126 GLN B O 1
ATOM 3421 N N . SER B 1 127 ? -15.391 7.434 6.586 1 88.75 127 SER B N 1
ATOM 3422 C CA . SER B 1 127 ? -14.586 8.242 7.496 1 88.75 127 SER B CA 1
ATOM 3423 C C . SER B 1 127 ? -13.68 7.363 8.359 1 88.75 127 SER B C 1
ATOM 3425 O O . SER B 1 127 ? -13.984 6.188 8.586 1 88.75 127 SER B O 1
ATOM 3427 N N . VAL B 1 128 ? -12.609 7.949 8.695 1 93.12 128 VAL B N 1
ATOM 3428 C CA . VAL B 1 128 ? -11.68 7.312 9.617 1 93.12 128 VAL B CA 1
ATOM 3429 C C . VAL B 1 128 ? -11.32 8.281 10.742 1 93.12 128 VAL B C 1
ATOM 3431 O O . VAL B 1 128 ? -11 9.445 10.484 1 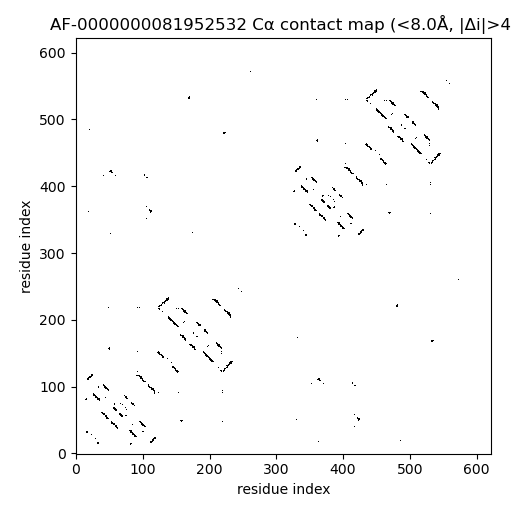93.12 128 VAL B O 1
ATOM 3434 N N . LEU B 1 129 ? -11.508 7.797 11.922 1 95.5 129 LEU B N 1
ATOM 3435 C CA . LEU B 1 129 ? -11.164 8.594 13.102 1 95.5 129 LEU B CA 1
ATOM 3436 C C . LEU B 1 129 ? -10.125 7.879 13.953 1 95.5 129 LEU B C 1
ATOM 3438 O O . LEU B 1 129 ? -10.312 6.719 14.328 1 95.5 129 LEU B O 1
ATOM 3442 N N . GLN B 1 130 ? -9.062 8.562 14.156 1 95.88 130 GLN B N 1
ATOM 3443 C CA . GLN B 1 130 ? -8 8.008 14.992 1 95.88 130 GLN B CA 1
ATOM 3444 C C . GLN B 1 130 ? -7.871 8.789 16.297 1 95.88 130 GLN B C 1
ATOM 3446 O O . GLN B 1 130 ? -7.848 10.023 16.297 1 95.88 130 GLN B O 1
ATOM 3451 N N . ARG B 1 131 ? -7.824 8.031 17.391 1 95.62 131 ARG B N 1
ATOM 3452 C CA . ARG B 1 131 ? -7.684 8.617 18.719 1 95.62 131 ARG B CA 1
ATOM 3453 C C . ARG B 1 131 ? -6.711 7.809 19.578 1 95.62 131 ARG B C 1
ATOM 3455 O O . ARG B 1 131 ? -6.574 6.598 19.391 1 95.62 131 ARG B O 1
ATOM 3462 N N . PRO B 1 132 ? -6.051 8.438 20.547 1 95.81 132 PRO B N 1
ATOM 3463 C CA . PRO B 1 132 ? -5.992 9.883 20.734 1 95.81 132 PRO B CA 1
ATOM 3464 C C . PRO B 1 132 ? -5.039 10.57 19.766 1 95.81 132 PRO B C 1
ATOM 3466 O O . PRO B 1 132 ? -4.316 9.898 19.016 1 95.81 132 PRO B O 1
ATOM 3469 N N . VAL B 1 133 ? -5.117 11.922 19.734 1 94.5 133 VAL B N 1
ATOM 3470 C CA . VAL B 1 133 ? -4.262 12.672 18.828 1 94.5 133 VAL B CA 1
ATOM 3471 C C . VAL B 1 133 ? -2.855 12.789 19.406 1 94.5 133 VAL B C 1
ATOM 3473 O O . VAL B 1 133 ? -1.868 12.828 18.672 1 94.5 133 VAL B O 1
ATOM 3476 N N . TYR B 1 134 ? -2.791 12.812 20.703 1 95 134 TYR B N 1
ATOM 3477 C CA . TYR B 1 134 ? -1.519 12.969 21.391 1 95 134 TYR B CA 1
ATOM 3478 C C . TYR B 1 134 ? -1.507 12.172 22.688 1 95 134 TYR B C 1
ATOM 3480 O O . TYR B 1 134 ? -2.504 12.141 23.422 1 95 134 TYR B O 1
ATOM 3488 N N . ILE B 1 135 ? -0.355 11.5 22.906 1 92.62 135 ILE B N 1
ATOM 3489 C CA . ILE B 1 135 ? -0.188 10.734 24.141 1 92.62 135 ILE B CA 1
ATOM 3490 C C . ILE B 1 135 ? 1.175 11.039 24.75 1 92.62 135 ILE B C 1
ATOM 3492 O O . ILE B 1 135 ? 2.201 10.961 24.078 1 92.62 135 ILE B O 1
ATOM 3496 N N . ARG B 1 136 ? 1.178 11.414 25.938 1 90.88 136 ARG B N 1
ATOM 3497 C CA . ARG B 1 136 ? 2.396 11.492 26.734 1 90.88 136 ARG B CA 1
ATOM 3498 C C . ARG B 1 136 ? 2.555 10.258 27.609 1 90.88 136 ARG B C 1
ATOM 3500 O O . ARG B 1 136 ? 1.717 10 28.484 1 90.88 136 ARG B O 1
ATOM 3507 N N . ALA B 1 137 ? 3.602 9.531 27.328 1 89.38 137 ALA B N 1
ATOM 3508 C CA . ALA B 1 137 ? 3.752 8.273 28.062 1 89.38 137 ALA B CA 1
ATOM 3509 C C . ALA B 1 137 ? 5.109 8.203 28.766 1 89.38 137 ALA B C 1
ATOM 3511 O O . ALA B 1 137 ? 6.047 8.906 28.375 1 89.38 137 ALA B O 1
ATOM 3512 N N . GLN B 1 138 ? 5.129 7.461 29.844 1 88.38 138 GLN B N 1
ATOM 3513 C CA . GLN B 1 138 ? 6.375 7.141 30.516 1 88.38 138 GLN B CA 1
ATOM 3514 C C . GLN B 1 138 ? 6.898 5.77 30.094 1 88.38 138 GLN B C 1
ATOM 3516 O O . GLN B 1 138 ? 6.117 4.895 29.703 1 88.38 138 GLN B O 1
ATOM 3521 N N . PRO B 1 139 ? 8.211 5.719 30.219 1 86.75 139 PRO B N 1
ATOM 3522 C CA . PRO B 1 139 ? 8.75 4.391 29.891 1 86.75 139 PRO B CA 1
ATOM 3523 C C . PRO B 1 139 ? 8.109 3.283 30.734 1 86.75 139 PRO B C 1
ATOM 3525 O O . PRO B 1 139 ? 7.898 3.457 31.938 1 86.75 139 PRO B O 1
ATOM 3528 N N . GLY B 1 140 ? 7.633 2.24 30.109 1 88.06 140 GLY B N 1
ATOM 3529 C CA . GLY B 1 140 ? 7.016 1.115 30.781 1 88.06 140 GLY B CA 1
ATOM 3530 C C . GLY B 1 140 ? 5.5 1.112 30.688 1 88.06 140 GLY B C 1
ATOM 3531 O O . GLY B 1 140 ? 4.859 0.091 30.938 1 88.06 140 GLY B O 1
ATOM 3532 N N . ASP B 1 141 ? 5 2.244 30.266 1 89.62 141 ASP B N 1
ATOM 3533 C CA . ASP B 1 141 ? 3.547 2.355 30.156 1 89.62 141 ASP B CA 1
ATOM 3534 C C . ASP B 1 141 ? 3.027 1.56 28.953 1 89.62 141 ASP B C 1
ATOM 3536 O O . ASP B 1 141 ? 3.779 1.269 28.016 1 89.62 141 ASP B O 1
ATOM 3540 N N . SER B 1 142 ? 1.765 1.187 29.141 1 91.88 142 SER B N 1
ATOM 3541 C CA . SER B 1 142 ? 1.043 0.667 27.984 1 91.88 142 SER B CA 1
ATOM 3542 C C . SER B 1 142 ? 0.139 1.73 27.375 1 91.88 142 SER B C 1
ATOM 3544 O O . SER B 1 142 ? -0.542 2.463 28.094 1 91.88 142 SER B O 1
ATOM 3546 N N . VAL B 1 143 ? 0.284 1.814 26.094 1 92.44 143 VAL B N 1
ATOM 3547 C CA . VAL B 1 143 ? -0.515 2.816 25.391 1 92.44 143 VAL B CA 1
ATOM 3548 C C . VAL B 1 143 ? -1.439 2.133 24.391 1 92.44 143 VAL B C 1
ATOM 3550 O O . VAL B 1 143 ? -1.047 1.165 23.734 1 92.44 143 VAL B O 1
ATOM 3553 N N . THR B 1 144 ? -2.662 2.623 24.312 1 94.56 144 THR B N 1
ATOM 3554 C CA . THR B 1 144 ? -3.639 2.08 23.375 1 94.56 144 THR B CA 1
ATOM 3555 C C . THR B 1 144 ? -4.027 3.127 22.328 1 94.56 144 THR B C 1
ATOM 3557 O O . THR B 1 144 ? -4.43 4.238 22.688 1 94.56 144 THR B O 1
ATOM 3560 N N . LEU B 1 145 ? -3.861 2.791 21.078 1 95.81 145 LEU B N 1
ATOM 3561 C CA . LEU B 1 145 ? -4.309 3.609 19.953 1 95.81 145 LEU B CA 1
ATOM 3562 C C . LEU B 1 145 ? -5.562 3.023 19.312 1 95.81 145 LEU B C 1
ATOM 3564 O O . LEU B 1 145 ? -5.656 1.809 19.125 1 95.81 145 LEU B O 1
ATOM 3568 N N . SER B 1 146 ? -6.484 3.838 19 1 97.19 146 SER B N 1
ATOM 3569 C CA . SER B 1 146 ? -7.754 3.377 18.453 1 97.19 146 SER B CA 1
ATOM 3570 C C . SER B 1 146 ? -8.016 3.992 17.078 1 97.19 146 SER B C 1
ATOM 3572 O O . SER B 1 146 ? -7.727 5.168 16.859 1 97.19 146 SER B O 1
ATOM 3574 N N . CYS B 1 147 ? -8.508 3.232 16.266 1 97 147 CYS B N 1
ATOM 3575 C CA . CYS B 1 147 ? -8.906 3.639 14.914 1 97 147 CYS B CA 1
ATOM 3576 C C . CYS B 1 147 ? -10.336 3.213 14.617 1 97 147 CYS B C 1
ATOM 3578 O O . CYS B 1 147 ? -10.641 2.02 14.578 1 97 147 CYS B O 1
ATOM 3580 N N . SER B 1 148 ? -11.219 4.184 14.414 1 96.81 148 SER B N 1
ATOM 3581 C CA . SER B 1 148 ? -12.625 3.93 14.102 1 96.81 148 SER B CA 1
ATOM 3582 C C . SER B 1 148 ? -12.969 4.363 12.68 1 96.81 148 SER B C 1
ATOM 3584 O O . SER B 1 148 ? -12.484 5.395 12.211 1 96.81 148 SER B O 1
ATOM 3586 N N . PHE B 1 149 ? -13.781 3.529 12.062 1 95.25 149 PHE B N 1
ATOM 3587 C CA . PHE B 1 149 ? -14.141 3.844 10.688 1 95.25 149 PHE B CA 1
ATOM 3588 C C . PHE B 1 149 ? -15.508 3.258 10.336 1 95.25 149 PHE B C 1
ATOM 3590 O O . PHE B 1 149 ? -15.984 2.336 11.008 1 95.25 149 PHE B O 1
ATOM 3597 N N . ASN B 1 150 ? -16.125 3.846 9.359 1 94 150 ASN B N 1
ATOM 3598 C CA . ASN B 1 150 ? -17.406 3.387 8.852 1 94 150 ASN B CA 1
ATOM 3599 C C . ASN B 1 150 ? -17.281 2.795 7.449 1 94 150 ASN B C 1
ATOM 3601 O O . ASN B 1 150 ? -16.609 3.371 6.59 1 94 150 ASN B O 1
ATOM 3605 N N . ILE B 1 151 ? -17.859 1.65 7.32 1 93.62 151 ILE B N 1
ATOM 3606 C CA . ILE B 1 151 ? -17.812 1.022 6.004 1 93.62 151 ILE B CA 1
ATOM 3607 C C . ILE B 1 151 ? -19.219 0.943 5.418 1 93.62 151 ILE B C 1
ATOM 3609 O O . ILE B 1 151 ? -20.203 0.844 6.156 1 93.62 151 ILE B O 1
ATOM 3613 N N . SER B 1 152 ? -19.25 1.078 4.078 1 91.19 152 SER B N 1
ATOM 3614 C CA . SER B 1 152 ? -20.469 0.929 3.297 1 91.19 152 SER B CA 1
ATOM 3615 C C . SER B 1 152 ? -20.219 0.144 2.014 1 91.19 152 SER B C 1
ATOM 3617 O O . SER B 1 152 ? -19.156 0.266 1.407 1 91.19 152 SER B O 1
ATOM 3619 N N . HIS B 1 153 ? -21.141 -0.706 1.616 1 88.69 153 HIS B N 1
ATOM 3620 C CA . HIS B 1 153 ? -21.094 -1.474 0.377 1 88.69 153 HIS B CA 1
ATOM 3621 C C . HIS B 1 153 ? -19.875 -2.391 0.352 1 88.69 153 HIS B C 1
ATOM 3623 O O . HIS B 1 153 ? -19.328 -2.67 -0.716 1 88.69 153 HIS B O 1
ATOM 3629 N N . CYS B 1 154 ? -19.328 -2.668 1.501 1 90.94 154 CYS B N 1
ATOM 3630 C CA . CYS B 1 154 ? -18.172 -3.551 1.61 1 90.94 154 CYS B CA 1
ATOM 3631 C C . CYS B 1 154 ? -18.312 -4.48 2.809 1 90.94 154 CYS B C 1
ATOM 3633 O O . CYS B 1 154 ? -18.5 -4.023 3.938 1 90.94 154 CYS B O 1
ATOM 3635 N N . PRO B 1 155 ? -18.266 -5.723 2.504 1 88.56 155 PRO B N 1
ATOM 3636 C CA . PRO B 1 155 ? -18.281 -6.652 3.635 1 88.56 155 PRO B CA 1
ATOM 3637 C C . PRO B 1 155 ? -17.047 -6.527 4.523 1 88.56 155 PRO B C 1
ATOM 3639 O O . PRO B 1 155 ? -15.961 -6.207 4.035 1 88.56 155 PRO B O 1
ATOM 3642 N N . LYS B 1 156 ? -17.234 -6.844 5.746 1 87.56 156 LYS B N 1
ATOM 3643 C CA . LYS B 1 156 ? -16.172 -6.703 6.75 1 87.56 156 LYS B CA 1
ATOM 3644 C C . LYS B 1 156 ? -14.953 -7.543 6.387 1 87.56 156 LYS B C 1
ATOM 3646 O O . LYS B 1 156 ? -13.82 -7.152 6.672 1 87.56 156 LYS B O 1
ATOM 3651 N N . GLU B 1 157 ? -15.172 -8.688 5.746 1 87.69 157 GLU B N 1
ATOM 3652 C CA . GLU B 1 157 ? -14.086 -9.617 5.426 1 87.69 157 GLU B CA 1
ATOM 3653 C C . GLU B 1 157 ? -13.102 -8.992 4.434 1 87.69 157 GLU B C 1
ATOM 3655 O O . GLU B 1 157 ? -11.977 -9.477 4.285 1 87.69 157 GLU B O 1
ATOM 3660 N N . HIS B 1 158 ? -13.484 -7.93 3.805 1 89.25 158 HIS B N 1
ATOM 3661 C CA . HIS B 1 158 ? -12.633 -7.27 2.824 1 89.25 158 HIS B CA 1
ATOM 3662 C C . HIS B 1 158 ? -12.055 -5.973 3.381 1 89.25 158 HIS B C 1
ATOM 3664 O O . HIS B 1 158 ? -11.711 -5.062 2.621 1 89.25 158 HIS B O 1
ATOM 3670 N N . THR B 1 159 ? -11.992 -5.891 4.656 1 92.56 159 THR B N 1
ATOM 3671 C CA . THR B 1 159 ? -11.406 -4.723 5.305 1 92.56 159 THR B CA 1
ATOM 3672 C C . THR B 1 159 ? -10.109 -5.098 6.016 1 92.56 159 THR B C 1
ATOM 3674 O O . THR B 1 159 ? -9.875 -6.27 6.328 1 92.56 159 THR B O 1
ATOM 3677 N N . SER B 1 160 ? -9.258 -4.16 6.125 1 93.5 160 SER B N 1
ATOM 3678 C CA . SER B 1 160 ? -8.023 -4.348 6.875 1 93.5 160 SER B CA 1
ATOM 3679 C C . SER B 1 160 ? -7.551 -3.039 7.5 1 93.5 160 SER B C 1
ATOM 3681 O O . SER B 1 160 ? -7.883 -1.956 7.012 1 93.5 160 SER B O 1
ATOM 3683 N N . VAL B 1 161 ? -6.855 -3.154 8.578 1 94.75 161 VAL B N 1
ATOM 3684 C CA . VAL B 1 161 ? -6.25 -2.01 9.25 1 94.75 161 VAL B CA 1
ATOM 3685 C C . VAL B 1 161 ? -4.75 -2.24 9.406 1 94.75 161 VAL B C 1
ATOM 3687 O O . VAL B 1 161 ? -4.324 -3.289 9.898 1 94.75 161 VAL B O 1
ATOM 3690 N N . THR B 1 162 ? -4.023 -1.32 8.969 1 92.94 162 THR B N 1
ATOM 3691 C CA . THR B 1 162 ? -2.576 -1.322 9.164 1 92.94 162 THR B CA 1
ATOM 3692 C C . THR B 1 162 ? -2.141 -0.125 10 1 92.94 162 THR B C 1
ATOM 3694 O O . THR B 1 162 ? -2.625 0.991 9.797 1 92.94 162 THR B O 1
ATOM 3697 N N . TRP B 1 163 ? -1.281 -0.374 10.984 1 93.56 163 TRP B N 1
ATOM 3698 C CA . TRP B 1 163 ? -0.661 0.71 11.734 1 93.56 163 TRP B CA 1
ATOM 3699 C C . TRP B 1 163 ? 0.77 0.951 11.266 1 93.56 163 TRP B C 1
ATOM 3701 O O . TRP B 1 163 ? 1.537 0.004 11.086 1 93.56 163 TRP B O 1
ATOM 3711 N N . ARG B 1 164 ? 0.99 2.156 11.016 1 90.94 164 ARG B N 1
ATOM 3712 C CA . ARG B 1 164 ? 2.322 2.529 10.547 1 90.94 164 ARG B CA 1
ATOM 3713 C C . ARG B 1 164 ? 2.926 3.615 11.43 1 90.94 164 ARG B C 1
ATOM 3715 O O . ARG B 1 164 ? 2.211 4.48 11.938 1 90.94 164 ARG B O 1
ATOM 3722 N N . LYS B 1 165 ? 4.148 3.504 11.594 1 87.5 165 LYS B N 1
ATOM 3723 C CA . LYS B 1 165 ? 4.895 4.52 12.328 1 87.5 165 LYS B CA 1
ATOM 3724 C C . LYS B 1 165 ? 5.625 5.465 11.383 1 87.5 165 LYS B C 1
ATOM 3726 O O . LYS B 1 165 ? 6.344 5.02 10.484 1 87.5 165 LYS B O 1
ATOM 3731 N N . ASN B 1 166 ? 5.227 6.738 11.516 1 76.5 166 ASN B N 1
ATOM 3732 C CA . ASN B 1 166 ? 5.805 7.77 10.664 1 76.5 166 ASN B CA 1
ATOM 3733 C C . ASN B 1 166 ? 6.898 8.547 11.391 1 76.5 166 ASN B C 1
ATOM 3735 O O . ASN B 1 166 ? 6.621 9.547 12.055 1 76.5 166 ASN B O 1
ATOM 3739 N N . ASN B 1 167 ? 7.945 8.18 11.336 1 68.12 167 ASN B N 1
ATOM 3740 C CA . ASN B 1 167 ? 9.109 8.93 11.797 1 68.12 167 ASN B CA 1
ATOM 3741 C C . ASN B 1 167 ? 10.094 9.188 10.656 1 68.12 167 ASN B C 1
ATOM 3743 O O . ASN B 1 167 ? 9.766 9.891 9.695 1 68.12 167 ASN B O 1
ATOM 3747 N N . LEU B 1 168 ? 11.062 8.508 10.68 1 63.47 168 LEU B N 1
ATOM 3748 C CA . LEU B 1 168 ? 12.023 8.594 9.586 1 63.47 168 LEU B CA 1
ATOM 3749 C C . LEU B 1 168 ? 11.562 7.754 8.398 1 63.47 168 LEU B C 1
ATOM 3751 O O . LEU B 1 168 ? 11.992 7.984 7.266 1 63.47 168 LEU B O 1
ATOM 3755 N N . ALA B 1 169 ? 10.57 6.91 8.766 1 69.75 169 ALA B N 1
ATOM 3756 C CA . ALA B 1 169 ? 10.031 6.035 7.727 1 69.75 169 ALA B CA 1
ATOM 3757 C C . ALA B 1 169 ? 8.555 5.727 7.98 1 69.75 169 ALA B C 1
ATOM 3759 O O . ALA B 1 169 ? 8.047 5.953 9.086 1 69.75 169 ALA B O 1
ATOM 3760 N N . PHE B 1 170 ? 7.941 5.395 7 1 79.12 170 PHE B N 1
ATOM 3761 C CA . PHE B 1 170 ? 6.551 4.965 7.078 1 79.12 170 PHE B CA 1
ATOM 3762 C C . PHE B 1 170 ? 6.461 3.447 7.176 1 79.12 170 PHE B C 1
ATOM 3764 O O . PHE B 1 170 ? 5.98 2.787 6.254 1 79.12 170 PHE B O 1
ATOM 3771 N N . ARG B 1 171 ? 6.848 2.943 8.344 1 83.25 171 ARG B N 1
ATOM 3772 C CA . ARG B 1 171 ? 7.004 1.506 8.539 1 83.25 171 ARG B CA 1
ATOM 3773 C C . ARG B 1 171 ? 5.715 0.88 9.062 1 83.25 171 ARG B C 1
ATOM 3775 O O . ARG B 1 171 ? 5.027 1.469 9.898 1 83.25 171 ARG B O 1
ATOM 3782 N N . MET B 1 172 ? 5.547 -0.287 8.625 1 86.75 172 MET B N 1
ATOM 3783 C CA . MET B 1 172 ? 4.371 -1.021 9.094 1 86.75 172 MET B CA 1
ATOM 3784 C C . MET B 1 172 ? 4.641 -1.676 10.445 1 86.75 172 MET B C 1
ATOM 3786 O O . MET B 1 172 ? 5.668 -2.33 10.625 1 86.75 172 MET B O 1
ATOM 3790 N N . ILE B 1 173 ? 3.723 -1.509 11.375 1 87.25 173 ILE B N 1
ATOM 3791 C CA . ILE B 1 173 ? 3.842 -2.053 12.719 1 87.25 173 ILE B CA 1
ATOM 3792 C C . ILE B 1 173 ? 2.938 -3.275 12.867 1 87.25 173 ILE B C 1
ATOM 3794 O O . ILE B 1 173 ? 3.312 -4.258 13.508 1 87.25 173 ILE B O 1
ATOM 3798 N N . SER B 1 174 ? 1.896 -3.184 12.281 1 90.19 174 SER B N 1
ATOM 3799 C CA . SER B 1 174 ? 0.934 -4.277 12.398 1 90.19 174 SER B CA 1
ATOM 3800 C C . SER B 1 174 ? -0.037 -4.285 11.219 1 90.19 174 SER B C 1
ATOM 3802 O O . SER B 1 174 ? -0.164 -3.287 10.508 1 90.19 174 SER B O 1
ATOM 3804 N N . TRP B 1 175 ? -0.619 -5.402 10.992 1 89.56 175 TRP B N 1
ATOM 3805 C CA . TRP B 1 175 ? -1.676 -5.617 10.016 1 89.56 175 TRP B CA 1
ATOM 3806 C C . TRP B 1 175 ? -2.766 -6.523 10.57 1 89.56 175 TRP B C 1
ATOM 3808 O O . TRP B 1 175 ? -2.471 -7.57 11.156 1 89.56 175 TRP B O 1
ATOM 3818 N N . THR B 1 176 ? -3.945 -6.074 10.414 1 91.25 176 THR B N 1
ATOM 3819 C CA . THR B 1 176 ? -5.086 -6.855 10.883 1 91.25 176 THR B CA 1
ATOM 3820 C C . THR B 1 176 ? -6.172 -6.918 9.82 1 91.25 176 THR B C 1
ATOM 3822 O O . THR B 1 176 ? 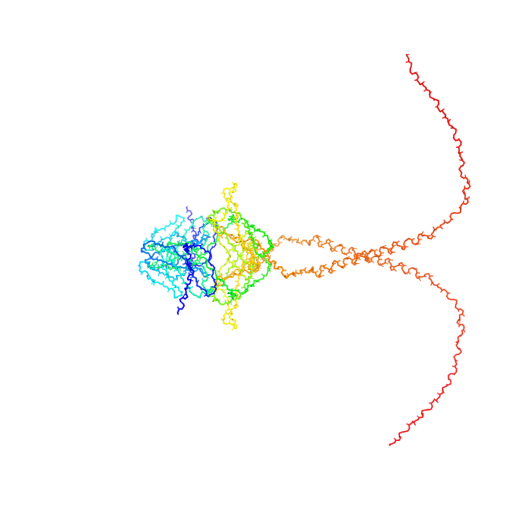-6.527 -5.898 9.227 1 91.25 176 THR B O 1
ATOM 3825 N N . SER B 1 177 ? -6.664 -8.086 9.586 1 87.75 177 SER B N 1
ATOM 3826 C CA . SER B 1 177 ? -7.738 -8.258 8.617 1 87.75 177 SER B CA 1
ATOM 3827 C C . SER B 1 177 ? -9.109 -8.109 9.273 1 87.75 177 SER B C 1
ATOM 3829 O O . SER B 1 177 ? -9.227 -8.188 10.5 1 87.75 177 SER B O 1
ATOM 3831 N N . GLY B 1 178 ? -10.094 -7.926 8.438 1 83.06 178 GLY B N 1
ATOM 3832 C CA . GLY B 1 178 ? -11.461 -7.77 8.906 1 83.06 178 GLY B CA 1
ATOM 3833 C C . GLY B 1 178 ? -11.992 -9.008 9.617 1 83.06 178 GLY B C 1
ATOM 3834 O O . GLY B 1 178 ? -12.953 -8.922 10.383 1 83.06 178 GLY B O 1
ATOM 3835 N N . ASN B 1 179 ? -11.383 -10.07 9.391 1 77.75 179 ASN B N 1
ATOM 3836 C CA . ASN B 1 179 ? -11.812 -11.312 10.031 1 77.75 179 ASN B CA 1
ATOM 3837 C C . ASN B 1 179 ? -11.18 -11.477 11.406 1 77.75 179 ASN B C 1
ATOM 3839 O O . ASN B 1 179 ? -11.562 -12.375 12.164 1 77.75 179 ASN B O 1
ATOM 3843 N N . ASP B 1 180 ? -10.359 -10.664 11.703 1 83.56 180 ASP B N 1
ATOM 3844 C CA . ASP B 1 180 ? -9.594 -10.805 12.938 1 83.56 180 ASP B CA 1
ATOM 3845 C C . ASP B 1 180 ? -10.086 -9.828 14 1 83.56 180 ASP B C 1
ATOM 3847 O O . ASP B 1 180 ? -11.266 -9.836 14.359 1 83.56 180 ASP B O 1
ATOM 3851 N N . ASP B 1 181 ? -9.234 -9.039 14.539 1 84.69 181 ASP B N 1
ATOM 3852 C CA . ASP B 1 181 ? -9.484 -8.211 15.711 1 84.69 181 ASP B CA 1
ATOM 3853 C C . ASP B 1 181 ? -10.062 -6.852 15.312 1 84.69 181 ASP B C 1
ATOM 3855 O O . ASP B 1 181 ? -9.633 -5.816 15.82 1 84.69 181 ASP B O 1
ATOM 3859 N N . ILE B 1 182 ? -10.922 -6.859 14.328 1 91.19 182 ILE B N 1
ATOM 3860 C CA . ILE B 1 182 ? -11.688 -5.66 14 1 91.19 182 ILE B CA 1
ATOM 3861 C C . ILE B 1 182 ? -13.141 -5.852 14.414 1 91.19 182 ILE B C 1
ATOM 3863 O O . ILE B 1 182 ? -13.805 -6.789 13.961 1 91.19 182 ILE B O 1
ATOM 3867 N N . THR B 1 183 ? -13.672 -5.027 15.289 1 92.25 183 THR B N 1
ATOM 3868 C CA . THR B 1 183 ? -15.047 -5.117 15.773 1 92.25 183 THR B CA 1
ATOM 3869 C C . THR B 1 183 ? -15.953 -4.18 14.984 1 92.25 183 THR B C 1
ATOM 3871 O O . THR B 1 183 ? -15.703 -2.977 14.914 1 92.25 183 THR B O 1
ATOM 3874 N N . CYS B 1 184 ? -16.953 -4.797 14.445 1 91.31 184 CYS B N 1
ATOM 3875 C CA . CYS B 1 184 ? -17.875 -3.992 13.664 1 91.31 184 CYS B CA 1
ATOM 3876 C C . CYS B 1 184 ? -19.297 -4.133 14.203 1 91.31 184 CYS B C 1
ATOM 3878 O O . CYS B 1 184 ? -19.688 -5.203 14.664 1 91.31 184 CYS B O 1
ATOM 3880 N N . GLN B 1 185 ? -20.031 -3.041 14.219 1 90.31 185 GLN B N 1
ATOM 3881 C CA . GLN B 1 185 ? -21.453 -3.002 14.562 1 90.31 185 GLN B CA 1
ATOM 3882 C C . GLN B 1 185 ? -22.297 -2.529 13.375 1 90.31 185 GLN B C 1
ATOM 3884 O O . GLN B 1 185 ? -22.047 -1.462 12.812 1 90.31 185 GLN B O 1
ATOM 3889 N N . ASN B 1 186 ? -23.219 -3.363 13.047 1 85.12 186 ASN B N 1
ATOM 3890 C CA . ASN B 1 186 ? -24.078 -2.994 11.938 1 85.12 186 ASN B CA 1
ATOM 3891 C C . ASN B 1 186 ? -24.938 -1.777 12.281 1 85.12 186 ASN B C 1
ATOM 3893 O O . ASN B 1 186 ? -25.406 -1.638 13.414 1 85.12 186 ASN B O 1
ATOM 3897 N N . ARG B 1 187 ? -25.031 -0.897 11.297 1 75.19 187 ARG B N 1
ATOM 3898 C CA . ARG B 1 187 ? -25.891 0.268 11.461 1 75.19 187 ARG B CA 1
ATOM 3899 C C . ARG B 1 187 ? -27.281 -0.001 10.914 1 75.19 187 ARG B C 1
ATOM 3901 O O . ARG B 1 187 ? -27.547 -1.072 10.359 1 75.19 187 ARG B O 1
ATOM 3908 N N . VAL B 1 188 ? -28.172 0.881 11.148 1 66.25 188 VAL B N 1
ATOM 3909 C CA . VAL B 1 188 ? -29.594 0.748 10.805 1 66.25 188 VAL B CA 1
ATOM 3910 C C . VAL B 1 188 ? -29.734 0.346 9.344 1 66.25 188 VAL B C 1
ATOM 3912 O O . VAL B 1 188 ? -30.531 -0.526 9.008 1 66.25 188 VAL B O 1
ATOM 3915 N N . ASN B 1 189 ? -28.875 0.961 8.523 1 64.12 189 ASN B N 1
ATOM 3916 C CA . ASN B 1 189 ? -28.844 0.531 7.133 1 64.12 189 ASN B CA 1
ATOM 3917 C C . ASN B 1 189 ? -27.922 -0.669 6.934 1 64.12 189 ASN B C 1
ATOM 3919 O O . ASN B 1 189 ? -26.734 -0.601 7.242 1 64.12 189 ASN B O 1
ATOM 3923 N N . HIS B 1 190 ? -28.422 -1.716 6.594 1 64.19 190 HIS B N 1
ATOM 3924 C CA . HIS B 1 190 ? -27.797 -3.035 6.578 1 64.19 190 HIS B CA 1
ATOM 3925 C C . HIS B 1 190 ? -26.547 -3.045 5.715 1 64.19 190 HIS B C 1
ATOM 3927 O O . HIS B 1 190 ? -25.75 -3.988 5.77 1 64.19 190 HIS B O 1
ATOM 3933 N N . ARG B 1 191 ? -26.297 -1.921 5.062 1 76 191 ARG B N 1
ATOM 3934 C CA . ARG B 1 191 ? -25.125 -1.957 4.199 1 76 191 ARG B CA 1
ATOM 3935 C C . ARG B 1 191 ? -24 -1.08 4.758 1 76 191 ARG B C 1
ATOM 3937 O O . ARG B 1 191 ? -23.016 -0.817 4.074 1 76 191 ARG B O 1
ATOM 3944 N N . GLU B 1 192 ? -24.312 -0.633 6.051 1 87.62 192 GLU B N 1
ATOM 3945 C CA . GLU B 1 192 ? -23.312 0.202 6.703 1 87.62 192 GLU B CA 1
ATOM 3946 C C . GLU B 1 192 ? -22.906 -0.369 8.062 1 87.62 192 GLU B C 1
ATOM 3948 O O . GLU B 1 192 ? -23.719 -1.002 8.734 1 87.62 192 GLU B O 1
ATOM 3953 N N . ALA B 1 193 ? -21.703 -0.288 8.359 1 92.56 193 ALA B N 1
ATOM 3954 C CA . ALA B 1 193 ? -21.203 -0.754 9.648 1 92.56 193 ALA B CA 1
ATOM 3955 C C . ALA B 1 193 ? -20.172 0.212 10.227 1 92.56 193 ALA B C 1
ATOM 3957 O O . ALA B 1 193 ? -19.438 0.863 9.477 1 92.56 193 ALA B O 1
ATOM 3958 N N . SER B 1 194 ? -20.234 0.354 11.531 1 94.31 194 SER B N 1
ATOM 3959 C CA . SER B 1 194 ? -19.188 1.067 12.258 1 94.31 194 SER B CA 1
ATOM 3960 C C . SER B 1 194 ? -18.188 0.1 12.859 1 94.31 194 SER B C 1
ATOM 3962 O O . SER B 1 194 ? -18.547 -0.82 13.594 1 94.31 194 SER B O 1
ATOM 3964 N N . CYS B 1 195 ? -16.922 0.361 12.547 1 95.62 195 CYS B N 1
ATOM 3965 C CA . CYS B 1 195 ? -15.891 -0.577 12.969 1 95.62 195 CYS B CA 1
ATOM 3966 C C . CYS B 1 195 ? -14.82 0.123 13.797 1 95.62 195 CYS B C 1
ATOM 3968 O O . CYS B 1 195 ? -14.625 1.333 13.672 1 95.62 195 CYS B O 1
ATOM 3970 N N . VAL B 1 196 ? -14.18 -0.664 14.664 1 96.38 196 VAL B N 1
ATOM 3971 C CA . VAL B 1 196 ? -13.125 -0.126 15.516 1 96.38 196 VAL B CA 1
ATOM 3972 C C . VAL B 1 196 ? -11.992 -1.147 15.648 1 96.38 196 VAL B C 1
ATOM 3974 O O . VAL B 1 196 ? -12.25 -2.35 15.758 1 96.38 196 VAL B O 1
ATOM 3977 N N . HIS B 1 197 ? -10.781 -0.708 15.562 1 96.81 197 HIS B N 1
ATOM 3978 C CA . HIS B 1 197 ? -9.594 -1.5 15.859 1 96.81 197 HIS B CA 1
ATOM 3979 C C . HIS B 1 197 ? -8.703 -0.787 16.875 1 96.81 197 HIS B C 1
ATOM 3981 O O . HIS B 1 197 ? -8.492 0.424 16.766 1 96.81 197 HIS B O 1
ATOM 3987 N N . ASN B 1 198 ? -8.188 -1.554 17.766 1 96.31 198 ASN B N 1
ATOM 3988 C CA . ASN B 1 198 ? -7.289 -1.012 18.781 1 96.31 198 ASN B CA 1
ATOM 3989 C C . ASN B 1 198 ? -5.898 -1.638 18.703 1 96.31 198 ASN B C 1
ATOM 3991 O O . ASN B 1 198 ? -5.77 -2.857 18.594 1 96.31 198 ASN B O 1
ATOM 3995 N N . LEU B 1 199 ? -4.914 -0.822 18.688 1 94.81 199 LEU B N 1
ATOM 3996 C CA . LEU B 1 199 ? -3.527 -1.267 18.797 1 94.81 199 LEU B CA 1
ATOM 3997 C C . LEU B 1 199 ? -2.98 -1.024 20.188 1 94.81 199 LEU B C 1
ATOM 3999 O O . LEU B 1 199 ? -2.998 0.106 20.688 1 94.81 199 LEU B O 1
ATOM 4003 N N . ILE B 1 200 ? -2.49 -1.983 20.797 1 93.56 200 ILE B N 1
ATOM 4004 C CA . ILE B 1 200 ? -1.919 -1.859 22.125 1 93.56 200 ILE B CA 1
ATOM 4005 C C . ILE B 1 200 ? -0.396 -1.94 22.047 1 93.56 200 ILE B C 1
ATOM 4007 O O . ILE B 1 200 ? 0.155 -2.947 21.594 1 93.56 200 ILE B O 1
ATOM 4011 N N . LEU B 1 201 ? 0.263 -0.935 22.391 1 91.62 201 LEU B N 1
ATOM 4012 C CA . LEU B 1 201 ? 1.717 -0.907 22.516 1 91.62 201 LEU B CA 1
ATOM 4013 C C . LEU B 1 201 ? 2.146 -1.122 23.953 1 91.62 201 LEU B C 1
ATOM 4015 O O . LEU B 1 201 ? 1.893 -0.274 24.812 1 91.62 201 LEU B O 1
ATOM 4019 N N . LYS B 1 202 ? 2.771 -2.131 24.156 1 90.19 202 LYS B N 1
ATOM 4020 C CA . LYS B 1 202 ? 3.174 -2.463 25.516 1 90.19 202 LYS B CA 1
ATOM 4021 C C . LYS B 1 202 ? 4.602 -1.999 25.797 1 90.19 202 LYS B C 1
ATOM 4023 O O . LYS B 1 202 ? 5.43 -1.941 24.891 1 90.19 202 LYS B O 1
ATOM 4028 N N . ASN B 1 203 ? 4.859 -1.664 27.062 1 85.94 203 ASN B N 1
ATOM 4029 C CA . ASN B 1 203 ? 6.199 -1.299 27.516 1 85.94 203 ASN B CA 1
ATOM 4030 C C . ASN B 1 203 ? 6.82 -0.227 26.625 1 85.94 203 ASN B C 1
ATOM 4032 O O . ASN B 1 203 ? 7.887 -0.438 26.047 1 85.94 203 ASN B O 1
ATOM 4036 N N . ALA B 1 204 ? 6.176 0.821 26.688 1 82.19 204 ALA B N 1
ATOM 4037 C CA . ALA B 1 204 ? 6.629 1.931 25.859 1 82.19 204 ALA B CA 1
ATOM 4038 C C . ALA B 1 204 ? 8.078 2.295 26.172 1 82.19 204 ALA B C 1
ATOM 4040 O O . ALA B 1 204 ? 8.469 2.383 27.328 1 82.19 204 ALA B O 1
ATOM 4041 N N . SER B 1 205 ? 8.914 2.197 25.219 1 82.81 205 SER B N 1
ATOM 4042 C CA . SER B 1 205 ? 10.297 2.65 25.281 1 82.81 205 SER B CA 1
ATOM 4043 C C . SER B 1 205 ? 10.562 3.758 24.266 1 82.81 205 SER B C 1
ATOM 4045 O O . SER B 1 205 ? 9.641 4.246 23.625 1 82.81 205 SER B O 1
ATOM 4047 N N . SER B 1 206 ? 11.773 4.289 24.281 1 77 206 SER B N 1
ATOM 4048 C CA . SER B 1 206 ? 12.148 5.359 23.375 1 77 206 SER B CA 1
ATOM 4049 C C . SER B 1 206 ? 11.859 4.969 21.922 1 77 206 SER B C 1
ATOM 4051 O O . SER B 1 206 ? 11.68 5.836 21.062 1 77 206 SER B O 1
ATOM 4053 N N . SER B 1 207 ? 11.727 3.689 21.766 1 76.75 207 SER B N 1
ATOM 4054 C CA . SER B 1 207 ? 11.477 3.207 20.422 1 76.75 207 SER B CA 1
ATOM 4055 C C . SER B 1 207 ? 10.047 3.527 19.969 1 76.75 207 SER B C 1
ATOM 4057 O O . SER B 1 207 ? 9.766 3.584 18.781 1 76.75 207 SER B O 1
ATOM 4059 N N . GLU B 1 208 ? 9.32 3.818 21.016 1 79.25 208 GLU B N 1
ATOM 4060 C CA . GLU B 1 208 ? 7.926 4.07 20.672 1 79.25 208 GLU B CA 1
ATOM 4061 C C . GLU B 1 208 ? 7.68 5.551 20.422 1 79.25 208 GLU B C 1
ATOM 4063 O O . GLU B 1 208 ? 6.602 5.938 19.969 1 79.25 208 GLU B O 1
ATOM 4068 N N . ASP B 1 209 ? 8.609 6.312 20.625 1 84.44 209 ASP B N 1
ATOM 4069 C CA . ASP B 1 209 ? 8.461 7.73 20.312 1 84.44 209 ASP B CA 1
ATOM 4070 C C . ASP B 1 209 ? 8.297 7.945 18.812 1 84.44 209 ASP B C 1
ATOM 4072 O O . ASP B 1 209 ? 9.102 7.457 18.016 1 84.44 209 ASP B O 1
ATOM 4076 N N . GLY B 1 210 ? 7.223 8.539 18.5 1 88.12 210 GLY B N 1
ATOM 4077 C CA . GLY B 1 210 ? 6.945 8.781 17.094 1 88.12 210 GLY B CA 1
ATOM 4078 C C . GLY B 1 210 ? 5.469 8.977 16.797 1 88.12 210 GLY B C 1
ATOM 4079 O O . GLY B 1 210 ? 4.652 9.047 17.719 1 88.12 210 GLY B O 1
ATOM 4080 N N . THR B 1 211 ? 5.168 9.227 15.57 1 90.88 211 THR B N 1
ATOM 4081 C CA . THR B 1 211 ? 3.789 9.391 15.125 1 90.88 211 THR B CA 1
ATOM 4082 C C . THR B 1 211 ? 3.268 8.102 14.492 1 90.88 211 THR B C 1
ATOM 4084 O O . THR B 1 211 ? 3.906 7.543 13.602 1 90.88 211 THR B O 1
ATOM 4087 N N . TYR B 1 212 ? 2.16 7.699 15.008 1 92.69 212 TYR B N 1
ATOM 4088 C CA . TYR B 1 212 ? 1.532 6.477 14.516 1 92.69 212 TYR B CA 1
ATOM 4089 C C . TYR B 1 212 ? 0.294 6.801 13.688 1 92.69 212 TYR B C 1
ATOM 4091 O O . TYR B 1 212 ? -0.545 7.605 14.102 1 92.69 212 TYR B O 1
ATOM 4099 N N . LEU B 1 213 ? 0.186 6.18 12.547 1 92.06 213 LEU B N 1
ATOM 4100 C CA . LEU B 1 213 ? -0.954 6.363 11.656 1 92.06 213 LEU B CA 1
ATOM 4101 C C . LEU B 1 213 ? -1.647 5.031 11.375 1 92.06 213 LEU B C 1
ATOM 4103 O O . LEU B 1 213 ? -0.986 4.012 11.172 1 92.06 213 LEU B O 1
ATOM 4107 N N . CYS B 1 214 ? -2.92 5.051 11.477 1 95 214 CYS B N 1
ATOM 4108 C CA . CYS B 1 214 ? -3.654 3.877 11.016 1 95 214 CYS B CA 1
ATOM 4109 C C . CYS B 1 214 ? -4.078 4.035 9.562 1 95 214 CYS B C 1
ATOM 4111 O O . CYS B 1 214 ? -4.445 5.133 9.133 1 95 214 CYS B O 1
ATOM 4113 N N . VAL B 1 215 ? -3.879 3.1 8.828 1 91.81 215 VAL B N 1
ATOM 4114 C CA . VAL B 1 215 ? -4.301 3.023 7.43 1 91.81 215 VAL B CA 1
ATOM 4115 C C . VAL B 1 215 ? -5.406 1.981 7.281 1 91.81 215 VAL B C 1
ATOM 4117 O O . VAL B 1 215 ? -5.176 0.788 7.496 1 91.81 215 VAL B O 1
ATOM 4120 N N . VAL B 1 216 ? -6.559 2.426 6.879 1 94.12 216 VAL B N 1
ATOM 4121 C CA . VAL B 1 216 ? -7.707 1.534 6.75 1 94.12 216 VAL B CA 1
ATOM 4122 C C . VAL B 1 216 ? -7.996 1.274 5.273 1 94.12 216 VAL B C 1
ATOM 4124 O O . VAL B 1 216 ? -7.98 2.199 4.457 1 94.12 216 VAL B O 1
ATOM 4127 N N . THR B 1 217 ? -8.188 0.049 4.965 1 92.88 217 THR B N 1
ATOM 4128 C CA . THR B 1 217 ? -8.562 -0.336 3.609 1 92.88 217 THR B CA 1
ATOM 4129 C C . THR B 1 217 ? -9.859 -1.142 3.619 1 92.88 217 THR B C 1
ATOM 4131 O O . THR B 1 217 ? -10.008 -2.078 4.406 1 92.88 217 THR B O 1
ATOM 4134 N N . ALA B 1 218 ? -10.836 -0.767 2.83 1 93.31 218 ALA B N 1
ATOM 4135 C CA . ALA B 1 218 ? -12.086 -1.485 2.627 1 93.31 218 ALA B CA 1
ATOM 4136 C C . ALA B 1 218 ? -12.391 -1.641 1.14 1 93.31 218 ALA B C 1
ATOM 4138 O O . ALA B 1 218 ? -12.664 -0.656 0.449 1 93.31 218 ALA B O 1
ATOM 4139 N N . CYS B 1 219 ? -12.43 -2.844 0.661 1 91.62 219 CYS B N 1
ATOM 4140 C CA . CYS B 1 219 ? -12.68 -3.143 -0.746 1 91.62 219 CYS B CA 1
ATOM 4141 C C . CYS B 1 219 ? -11.812 -2.264 -1.646 1 91.62 219 CYS B C 1
ATOM 4143 O O . CYS B 1 219 ? -12.32 -1.644 -2.584 1 91.62 219 CYS B O 1
ATOM 4145 N N . GLY B 1 220 ? -10.516 -2.186 -1.233 1 88.12 220 GLY B N 1
ATOM 4146 C CA . GLY B 1 220 ? -9.547 -1.472 -2.047 1 88.12 220 GLY B CA 1
ATOM 4147 C C . GLY B 1 220 ? -9.492 0.014 -1.746 1 88.12 220 GLY B C 1
ATOM 4148 O O . GLY B 1 220 ? -8.516 0.687 -2.082 1 88.12 220 GLY B O 1
ATOM 4149 N N . ASP B 1 221 ? -10.633 0.575 -1.2 1 89.31 221 ASP B N 1
ATOM 4150 C CA . ASP B 1 221 ? -10.648 1.971 -0.774 1 89.31 221 ASP B CA 1
ATOM 4151 C C . ASP B 1 221 ? -9.805 2.172 0.482 1 89.31 221 ASP B C 1
ATOM 4153 O O . ASP B 1 221 ? -9.883 1.38 1.423 1 89.31 221 ASP B O 1
ATOM 4157 N N . THR B 1 222 ? -8.945 3.199 0.416 1 90.94 222 THR B N 1
ATOM 4158 C CA . THR B 1 222 ? -8.016 3.387 1.523 1 90.94 222 THR B CA 1
ATOM 4159 C C . THR B 1 222 ? -8.109 4.805 2.074 1 90.94 222 THR B C 1
ATOM 4161 O O . THR B 1 222 ? -8.25 5.766 1.313 1 90.94 222 THR B O 1
ATOM 4164 N N . LEU B 1 223 ? -8.094 4.918 3.406 1 91.31 223 LEU B N 1
ATOM 4165 C CA . LEU B 1 223 ? -8.039 6.199 4.098 1 91.31 223 LEU B CA 1
ATOM 4166 C C . LEU B 1 223 ? -7.008 6.168 5.219 1 91.31 223 LEU B C 1
ATOM 4168 O O . LEU B 1 223 ? -6.762 5.117 5.812 1 91.31 223 LEU B O 1
ATOM 4172 N N . LEU B 1 224 ? -6.406 7.293 5.418 1 89.19 224 LEU B N 1
ATOM 4173 C CA . LEU B 1 224 ? -5.414 7.434 6.477 1 89.19 224 LEU B CA 1
ATOM 4174 C C . LEU B 1 224 ? -6.016 8.125 7.699 1 89.19 224 LEU B C 1
ATOM 4176 O O . LEU B 1 224 ? -6.793 9.07 7.559 1 89.19 224 LEU B O 1
ATOM 4180 N N . GLY B 1 225 ? -5.668 7.621 8.828 1 90.25 225 GLY B N 1
ATOM 4181 C CA . GLY B 1 225 ? -6.004 8.344 10.047 1 90.25 225 GLY B CA 1
ATOM 4182 C C . GLY B 1 225 ? -5.211 9.633 10.211 1 90.25 225 GLY B C 1
ATOM 4183 O O . GLY B 1 225 ? -4.258 9.883 9.469 1 90.25 225 GLY B O 1
ATOM 4184 N N . THR B 1 226 ? -5.641 10.445 11.18 1 88.62 226 THR B N 1
ATOM 4185 C CA . THR B 1 226 ? -5.012 11.742 11.398 1 88.62 226 THR B CA 1
ATOM 4186 C C . THR B 1 226 ? -3.666 11.578 12.102 1 88.62 226 THR B C 1
ATOM 4188 O O . THR B 1 226 ? -2.832 12.484 12.078 1 88.62 226 THR B O 1
ATOM 4191 N N . GLY B 1 227 ? -3.463 10.484 12.742 1 91.25 227 GLY B N 1
ATOM 4192 C CA . GLY B 1 227 ? -2.195 10.227 13.414 1 91.25 227 GLY B CA 1
ATOM 4193 C C . GLY B 1 227 ? -2.252 10.469 14.906 1 91.25 227 GLY B C 1
ATOM 4194 O O . GLY B 1 227 ? -3.023 11.305 15.383 1 91.25 227 GLY B O 1
ATOM 4195 N N . THR B 1 228 ? -1.475 9.727 15.609 1 93.94 228 THR B N 1
ATOM 4196 C CA . THR B 1 228 ? -1.267 9.891 17.047 1 93.94 228 THR B CA 1
ATOM 4197 C C . THR B 1 228 ? 0.212 10.109 17.344 1 93.94 228 THR B C 1
ATOM 4199 O O . THR B 1 228 ? 1.05 9.266 17.031 1 93.94 228 THR B O 1
ATOM 4202 N N . ARG B 1 229 ? 0.522 11.195 17.969 1 93.44 229 ARG B N 1
ATOM 4203 C CA . ARG B 1 229 ? 1.894 11.461 18.391 1 93.44 229 ARG B CA 1
ATOM 4204 C C . ARG B 1 229 ? 2.143 10.961 19.812 1 93.44 229 ARG B C 1
ATOM 4206 O O . ARG B 1 229 ? 1.476 11.398 20.75 1 93.44 229 ARG B O 1
ATOM 4213 N N . ILE B 1 230 ? 3.094 10.078 19.922 1 91.5 230 ILE B N 1
ATOM 4214 C CA . ILE B 1 230 ? 3.5 9.586 21.234 1 91.5 230 ILE B CA 1
ATOM 4215 C C . ILE B 1 230 ? 4.824 10.227 21.641 1 91.5 230 ILE B C 1
ATOM 4217 O O . ILE B 1 230 ? 5.812 10.141 20.906 1 91.5 230 ILE B O 1
ATOM 4221 N N . HIS B 1 231 ? 4.848 10.883 22.75 1 90.56 231 HIS B N 1
ATOM 4222 C CA . HIS B 1 231 ? 6.059 11.469 23.312 1 90.56 231 HIS B CA 1
ATOM 4223 C C . HIS B 1 231 ? 6.465 10.766 24.594 1 90.56 231 HIS B C 1
ATOM 4225 O O . HIS B 1 231 ? 5.68 10.688 25.547 1 90.56 231 HIS B O 1
ATOM 4231 N N . LEU B 1 232 ? 7.648 10.25 24.547 1 86.19 232 LEU B N 1
ATOM 4232 C CA . LEU B 1 232 ? 8.148 9.594 25.75 1 86.19 232 LEU B CA 1
ATOM 4233 C C . LEU B 1 232 ? 9.039 10.531 26.547 1 86.19 232 LEU B C 1
ATOM 4235 O O . LEU B 1 232 ? 9.945 11.164 26 1 86.19 232 LEU B O 1
ATOM 4239 N N . PHE B 1 233 ? 8.57 10.93 27.719 1 76.5 233 PHE B N 1
ATOM 4240 C CA . PHE B 1 233 ? 9.328 11.805 28.609 1 76.5 233 PHE B CA 1
ATOM 4241 C C . PHE B 1 233 ? 10.422 11.023 29.328 1 76.5 233 PHE B C 1
ATOM 4243 O O . PHE B 1 233 ? 10.156 9.953 29.891 1 76.5 233 PHE B O 1
ATOM 4250 N N . ASN B 1 234 ? 11.539 11.031 28.734 1 62 234 ASN B N 1
ATOM 4251 C CA . ASN B 1 234 ? 12.578 10.586 29.656 1 62 234 ASN B CA 1
ATOM 4252 C C . ASN B 1 234 ? 12.797 11.586 30.781 1 62 234 ASN B C 1
ATOM 4254 O O . ASN B 1 234 ? 12.766 12.797 30.547 1 62 234 ASN B O 1
ATOM 4258 N N . ASP B 1 235 ? 12.328 11.344 31.984 1 53.94 235 ASP B N 1
ATOM 4259 C CA . ASP B 1 235 ? 12.547 12.195 33.156 1 53.94 235 ASP B CA 1
ATOM 4260 C C . ASP B 1 235 ? 13.773 13.086 32.969 1 53.94 235 ASP B C 1
ATOM 4262 O O . ASP B 1 235 ? 13.992 14.039 33.719 1 53.94 235 ASP B O 1
ATOM 4266 N N . THR B 1 236 ? 14.758 12.547 32.375 1 50.31 236 THR B N 1
ATOM 4267 C CA . THR B 1 236 ? 15.906 13.406 32.625 1 50.31 236 THR B CA 1
ATOM 4268 C C . THR B 1 236 ? 15.719 14.773 31.984 1 50.31 236 THR B C 1
ATOM 4270 O O . THR B 1 236 ? 16.203 15.781 32.5 1 50.31 236 THR B O 1
ATOM 4273 N N . LEU B 1 237 ? 15.68 14.836 30.641 1 43.56 237 LEU B N 1
ATOM 4274 C CA . LEU B 1 237 ? 15.891 16.172 30.078 1 43.56 237 LEU B CA 1
ATOM 4275 C C . LEU B 1 237 ? 14.602 16.984 30.094 1 43.56 237 LEU B C 1
ATOM 4277 O O . LEU B 1 237 ? 13.617 16.609 29.469 1 43.56 237 LEU B O 1
ATOM 4281 N N . LEU B 1 238 ? 14.203 17.484 31.203 1 41.97 238 LEU B N 1
ATOM 4282 C CA . LEU B 1 238 ? 13.32 18.641 31.344 1 41.97 238 LEU B CA 1
ATOM 4283 C C . LEU B 1 238 ? 13.414 19.531 30.109 1 41.97 238 LEU B C 1
ATOM 4285 O O . LEU B 1 238 ? 14.414 20.234 29.922 1 41.97 238 LEU B O 1
ATOM 4289 N N . GLU B 1 239 ? 13.227 19.109 29.078 1 44.31 239 GLU B N 1
ATOM 4290 C CA . GLU B 1 239 ? 13.148 20.156 28.047 1 44.31 239 GLU B CA 1
ATOM 4291 C C . GLU B 1 239 ? 12.242 21.297 28.5 1 44.31 239 GLU B C 1
ATOM 4293 O O . GLU B 1 239 ? 11.039 21.109 28.672 1 44.31 239 GLU B O 1
ATOM 4298 N N . VAL B 1 240 ? 12.766 22.156 29.359 1 39.59 240 VAL B N 1
ATOM 4299 C CA . VAL B 1 240 ? 12.266 23.5 29.641 1 39.59 240 VAL B CA 1
ATOM 4300 C C . VAL B 1 240 ? 11.688 24.094 28.359 1 39.59 240 VAL B C 1
ATOM 4302 O O . VAL B 1 240 ? 12.43 24.469 27.438 1 39.59 240 VAL B O 1
ATOM 4305 N N . PHE B 1 241 ? 10.789 23.531 27.812 1 44.62 241 PHE B N 1
ATOM 4306 C CA . PHE B 1 241 ? 10.078 24.359 26.844 1 44.62 241 PHE B CA 1
ATOM 4307 C C . PHE B 1 241 ? 9.883 25.781 27.391 1 44.62 241 PHE B C 1
ATOM 4309 O O . PHE B 1 241 ? 9.094 25.984 28.312 1 44.62 241 PHE B O 1
ATOM 4316 N N . GLY B 1 242 ? 10.945 26.516 27.516 1 42.03 242 GLY B N 1
ATOM 4317 C CA . GLY B 1 242 ? 10.859 27.938 27.812 1 42.03 242 GLY B CA 1
ATOM 4318 C C . GLY B 1 242 ? 9.805 28.641 26.984 1 42.03 242 GLY B C 1
ATOM 4319 O O . GLY B 1 242 ? 9.531 28.266 25.844 1 42.03 242 GLY B O 1
ATOM 4320 N N . PRO B 1 243 ? 8.773 29.078 27.641 1 48.06 243 PRO B N 1
ATOM 4321 C CA . PRO B 1 243 ? 7.867 29.953 26.891 1 48.06 243 PRO B CA 1
ATOM 4322 C C . PRO B 1 243 ? 8.578 30.75 25.797 1 48.06 243 PRO B C 1
ATOM 4324 O O . PRO B 1 243 ? 9.766 31.078 25.953 1 48.06 243 PRO B O 1
ATOM 4327 N N . SER B 1 244 ? 8.219 30.625 24.672 1 51.69 244 SER B N 1
ATOM 4328 C CA . SER B 1 244 ? 8.852 31.391 23.594 1 51.69 244 SER B CA 1
ATOM 4329 C C . SER B 1 244 ? 9.18 32.812 24.047 1 51.69 244 SER B C 1
ATOM 4331 O O . SER B 1 244 ? 8.383 33.438 24.734 1 51.69 244 SER B O 1
ATOM 4333 N N . PHE B 1 245 ? 10.477 33.156 24.094 1 54.38 245 PHE B N 1
ATOM 4334 C CA . PHE B 1 245 ? 10.992 34.5 24.375 1 54.38 245 PHE B CA 1
ATOM 4335 C C . PHE B 1 245 ? 10.109 35.562 23.734 1 54.38 245 PHE B C 1
ATOM 4337 O O . PHE B 1 245 ? 9.859 36.594 24.312 1 54.38 245 PHE B O 1
ATOM 4344 N N . THR B 1 246 ? 9.516 35.156 22.656 1 57.62 246 THR B N 1
ATOM 4345 C CA . THR B 1 246 ? 8.688 36.125 21.938 1 57.62 246 THR B CA 1
ATOM 4346 C C . THR B 1 246 ? 7.363 36.344 22.672 1 57.62 246 THR B C 1
ATOM 4348 O O . THR B 1 246 ? 6.891 37.5 22.75 1 57.62 246 THR B O 1
ATOM 4351 N N . VAL B 1 247 ? 6.793 35.281 23.156 1 57.81 247 VAL B N 1
ATOM 4352 C CA . VAL B 1 247 ? 5.547 35.469 23.891 1 57.81 247 VAL B CA 1
ATOM 4353 C C . VAL B 1 247 ? 5.824 36.188 25.203 1 57.81 247 VAL B C 1
ATOM 4355 O O . VAL B 1 247 ? 5.07 37.094 25.578 1 57.81 247 VAL B O 1
ATOM 4358 N N . MET B 1 248 ? 6.953 35.875 25.766 1 59.66 248 MET B N 1
ATOM 4359 C CA . MET B 1 248 ? 7.34 36.562 27 1 59.66 248 MET B CA 1
ATOM 4360 C C . MET B 1 248 ? 7.652 38.031 26.719 1 59.66 248 MET B C 1
ATOM 4362 O O . MET B 1 248 ? 7.254 38.906 27.484 1 59.66 248 MET B O 1
ATOM 4366 N N . ALA B 1 249 ? 8.188 38.375 25.594 1 61.47 249 ALA B N 1
ATOM 4367 C CA . ALA B 1 249 ? 8.539 39.75 25.203 1 61.47 249 ALA B CA 1
ATOM 4368 C C . ALA B 1 249 ? 7.285 40.562 24.875 1 61.47 249 ALA B C 1
ATOM 4370 O O . ALA B 1 249 ? 7.137 41.688 25.312 1 61.47 249 ALA B O 1
ATOM 4371 N N . LEU B 1 250 ? 6.305 40 24.188 1 62.72 250 LEU B N 1
ATOM 4372 C CA . LEU B 1 250 ? 5.086 40.688 23.781 1 62.72 250 LEU B CA 1
ATOM 4373 C C . LEU B 1 250 ? 4.184 40.938 25 1 62.72 250 LEU B C 1
ATOM 4375 O O . LEU B 1 250 ? 3.561 41.969 25.109 1 62.72 250 LEU B O 1
ATOM 4379 N N . SER B 1 251 ? 4.188 40 25.875 1 65.19 251 SER B N 1
ATOM 4380 C CA . SER B 1 251 ? 3.428 40.188 27.094 1 65.19 251 SER B CA 1
ATOM 4381 C C . SER B 1 251 ? 4.059 41.25 27.984 1 65.19 251 SER B C 1
ATOM 4383 O O . SER B 1 251 ? 3.354 42.062 28.578 1 65.19 251 SER B O 1
ATOM 4385 N N . GLY B 1 252 ? 5.375 41.281 28 1 67.69 252 GLY B N 1
ATOM 4386 C CA . GLY B 1 252 ? 6.066 42.344 28.719 1 67.69 252 GLY B CA 1
ATOM 4387 C C . GLY B 1 252 ? 5.801 43.719 28.156 1 67.69 252 GLY B C 1
ATOM 4388 O O . GLY B 1 252 ? 5.531 44.656 28.906 1 67.69 252 GLY B O 1
ATOM 4389 N N . LEU B 1 253 ? 5.703 43.844 26.828 1 71.69 253 LEU B N 1
ATOM 4390 C CA . LEU B 1 253 ? 5.441 45.125 26.156 1 71.69 253 LEU B CA 1
ATOM 4391 C C . LEU B 1 253 ? 4.02 45.594 26.422 1 71.69 253 LEU B C 1
ATOM 4393 O O . LEU B 1 253 ? 3.799 46.781 26.672 1 71.69 253 LEU B O 1
ATOM 4397 N N . SER B 1 254 ? 3.105 44.75 26.531 1 71.94 254 SER B N 1
ATOM 4398 C CA . SER B 1 254 ? 1.722 45.094 26.828 1 71.94 254 SER B CA 1
ATOM 4399 C C . SER B 1 254 ? 1.571 45.594 28.25 1 71.94 254 SER B C 1
ATOM 4401 O O . SER B 1 254 ? 0.834 46.531 28.516 1 71.94 254 SER B O 1
ATOM 4403 N N . VAL B 1 255 ? 2.363 45.062 29.141 1 72.5 255 VAL B N 1
ATOM 4404 C CA . VAL B 1 255 ? 2.338 45.469 30.531 1 72.5 255 VAL B CA 1
ATOM 4405 C C . VAL B 1 255 ? 2.986 46.844 30.672 1 72.5 255 VAL B C 1
ATOM 4407 O O . VAL B 1 255 ? 2.449 47.719 31.344 1 72.5 255 VAL B O 1
ATOM 4410 N N . VAL B 1 256 ? 4.035 47.094 29.922 1 72.31 256 VAL B N 1
ATOM 4411 C CA . VAL B 1 256 ? 4.727 48.375 30 1 72.31 256 VAL B CA 1
ATOM 4412 C C . VAL B 1 256 ? 3.84 49.469 29.406 1 72.31 256 VAL B C 1
ATOM 4414 O O . VAL B 1 256 ? 3.715 50.562 30 1 72.31 256 VAL B O 1
ATOM 4417 N N . LEU B 1 257 ? 3.086 49.156 28.391 1 74.5 257 LEU B N 1
ATOM 4418 C CA . LEU B 1 257 ? 2.191 50.125 27.75 1 74.5 257 LEU B CA 1
ATOM 4419 C C . LEU B 1 257 ? 0.979 50.406 28.641 1 74.5 257 LEU B C 1
ATOM 4421 O O . LEU B 1 257 ? 0.537 51.531 28.766 1 74.5 257 LEU B O 1
ATOM 4425 N N . GLY B 1 258 ? 0.546 49.469 29.312 1 75.94 258 GLY B N 1
ATOM 4426 C CA . GLY B 1 258 ? -0.544 49.625 30.266 1 75.94 258 GLY B CA 1
ATOM 4427 C C . GLY B 1 258 ? -0.166 50.469 31.469 1 75.94 258 GLY B C 1
ATOM 4428 O O . GLY B 1 258 ? -0.919 51.375 31.859 1 75.94 258 GLY B O 1
ATOM 4429 N N . VAL B 1 259 ? 1.042 50.25 31.922 1 78.31 259 VAL B N 1
ATOM 4430 C CA . VAL B 1 259 ? 1.531 51.031 33.062 1 78.31 259 VAL B CA 1
ATOM 4431 C C . VAL B 1 259 ? 1.769 52.469 32.656 1 78.31 259 VAL B C 1
ATOM 4433 O O . VAL B 1 259 ? 1.431 53.406 33.375 1 78.31 259 VAL B O 1
ATOM 4436 N N . THR B 1 260 ? 2.205 52.656 31.406 1 77.88 260 THR B N 1
ATOM 4437 C CA . THR B 1 260 ? 2.445 54 30.922 1 77.88 260 THR B CA 1
ATOM 4438 C C . THR B 1 260 ? 1.131 54.75 30.75 1 77.88 260 THR B C 1
ATOM 4440 O O . THR B 1 260 ? 1.034 55.938 31.125 1 77.88 260 THR B O 1
ATOM 4443 N N . VAL B 1 261 ? 0.096 54.125 30.328 1 76.75 261 VAL B N 1
ATOM 4444 C CA . VAL B 1 261 ? -1.224 54.719 30.188 1 76.75 261 VAL B CA 1
ATOM 4445 C C . VAL B 1 261 ? -1.811 55.031 31.562 1 76.75 261 VAL B C 1
ATOM 4447 O O . VAL B 1 261 ? -2.371 56.094 31.781 1 76.75 261 VAL B O 1
ATOM 4450 N N . ALA B 1 262 ? -1.584 54.219 32.469 1 79.88 262 ALA B N 1
ATOM 4451 C CA . ALA B 1 262 ? -2.098 54.406 33.844 1 79.88 262 ALA B CA 1
ATOM 4452 C C . ALA B 1 262 ? -1.391 55.562 34.531 1 79.88 262 ALA B C 1
ATOM 4454 O O . ALA B 1 262 ? -2.031 56.375 35.188 1 79.88 262 ALA B O 1
ATOM 4455 N N . VAL B 1 263 ? -0.152 55.688 34.281 1 79.38 263 VAL B N 1
ATOM 4456 C CA . VAL B 1 263 ? 0.625 56.781 34.875 1 79.38 263 VAL B CA 1
ATOM 4457 C C . VAL B 1 263 ? 0.221 58.094 3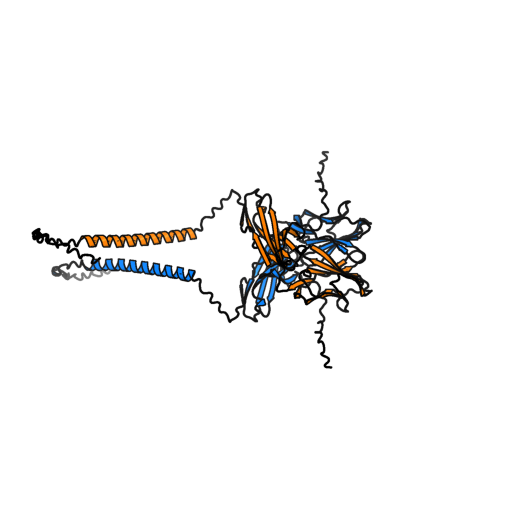4.25 1 79.38 263 VAL B C 1
ATOM 4459 O O . VAL B 1 263 ? 0.013 59.094 34.938 1 79.38 263 VAL B O 1
ATOM 4462 N N . LEU B 1 264 ? -0.038 58.094 33 1 78.06 264 LEU B N 1
ATOM 4463 C CA . LEU B 1 264 ? -0.421 59.312 32.281 1 78.06 264 LEU B CA 1
ATOM 4464 C C . LEU B 1 264 ? -1.825 59.75 32.688 1 78.06 264 LEU B C 1
ATOM 4466 O O . LEU B 1 264 ? -2.072 60.938 32.906 1 78.06 264 LEU B O 1
ATOM 4470 N N . LEU B 1 265 ? -2.617 58.812 32.938 1 78.19 265 LEU B N 1
ATOM 4471 C CA . LEU B 1 265 ? -3.957 59.094 33.438 1 78.19 265 LEU B CA 1
ATOM 4472 C C . LEU B 1 265 ? -3.91 59.594 34.875 1 78.19 265 LEU B C 1
ATOM 4474 O O . LEU B 1 265 ? -4.637 60.531 35.25 1 78.19 265 LEU B O 1
ATOM 4478 N N . GLY B 1 266 ? -3.039 59 35.656 1 75.94 266 GLY B N 1
ATOM 4479 C CA . GLY B 1 266 ? -2.846 59.438 37 1 75.94 266 GLY B CA 1
ATOM 4480 C C . GLY B 1 266 ? -2.322 60.875 37.094 1 75.94 266 GLY B C 1
ATOM 4481 O O . GLY B 1 266 ? -2.816 61.688 37.875 1 75.94 266 GLY B O 1
ATOM 4482 N N . VAL B 1 267 ? -1.429 61.188 36.219 1 75.69 267 VAL B N 1
ATOM 4483 C CA . VAL B 1 267 ? -0.855 62.531 36.188 1 75.69 267 VAL B CA 1
ATOM 4484 C C . VAL B 1 267 ? -1.907 63.531 35.719 1 75.69 267 VAL B C 1
ATOM 4486 O O . VAL B 1 267 ? -2.014 64.625 36.25 1 75.69 267 VAL B O 1
ATOM 4489 N N . MET B 1 268 ? -2.764 63.125 34.844 1 72.5 268 MET B N 1
ATOM 4490 C CA . MET B 1 268 ? -3.822 64 34.312 1 72.5 268 MET B CA 1
ATOM 4491 C C . MET B 1 268 ? -4.906 64.25 35.375 1 72.5 268 MET B C 1
ATOM 4493 O O . MET B 1 268 ? -5.422 65.312 35.5 1 72.5 268 MET B O 1
ATOM 4497 N N . CYS B 1 269 ? -5.094 63.25 36.188 1 73.5 269 CYS B N 1
ATOM 4498 C CA . CYS B 1 269 ? -6.09 63.375 37.25 1 73.5 269 CYS B CA 1
ATOM 4499 C C . CYS B 1 269 ? -5.562 64.188 38.406 1 73.5 269 CYS B C 1
ATOM 4501 O O . CYS B 1 269 ? -6.305 64.938 39 1 73.5 269 CYS B O 1
ATOM 4503 N N . ARG B 1 270 ? -4.336 64.125 38.75 1 72 270 ARG B N 1
ATOM 4504 C CA . ARG B 1 270 ? -3.734 64.875 39.844 1 72 270 ARG B CA 1
ATOM 4505 C C . ARG B 1 270 ? -3.646 66.375 39.5 1 72 270 ARG B C 1
ATOM 4507 O O . ARG B 1 270 ? -3.896 67.25 40.344 1 72 270 ARG B O 1
ATOM 4514 N N . LYS B 1 271 ? -3.416 66.75 38.25 1 68.81 271 LYS B N 1
ATOM 4515 C CA . LYS B 1 271 ? -3.342 68.125 37.812 1 68.81 271 LYS B CA 1
ATOM 4516 C C . LYS B 1 271 ? -4.723 68.75 37.812 1 68.81 271 LYS B C 1
ATOM 4518 O O . LYS B 1 271 ? -4.863 69.938 38.094 1 68.81 271 LYS B O 1
ATOM 4523 N N . ARG B 1 272 ? -5.723 68 37.688 1 62.53 272 ARG B N 1
ATOM 4524 C CA . ARG B 1 272 ? -7.086 68.5 37.719 1 62.53 272 ARG B CA 1
ATOM 4525 C C . ARG B 1 272 ? -7.539 68.75 39.156 1 62.53 272 ARG B C 1
ATOM 4527 O O . ARG B 1 272 ? -8.312 69.688 39.438 1 62.53 272 ARG B O 1
ATOM 4534 N N . ARG B 1 273 ? -6.965 68.062 40.125 1 63.31 273 ARG B N 1
ATOM 4535 C CA . ARG B 1 273 ? -7.363 68.188 41.531 1 63.31 273 ARG B CA 1
ATOM 4536 C C . ARG B 1 273 ? -6.672 69.438 42.156 1 63.31 273 ARG B C 1
ATOM 4538 O O . ARG B 1 273 ? -7.242 70.062 43.031 1 63.31 273 ARG B O 1
ATOM 4545 N N . THR B 1 274 ? -5.512 69.875 41.781 1 64.12 274 THR B N 1
ATOM 4546 C CA . THR B 1 274 ? -4.84 71 42.375 1 64.12 274 THR B CA 1
ATOM 4547 C C . THR B 1 274 ? -5.434 72.312 41.812 1 64.12 274 THR B C 1
ATOM 4549 O O . THR B 1 274 ? -5.492 73.312 42.531 1 64.12 274 THR B O 1
ATOM 4552 N N . ASN B 1 275 ? -5.934 72.375 40.625 1 58.81 275 ASN B N 1
ATOM 4553 C CA . ASN B 1 275 ? -6.516 73.625 40.125 1 58.81 275 ASN B CA 1
ATOM 4554 C C . ASN B 1 275 ? -7.918 73.812 40.688 1 58.81 275 ASN B C 1
ATOM 4556 O O . ASN B 1 275 ? -8.438 74.938 40.656 1 58.81 275 ASN B O 1
ATOM 4560 N N . ALA B 1 276 ? -8.555 72.938 41.281 1 55.03 276 ALA B N 1
ATOM 4561 C CA . ALA B 1 276 ? -9.891 73.125 41.844 1 55.03 276 ALA B CA 1
ATOM 4562 C C . ALA B 1 276 ? -9.82 73.625 43.281 1 55.03 276 ALA B C 1
ATOM 4564 O O . ALA B 1 276 ? -10.82 74.062 43.844 1 55.03 276 ALA B O 1
ATOM 4565 N N . ARG B 1 277 ? -8.688 73.5 43.969 1 51.47 277 ARG B N 1
ATOM 4566 C CA . ARG B 1 277 ? -8.688 73.938 45.344 1 51.47 277 ARG B CA 1
ATOM 4567 C C . ARG B 1 277 ? -8.57 75.5 45.438 1 51.47 277 ARG B C 1
ATOM 4569 O O . ARG B 1 277 ? -8.688 76.062 46.5 1 51.47 277 ARG B O 1
ATOM 4576 N N . GLY B 1 278 ? -8.148 76.188 44.344 1 49.22 278 GLY B N 1
ATOM 4577 C CA . GLY B 1 278 ? -7.945 77.625 44.531 1 49.22 278 GLY B CA 1
ATOM 4578 C C . GLY B 1 278 ? -9.242 78.375 44.562 1 49.22 278 GLY B C 1
ATOM 4579 O O . GLY B 1 278 ? -9.242 79.625 44.812 1 49.22 278 GLY B O 1
ATOM 4580 N N . MET B 1 279 ? -10.273 78 43.844 1 43.91 279 MET B N 1
ATOM 4581 C CA . MET B 1 279 ? -11.352 79 43.781 1 43.91 279 MET B CA 1
ATOM 4582 C C . MET B 1 279 ? -12.227 78.938 45.031 1 43.91 279 MET B C 1
ATOM 4584 O O . MET B 1 279 ? -13.234 78.188 45.031 1 43.91 279 MET B O 1
ATOM 4588 N N . ARG B 1 280 ? -11.617 78.75 46.188 1 40.06 280 ARG B N 1
ATOM 4589 C CA . ARG B 1 280 ? -12.547 78.938 47.312 1 40.06 280 ARG B CA 1
ATOM 4590 C C . ARG B 1 280 ? -13 80.375 47.344 1 40.06 280 ARG B C 1
ATOM 4592 O O . ARG B 1 280 ? -12.211 81.312 47.656 1 40.06 280 ARG B O 1
ATOM 4599 N N . PHE B 1 281 ? -14.047 80.875 46.5 1 40.12 281 PHE B N 1
ATOM 4600 C CA . PHE B 1 281 ? -14.75 82.125 46.688 1 40.12 281 PHE B CA 1
ATOM 4601 C C . PHE B 1 281 ? -15.336 82.188 48.094 1 40.12 281 PHE B C 1
ATOM 4603 O O . PHE B 1 281 ? -16.016 81.312 48.562 1 40.12 281 PHE B O 1
ATOM 4610 N N . THR B 1 282 ? -14.711 82.875 49.031 1 37.81 282 THR B N 1
ATOM 4611 C CA . THR B 1 282 ? -15.234 83.312 50.312 1 37.81 282 THR B CA 1
ATOM 4612 C C . THR B 1 282 ? -16.531 84.125 50.125 1 37.81 282 THR B C 1
ATOM 4614 O O . THR B 1 282 ? -16.531 85.188 49.531 1 37.81 282 THR B O 1
ATOM 4617 N N . LEU B 1 283 ? -17.672 83.5 49.812 1 36.03 283 LEU B N 1
ATOM 4618 C CA . LEU B 1 283 ? -18.953 84.188 49.875 1 36.03 283 LEU B CA 1
ATOM 4619 C C . LEU B 1 283 ? -19.141 84.938 51.188 1 36.03 283 LEU B C 1
ATOM 4621 O O . LEU B 1 283 ? -18.781 84.438 52.25 1 36.03 283 LEU B O 1
ATOM 4625 N N . PRO B 1 284 ? -19.234 86.312 51.25 1 40.16 284 PRO B N 1
ATOM 4626 C CA . PRO B 1 284 ? -19.469 87.125 52.438 1 40.16 284 PRO B CA 1
ATOM 4627 C C . PRO B 1 284 ? -20.734 86.688 53.188 1 40.16 284 PRO B C 1
ATOM 4629 O O . PRO B 1 284 ? -21.75 86.375 52.562 1 40.16 284 PRO B O 1
ATOM 4632 N N . GLU B 1 285 ? -20.703 86.062 54.281 1 36.28 285 GLU B N 1
ATOM 4633 C CA . GLU B 1 285 ? -21.688 85.5 55.219 1 36.28 285 GLU B CA 1
ATOM 4634 C C . GLU B 1 285 ? -22.688 86.562 55.656 1 36.28 285 GLU B C 1
ATOM 4636 O O . GLU B 1 285 ? -23.391 86.375 56.656 1 36.28 285 GLU B O 1
ATOM 4641 N N . ASP B 1 286 ? -22.781 87.75 55.094 1 35.28 286 ASP B N 1
ATOM 4642 C CA . ASP B 1 286 ? -23.641 88.688 55.812 1 35.28 286 ASP B CA 1
ATOM 4643 C C . ASP B 1 286 ? -25.078 88.188 55.844 1 35.28 286 ASP B C 1
ATOM 4645 O O . ASP B 1 286 ? -25.984 88.875 56.25 1 35.28 286 ASP B O 1
ATOM 4649 N N . LEU B 1 287 ? -25.406 87.188 54.969 1 29.94 287 LEU B N 1
ATOM 4650 C CA . LEU B 1 287 ? -26.844 87.188 54.719 1 29.94 287 LEU B CA 1
ATOM 4651 C C . LEU B 1 287 ? -27.609 86.75 55.938 1 29.94 287 LEU B C 1
ATOM 4653 O O . LEU B 1 287 ? -28.844 86.75 55.938 1 29.94 287 LEU B O 1
ATOM 4657 N N . HIS B 1 288 ? -27.016 86 56.844 1 29.09 288 HIS B N 1
ATOM 4658 C CA . HIS B 1 288 ? -27.906 85.062 57.531 1 29.09 288 HIS B CA 1
ATOM 4659 C C . HIS B 1 288 ? -28.875 85.812 58.469 1 29.09 288 HIS B C 1
ATOM 4661 O O . HIS B 1 288 ? -29.531 85.188 59.312 1 29.09 288 HIS B O 1
ATOM 4667 N N . GLU B 1 289 ? -28.812 87.125 58.625 1 29.84 289 GLU B N 1
ATOM 4668 C CA . GLU B 1 289 ? -29.594 87.438 59.812 1 29.84 289 GLU B CA 1
ATOM 4669 C C . GLU B 1 289 ? -31.062 87.125 59.625 1 29.84 289 GLU B C 1
ATOM 4671 O O . GLU B 1 289 ? -31.891 87.438 60.469 1 29.84 289 GLU B O 1
ATOM 4676 N N . ALA B 1 290 ? -31.562 86.75 58.375 1 30.03 290 ALA B N 1
ATOM 4677 C CA . ALA B 1 290 ? -33 86.938 58.281 1 30.03 290 ALA B CA 1
ATOM 4678 C C . ALA B 1 290 ? -33.719 85.812 59.031 1 30.03 290 ALA B C 1
ATOM 4680 O O . ALA B 1 290 ? -34.031 84.75 58.438 1 30.03 290 ALA B O 1
ATOM 4681 N N . LYS B 1 291 ? -33.156 85.312 60.094 1 27.83 291 LYS B N 1
ATOM 4682 C CA . LYS B 1 291 ? -33.719 84.062 60.656 1 27.83 291 LYS B CA 1
ATOM 4683 C C . LYS B 1 291 ? -35.219 84.125 60.719 1 27.83 291 LYS B C 1
ATOM 4685 O O . LYS B 1 291 ? -35.906 83.188 60.219 1 27.83 291 LYS B O 1
ATOM 4690 N N . SER B 1 292 ? -35.812 83.625 61.719 1 26.66 292 SER B N 1
ATOM 4691 C CA . SER B 1 292 ? -36.719 82.562 62.188 1 26.66 292 SER B CA 1
ATOM 4692 C C . SER B 1 292 ? -38.125 83.188 62.469 1 26.66 292 SER B C 1
ATOM 4694 O O . SER B 1 292 ? -38.531 83.25 63.625 1 26.66 292 SER B O 1
ATOM 4696 N N . ARG B 1 293 ? -38.625 84.188 61.719 1 27.88 293 ARG B N 1
ATOM 4697 C CA . ARG B 1 293 ? -39.906 84.562 62.281 1 27.88 293 ARG B CA 1
ATOM 4698 C C . ARG B 1 293 ? -40.969 83.5 61.938 1 27.88 293 ARG B C 1
ATOM 4700 O O . ARG B 1 293 ? -41.344 83.312 60.781 1 27.88 293 ARG B O 1
ATOM 4707 N N . SER B 1 294 ? -40.875 82.25 62.281 1 27.83 294 SER B N 1
ATOM 4708 C CA . SER B 1 294 ? -41.844 81.25 61.75 1 27.83 294 SER B CA 1
ATOM 4709 C C . SER B 1 294 ? -43.281 81.688 62.031 1 27.83 294 SER B C 1
ATOM 4711 O O . SER B 1 294 ? -43.562 82.25 63.125 1 27.83 294 SER B O 1
ATOM 4713 N N . PRO B 1 295 ? -44.031 82 61 1 31.66 295 PRO B N 1
ATOM 4714 C CA . PRO B 1 295 ? -45.438 82.375 61.031 1 31.66 295 PRO B CA 1
ATOM 4715 C C . PRO B 1 295 ? -46.281 81.312 61.781 1 31.66 295 PRO B C 1
ATOM 4717 O O . PRO B 1 295 ? -45.906 80.188 61.875 1 31.66 295 PRO B O 1
ATOM 4720 N N . ILE B 1 296 ? -47.188 81.75 62.688 1 31.45 296 ILE B N 1
ATOM 4721 C CA . ILE B 1 296 ? -48.25 81.25 63.562 1 31.45 296 ILE B CA 1
ATOM 4722 C C . ILE B 1 296 ? -49.281 80.438 62.719 1 31.45 296 ILE B C 1
ATOM 4724 O O . ILE B 1 296 ? -49.906 81 61.812 1 31.45 296 ILE B O 1
ATOM 4728 N N . GLU B 1 297 ? -48.969 79.188 62.375 1 29.56 297 GLU B N 1
ATOM 4729 C CA . GLU B 1 297 ? -49.75 78.188 61.625 1 29.56 297 GLU B CA 1
ATOM 4730 C C . GLU B 1 297 ? -51.094 77.938 62.281 1 29.56 297 GLU B C 1
ATOM 4732 O O . GLU B 1 297 ? -51.156 77.5 63.438 1 29.56 297 GLU B O 1
ATOM 4737 N N . GLU B 1 298 ? -52.031 78.875 62.219 1 34.41 298 GLU B N 1
ATOM 4738 C CA . GLU B 1 298 ? -53.375 78.625 62.719 1 34.41 298 GLU B CA 1
ATOM 4739 C C . GLU B 1 298 ? -53.969 77.375 62.094 1 34.41 298 GLU B C 1
ATOM 4741 O O . GLU B 1 298 ? -53.812 77.125 60.906 1 34.41 298 GLU B O 1
ATOM 4746 N N . PRO B 1 299 ? -54.25 76.312 62.844 1 36.69 299 PRO B N 1
ATOM 4747 C CA . PRO B 1 299 ? -54.688 74.938 62.531 1 36.69 299 PRO B CA 1
ATOM 4748 C C . PRO B 1 299 ? -56.062 74.938 61.875 1 36.69 299 PRO B C 1
ATOM 4750 O O . PRO B 1 299 ? -57.062 75.375 62.438 1 36.69 299 PRO B O 1
ATOM 4753 N N . VAL B 1 300 ? -56.156 75.5 60.656 1 33.12 300 VAL B N 1
ATOM 4754 C CA . VAL B 1 300 ? -57.5 75.562 60.094 1 33.12 300 VAL B CA 1
ATOM 4755 C C . VAL B 1 300 ? -58.125 74.188 60.031 1 33.12 300 VAL B C 1
ATOM 4757 O O . VAL B 1 300 ? -57.562 73.25 59.375 1 33.12 300 VAL B O 1
ATOM 4760 N N . VAL B 1 301 ? -58.844 73.75 61.031 1 32.81 301 VAL B N 1
ATOM 4761 C CA . VAL B 1 301 ? -59.625 72.562 61.312 1 32.81 301 VAL B CA 1
ATOM 4762 C C . VAL B 1 301 ? -60.625 72.312 60.188 1 32.81 301 VAL B C 1
ATOM 4764 O O . VAL B 1 301 ? -61.531 73.125 59.969 1 32.81 301 VAL B O 1
ATOM 4767 N N . TYR B 1 302 ? -60.125 72 58.938 1 30.47 302 TYR B N 1
ATOM 4768 C CA . TYR B 1 302 ? -61.094 71.75 57.875 1 30.47 302 TYR B CA 1
ATOM 4769 C C . TYR B 1 302 ? -61.969 70.562 58.25 1 30.47 302 TYR B C 1
ATOM 4771 O O . TYR B 1 302 ? -61.469 69.5 58.719 1 30.47 302 TYR B O 1
ATOM 4779 N N . SER B 1 303 ? -63.156 70.812 58.781 1 33.06 303 SER B N 1
ATOM 4780 C CA . SER B 1 303 ? -64.312 70 59.156 1 33.06 303 SER B CA 1
ATOM 4781 C C . SER B 1 303 ? -64.625 69 58.094 1 33.06 303 SER B C 1
ATOM 4783 O O . SER B 1 303 ? -64.5 69.25 56.906 1 33.06 303 SER B O 1
ATOM 4785 N N . GLN B 1 304 ? -64.5 67.688 58.375 1 33 304 GLN B N 1
ATOM 4786 C CA . GLN B 1 304 ? -64.75 66.375 57.781 1 33 304 GLN B CA 1
ATOM 4787 C C . GLN B 1 304 ? -66.125 66.25 57.219 1 33 304 GLN B C 1
ATOM 4789 O O . GLN B 1 304 ? -67.125 66.312 57.969 1 33 304 GLN B O 1
ATOM 4794 N N . VAL B 1 305 ? -66.562 67.188 56.25 1 34.34 305 VAL B N 1
ATOM 4795 C CA . VAL B 1 305 ? -68 67 55.875 1 34.34 305 VAL B CA 1
ATOM 4796 C C . VAL B 1 305 ? -68.188 65.625 55.344 1 34.34 305 VAL B C 1
ATOM 4798 O O . VAL B 1 305 ? -67.5 65.125 54.438 1 34.34 305 VAL B O 1
ATOM 4801 N N . GLU B 1 306 ? -68.75 64.75 56.219 1 32.09 306 GLU B N 1
ATOM 4802 C CA . GLU B 1 306 ? -69.188 63.375 56.156 1 32.09 306 GLU B CA 1
ATOM 4803 C C . GLU B 1 306 ? -70.188 63.156 55.031 1 32.09 306 GLU B C 1
ATOM 4805 O O . GLU B 1 306 ? -71.25 63.781 55 1 32.09 306 GLU B O 1
ATOM 4810 N N . ILE B 1 307 ? -69.75 63.188 53.719 1 34.88 307 ILE B N 1
ATOM 4811 C CA . ILE B 1 307 ? -70.688 62.938 52.688 1 34.88 307 ILE B CA 1
ATOM 4812 C C . ILE B 1 307 ? -71.375 61.562 52.938 1 34.88 307 ILE B C 1
ATOM 4814 O O . ILE B 1 307 ? -70.688 60.531 52.938 1 34.88 307 ILE B O 1
ATOM 4818 N N . ARG B 1 308 ? -72.625 61.531 53.531 1 30.52 308 ARG B N 1
ATOM 4819 C CA . ARG B 1 308 ? -73.625 60.562 53.875 1 30.52 308 ARG B CA 1
ATOM 4820 C C . ARG B 1 308 ? -74.062 59.781 52.656 1 30.52 308 ARG B C 1
ATOM 4822 O O . ARG B 1 308 ? -74.188 60.344 51.562 1 30.52 308 ARG B O 1
ATOM 4829 N N . GLN B 1 309 ? -74.062 58.406 52.812 1 31.83 309 GLN B N 1
ATOM 4830 C CA . GLN B 1 309 ? -74.562 57.219 52.094 1 31.83 309 GLN B CA 1
ATOM 4831 C C . GLN B 1 309 ? -76.062 57.281 51.844 1 31.83 309 GLN B C 1
ATOM 4833 O O . GLN B 1 309 ? -76.875 57.438 52.75 1 31.83 309 GLN B O 1
ATOM 4838 N N . LYS B 1 310 ? -76.562 58.188 50.906 1 32.59 310 LYS B N 1
ATOM 4839 C CA . LYS B 1 310 ? -77.875 57.625 50.594 1 32.59 310 LYS B CA 1
ATOM 4840 C C . LYS B 1 310 ? -77.812 56.125 50.375 1 32.59 310 LYS B C 1
ATOM 4842 O O . LYS B 1 310 ? -76.938 55.656 49.594 1 32.59 310 LYS B O 1
ATOM 4847 N N . ASP B 1 311 ? -78.5 55.188 51.25 1 29.39 311 ASP B N 1
ATOM 4848 C CA . ASP B 1 311 ? -78.875 53.812 51.531 1 29.39 311 ASP B CA 1
ATOM 4849 C C . ASP B 1 311 ? -79.312 53.125 50.25 1 29.39 311 ASP B C 1
ATOM 4851 O O . ASP B 1 311 ? -80 53.688 49.438 1 29.39 311 ASP B O 1
#

Secondary structure (DSSP, 8-state):
------------------S-EEEEETTS-EEEEEEPPPSS-EEEEEEE-TT--EEEEEEEETTTTEEEEE-TTEEEEE-SSEEEEEESS--GGG-EEEEEEEE-SS-EEEPPPEEEEEE-SS-SEEEEEEE-SEEEE-TT--EEEEEEEEEESS-GGGEEEEEEEESSSEEEEEEEETTSS-EEEE-SSTTEEEEEEEEEE-S--GGG-EEEEEEEEETTEEEE---EEEEE--SS--------HHHHHHHHHHHHHHHHHHHHHHHHHHHHHHHHTT------GGGGGG---------------------/------------------S-EEEEETTS-EEEEEEPPPSS-EEEEEEE-TT--EEEEEEEETTTTEEEEE-TTEEEEE-SSEEEEEESS--GGG-EEEEEEEE-SS-EEEPPPEEEEEE-SS-SEEEEEEE-SEEEE-TT--EEEEEEEEEESS-GGGEEEEEEEESSSEEEEEEEETTSS-EEEE-SSTTEEEEEEEEEE-S--GGG-EEEEEEEEETTEEEE---EEEEE--TT--------HHHHHHHHHHHHHHHHHHHHHHHHHHHHHHHTSS-------GGGG----------------------

Organism: NCBI:txid47308

pLDDT: mean 76.11, std 21.74, range [26.36, 97.31]

Radius of gyration: 44.6 Å; Cα contacts (8 Å, |Δi|>4): 1242; chains: 2; bounding box: 155×140×104 Å